Protein 7SNJ (pdb70)

Secondary structure (DSSP, 8-state):
--EEEEEEETT--GGGSGGG--GGGGG---HHHHHHHHTSEEESSEE-SS-SHHHHHHHHHHSS-HHHH---STT----GGG-HHHHHHHHTT-EEEEEE---SSS--TTSSEEEEE-HHHHT--SBS-EEEETT--SS-TT--EEE--SBHHHHHHHHHHHIIIII--TTS-EEEEEEE-TTSTT----GGGTTTTTT-PPPPPGGGT--TT---HHHH-GGGTTTTTSS-BSSTTSSSSBHHHHTT--SS-HHHHHHHHHHHHHHHHHHHHHHHHHHHHHHHHHHHHTT-TTSEEEEEEESS---SSGGG--SS-S-SHHHHBPPEEEE-TT-S-TTEEE---EEGGGHHHHHHHHTT----TT-SS---GGGGGT-PPTT--SEEEEEE---STTT----EEEEEESSEEEEEE----S-GGGTTSBSSTT-TTPPB------EEEEEETTT-TT-----TT-GGGHHHHHHHHHHHHHHHHHHT---TT-HHHHHHHHHHT-

Organism: Phocaeicola plebeius (strain DSM 17135 / JCM 12973 / CCUG 54634 / M2) (NCBI:txid484018)

Structure (mmCIF, N/CA/C/O backbone):
data_7SNJ
#
_entry.id   7SNJ
#
_cell.length_a   154.860
_cell.length_b   154.860
_cell.length_c   46.320
_cell.angle_alpha   90.00
_cell.angle_beta   90.00
_cell.angle_gamma   120.00
#
_symmetry.space_group_name_H-M   'P 62'
#
loop_
_entity.id
_entity.type
_entity.pdbx_description
1 polymer Arylsulfatase
2 non-polymer 1,2-ETHANEDIOL
3 non-polymer 1-ETHOXY-2-(2-ETHOXYETHOXY)ETHANE
4 non-polymer 'TETRAETHYLENE GLYCOL'
5 non-polymer DI(HYDROXYETHYL)ETHER
6 non-polymer 'CITRIC ACID'
7 non-polymer 'SODIUM ION'
8 water water
#
loop_
_atom_site.group_PDB
_atom_site.id
_atom_site.type_symbol
_atom_site.label_atom_id
_atom_site.label_alt_id
_atom_site.label_comp_id
_atom_site.label_asym_id
_atom_site.label_entity_id
_atom_site.label_seq_id
_atom_site.pdbx_PDB_ins_code
_atom_site.Cartn_x
_atom_site.Cartn_y
_atom_site.Cartn_z
_atom_site.occupancy
_atom_site.B_iso_or_equiv
_atom_site.auth_seq_id
_atom_site.auth_comp_id
_atom_site.auth_asym_id
_atom_site.auth_atom_id
_atom_site.pdbx_PDB_model_num
ATOM 1 N N . GLN A 1 31 ? 57.633 38.511 1.001 1.00 61.83 31 GLN A N 1
ATOM 2 C CA . GLN A 1 31 ? 56.456 38.224 1.822 1.00 67.92 31 GLN A CA 1
ATOM 3 C C . GLN A 1 31 ? 55.501 39.418 1.824 1.00 58.08 31 GLN A C 1
ATOM 4 O O . GLN A 1 31 ? 55.942 40.573 1.818 1.00 61.50 31 GLN A O 1
ATOM 10 N N . MET A 1 32 ? 54.199 39.145 1.815 1.00 61.40 32 MET A N 1
ATOM 11 C CA . MET A 1 32 ? 53.200 40.208 1.772 1.00 51.68 32 MET A CA 1
ATOM 12 C C . MET A 1 32 ? 52.923 40.739 3.172 1.00 49.93 32 MET A C 1
ATOM 13 O O . MET A 1 32 ? 52.736 39.964 4.115 1.00 50.60 32 MET A O 1
ATOM 18 N N . ASN A 1 33 ? 52.866 42.062 3.300 1.00 47.87 33 ASN A N 1
ATOM 19 C CA . ASN A 1 33 ? 52.380 42.661 4.526 1.00 41.87 33 ASN A CA 1
ATOM 20 C C . ASN A 1 33 ? 50.865 42.541 4.571 1.00 44.50 33 ASN A C 1
ATOM 21 O O . ASN A 1 33 ? 50.216 42.328 3.546 1.00 45.39 33 ASN A O 1
ATOM 26 N N . VAL A 1 34 ? 50.304 42.668 5.773 1.00 42.65 34 VAL A N 1
ATOM 27 C CA . VAL A 1 34 ? 48.857 42.586 5.969 1.00 41.89 34 VAL A CA 1
ATOM 28 C C . VAL A 1 34 ? 48.417 43.705 6.898 1.00 43.25 34 VAL A C 1
ATOM 29 O O . VAL A 1 34 ? 48.973 43.873 7.989 1.00 44.64 34 VAL A O 1
ATOM 33 N N . ILE A 1 35 ? 47.410 44.460 6.479 1.00 42.86 35 ILE A N 1
ATOM 34 C CA . ILE A 1 35 ? 46.718 45.390 7.360 1.00 41.45 35 ILE A CA 1
ATOM 35 C C . ILE A 1 35 ? 45.258 44.977 7.384 1.00 41.70 35 ILE A C 1
ATOM 36 O O . ILE A 1 35 ? 44.566 45.056 6.360 1.00 39.11 35 ILE A O 1
ATOM 41 N N . TYR A 1 36 ? 44.798 44.536 8.549 1.00 38.71 36 TYR A N 1
ATOM 42 C CA . TYR A 1 36 ? 43.421 44.113 8.761 1.00 40.58 36 TYR A CA 1
ATOM 43 C C . TYR A 1 36 ? 42.690 45.273 9.422 1.00 41.12 36 TYR A C 1
ATOM 44 O O . TYR A 1 36 ? 42.973 45.609 10.577 1.00 42.21 36 TYR A O 1
ATOM 53 N N . ILE A 1 37 ? 41.766 45.895 8.689 1.00 39.04 37 ILE A N 1
ATOM 54 C CA . ILE A 1 37 ? 41.071 47.097 9.150 1.00 38.56 37 ILE A CA 1
ATOM 55 C C . ILE A 1 37 ? 39.641 46.715 9.486 1.00 38.76 37 ILE A C 1
ATOM 56 O O . ILE A 1 37 ? 38.937 46.122 8.656 1.00 38.26 37 ILE A O 1
ATOM 61 N N . MET A 1 38 ? 39.226 47.005 10.714 1.00 36.86 38 MET A N 1
ATOM 62 C CA . MET A 1 38 ? 37.886 46.644 11.170 1.00 38.56 38 MET A CA 1
ATOM 63 C C . MET A 1 38 ? 37.280 47.802 11.940 1.00 38.62 38 MET A C 1
ATOM 64 O O . MET A 1 38 ? 37.896 48.300 12.887 1.00 41.83 38 MET A O 1
ATOM 69 N N . SER A 1 39 ? 36.071 48.200 11.564 1.00 37.32 39 SER A N 1
ATOM 70 C CA . SER A 1 39 ? 35.366 49.269 12.247 1.00 36.94 39 SER A CA 1
ATOM 71 C C . SER A 1 39 ? 34.254 48.684 13.111 1.00 40.49 39 SER A C 1
ATOM 72 O O . SER A 1 39 ? 33.665 47.649 12.782 1.00 40.73 39 SER A O 1
ATOM 75 N N . ASP A 1 40 ? 33.996 49.350 14.233 1.00 39.89 40 ASP A N 1
ATOM 76 C CA . ASP A 1 40 ? 33.062 48.864 15.238 1.00 41.08 40 ASP A CA 1
ATOM 77 C C . ASP A 1 40 ? 31.631 49.165 14.810 1.00 41.86 40 ASP A C 1
ATOM 78 O O . ASP A 1 40 ? 31.255 50.329 14.646 1.00 40.74 40 ASP A O 1
ATOM 83 N N . ASP A 1 41 ? 30.828 48.115 14.640 1.00 39.18 41 ASP A N 1
ATOM 84 C CA . ASP A 1 41 ? 29.434 48.248 14.208 1.00 42.71 41 ASP A CA 1
ATOM 85 C C . ASP A 1 41 ? 29.288 48.964 12.865 1.00 41.21 41 ASP A C 1
ATOM 86 O O . ASP A 1 41 ? 28.284 49.633 12.626 1.00 41.94 41 ASP A O 1
ATOM 91 N N . HIS A 1 42 ? 30.246 48.832 11.951 1.00 41.00 42 HIS A N 1
ATOM 92 C CA . HIS A 1 42 ? 30.062 49.381 10.608 1.00 37.94 42 HIS A CA 1
ATOM 93 C C . HIS A 1 42 ? 29.327 48.336 9.776 1.00 40.09 42 HIS A C 1
ATOM 94 O O . HIS A 1 42 ? 29.895 47.293 9.427 1.00 39.09 42 HIS A O 1
ATOM 101 N N . THR A 1 43 ? 28.047 48.593 9.495 1.00 38.05 43 THR A N 1
ATOM 102 C CA . THR A 1 43 ? 27.176 47.603 8.884 1.00 38.58 43 THR A CA 1
ATOM 103 C C . THR A 1 43 ? 27.133 47.776 7.367 1.00 38.04 43 THR A C 1
ATOM 104 O O . THR A 1 43 ? 27.426 48.845 6.832 1.00 38.72 43 THR A O 1
ATOM 108 N N . SER A 1 44 ? 26.746 46.703 6.679 1.00 39.87 44 SER A N 1
ATOM 109 C CA . SER A 1 44 ? 26.845 46.669 5.222 1.00 37.57 44 SER A CA 1
ATOM 110 C C . SER A 1 44 ? 25.892 47.646 4.537 1.00 42.50 44 SER A C 1
ATOM 111 O O . SER A 1 44 ? 26.183 48.093 3.421 1.00 41.89 44 SER A O 1
ATOM 114 N N . GLN A 1 45 ? 24.766 48.009 5.170 1.00 38.50 45 GLN A N 1
ATOM 115 C CA . GLN A 1 45 ? 23.909 49.035 4.568 1.00 40.24 45 GLN A CA 1
ATOM 116 C C . GLN A 1 45 ? 24.666 50.342 4.366 1.00 40.89 45 GLN A C 1
ATOM 117 O O . GLN A 1 45 ? 24.329 51.119 3.467 1.00 41.08 45 GLN A O 1
ATOM 123 N N . ALA A 1 46 ? 25.666 50.609 5.204 1.00 38.98 46 ALA A N 1
ATOM 124 C CA . ALA A 1 46 ? 26.331 51.908 5.247 1.00 40.47 46 ALA A CA 1
ATOM 125 C C . ALA A 1 46 ? 27.663 51.898 4.509 1.00 44.02 46 ALA A C 1
ATOM 126 O O . ALA A 1 46 ? 28.554 52.699 4.814 1.00 41.70 46 ALA A O 1
ATOM 128 N N . ILE A 1 47 ? 27.808 51.005 3.537 1.00 42.84 47 ILE A N 1
ATOM 129 C CA . ILE A 1 47 ? 28.920 51.017 2.593 1.00 44.29 47 ILE A CA 1
ATOM 130 C C . ILE A 1 47 ? 28.314 51.122 1.202 1.00 44.84 47 ILE A C 1
ATOM 131 O O . ILE A 1 47 ? 27.451 50.311 0.829 1.00 40.03 47 ILE A O 1
ATOM 136 N N . GLY A 1 48 ? 28.725 52.144 0.457 1.00 42.57 48 GLY A N 1
ATOM 137 C CA . GLY A 1 48 ? 28.129 52.380 -0.847 1.00 45.36 48 GLY A CA 1
ATOM 138 C C . GLY A 1 48 ? 28.200 51.173 -1.759 1.00 44.03 48 GLY A C 1
ATOM 139 O O . GLY A 1 48 ? 27.231 50.847 -2.448 1.00 44.50 48 GLY A O 1
ATOM 140 N N . ALA A 1 49 ? 29.339 50.479 -1.759 1.00 38.79 49 ALA A N 1
ATOM 141 C CA . ALA A 1 49 ? 29.527 49.346 -2.657 1.00 41.97 49 ALA A CA 1
ATOM 142 C C . ALA A 1 49 ? 28.523 48.222 -2.442 1.00 40.98 49 ALA A C 1
ATOM 143 O O . ALA A 1 49 ? 28.399 47.368 -3.320 1.00 42.07 49 ALA A O 1
ATOM 145 N N . TYR A 1 50 ? 27.841 48.163 -1.297 1.00 39.16 50 TYR A N 1
ATOM 146 C CA . TYR A 1 50 ? 26.868 47.097 -1.063 1.00 42.08 50 TYR A CA 1
ATOM 147 C C . TYR A 1 50 ? 25.466 47.436 -1.564 1.00 42.68 50 TYR A C 1
ATOM 148 O O . TYR A 1 50 ? 24.580 46.577 -1.507 1.00 42.54 50 TYR A O 1
ATOM 157 N N . GLY A 1 51 ? 25.244 48.650 -2.054 1.00 41.04 51 GLY A N 1
ATOM 158 C CA . GLY A 1 51 ? 24.044 48.958 -2.813 1.00 45.21 51 GLY A CA 1
ATOM 159 C C . GLY A 1 51 ? 22.740 48.957 -2.046 1.00 44.65 51 GLY A C 1
ATOM 160 O O . GLY A 1 51 ? 21.692 48.670 -2.629 1.00 45.56 51 GLY A O 1
ATOM 161 N N . SER A 1 52 ? 22.768 49.277 -0.756 1.00 43.90 52 SER A N 1
ATOM 162 C CA . SER A 1 52 ? 21.546 49.382 0.026 1.00 46.61 52 SER A CA 1
ATOM 163 C C . SER A 1 52 ? 20.817 50.688 -0.301 1.00 48.85 52 SER A C 1
ATOM 164 O O . SER A 1 52 ? 21.275 51.510 -1.105 1.00 45.08 52 SER A O 1
ATOM 167 N N . ARG A 1 53 ? 19.675 50.900 0.365 1.00 43.30 53 ARG A N 1
ATOM 168 C CA . ARG A 1 53 ? 18.938 52.151 0.191 1.00 44.99 53 ARG A CA 1
ATOM 169 C C . ARG A 1 53 ? 19.810 53.368 0.473 1.00 44.65 53 ARG A C 1
ATOM 170 O O . ARG A 1 53 ? 19.539 54.459 -0.046 1.00 44.09 53 ARG A O 1
ATOM 178 N N . LEU A 1 54 ? 20.839 53.211 1.306 1.00 40.98 54 LEU A N 1
ATOM 179 C CA . LEU A 1 54 ? 21.724 54.312 1.668 1.00 44.56 54 LEU A CA 1
ATOM 180 C C . LEU A 1 54 ? 22.788 54.613 0.624 1.00 45.74 54 LEU A C 1
ATOM 181 O O . LEU A 1 54 ? 23.436 55.664 0.717 1.00 43.39 54 LEU A O 1
ATOM 186 N N . ALA A 1 55 ? 23.003 53.725 -0.351 1.00 43.13 55 ALA A N 1
ATOM 187 C CA . ALA A 1 55 ? 24.094 53.937 -1.299 1.00 44.88 55 ALA A CA 1
ATOM 188 C C . ALA A 1 55 ? 23.944 55.257 -2.048 1.00 48.00 55 ALA A C 1
ATOM 189 O O . ALA A 1 55 ? 24.948 55.893 -2.396 1.00 47.48 55 ALA A O 1
ATOM 191 N N . VAL A 1 56 ? 22.709 55.702 -2.282 1.00 47.09 56 VAL A N 1
ATOM 192 C CA . VAL A 1 56 ? 22.501 56.949 -3.009 1.00 46.65 56 VAL A CA 1
ATOM 193 C C . VAL A 1 56 ? 23.164 58.126 -2.306 1.00 45.97 56 VAL A C 1
ATOM 194 O O . VAL A 1 56 ? 23.418 59.160 -2.935 1.00 48.26 56 VAL A O 1
ATOM 198 N N . LEU A 1 57 ? 23.455 58.000 -1.008 1.00 45.39 57 LEU A N 1
ATOM 199 C CA . LEU A 1 57 ? 24.098 59.086 -0.274 1.00 46.72 57 LEU A CA 1
ATOM 200 C C . LEU A 1 57 ? 25.608 59.114 -0.454 1.00 44.87 57 LEU A C 1
ATOM 201 O O . LEU A 1 57 ? 26.258 60.060 0.015 1.00 44.13 57 LEU A O 1
ATOM 206 N N . ASN A 1 58 ? 26.174 58.117 -1.116 1.00 44.80 58 ASN A N 1
ATOM 207 C CA . ASN A 1 58 ? 27.620 58.032 -1.289 1.00 43.60 58 ASN A CA 1
ATOM 208 C C . ASN A 1 58 ? 28.324 58.069 0.058 1.00 45.33 58 ASN A C 1
ATOM 209 O O . ASN A 1 58 ? 29.204 58.919 0.281 1.00 42.63 58 ASN A O 1
ATOM 214 N N . PRO A 1 59 ? 28.001 57.145 0.965 1.00 44.51 59 PRO A N 1
ATOM 215 C CA . PRO A 1 59 ? 28.521 57.256 2.337 1.00 48.01 59 PRO A CA 1
ATOM 216 C C . PRO A 1 59 ? 29.995 56.904 2.500 1.00 42.78 59 PRO A C 1
ATOM 217 O O . PRO A 1 59 ? 30.585 57.316 3.503 1.00 47.45 59 PRO A O 1
ATOM 221 N N . THR A 1 60 ? 30.609 56.162 1.578 1.00 43.77 60 THR A N 1
ATOM 222 C CA . THR A 1 60 ? 31.956 55.611 1.776 1.00 42.67 60 THR A CA 1
ATOM 223 C C . THR A 1 60 ? 32.717 55.600 0.457 1.00 43.37 60 THR A C 1
ATOM 224 O O . THR A 1 60 ? 33.069 54.533 -0.065 1.00 42.33 60 THR A O 1
ATOM 228 N N . PRO A 1 61 ? 33.034 56.778 -0.095 1.00 44.93 61 PRO A N 1
ATOM 229 C CA . PRO A 1 61 ? 33.723 56.786 -1.399 1.00 44.28 61 PRO A CA 1
ATOM 230 C C . PRO A 1 61 ? 35.080 56.102 -1.376 1.00 45.77 61 PRO A C 1
ATOM 231 O O . PRO A 1 61 ? 35.454 55.457 -2.366 1.00 44.52 61 PRO A O 1
ATOM 235 N N . THR A 1 62 ? 35.836 56.221 -0.280 1.00 46.30 62 THR A N 1
ATOM 236 C CA . THR A 1 62 ? 37.162 55.612 -0.238 1.00 44.02 62 THR A CA 1
ATOM 237 C C . THR A 1 62 ? 37.054 54.094 -0.165 1.00 42.58 62 THR A C 1
ATOM 238 O O . THR A 1 62 ? 37.733 53.376 -0.905 1.00 46.29 62 THR A O 1
ATOM 242 N N . ILE A 1 63 ? 36.192 53.587 0.717 1.00 43.70 63 ILE A N 1
ATOM 243 C CA . ILE A 1 63 ? 35.961 52.145 0.779 1.00 40.38 63 ILE A CA 1
ATOM 244 C C . ILE A 1 63 ? 35.447 51.628 -0.561 1.00 43.39 63 ILE A C 1
ATOM 245 O O . ILE A 1 63 ? 35.865 50.564 -1.036 1.00 43.39 63 ILE A O 1
ATOM 250 N N . ASP A 1 64 ? 34.541 52.373 -1.195 1.00 40.58 64 ASP A N 1
ATOM 251 C CA . ASP A 1 64 ? 34.045 51.971 -2.507 1.00 43.55 64 ASP A CA 1
ATOM 252 C C . ASP A 1 64 ? 35.181 51.852 -3.511 1.00 45.55 64 ASP A C 1
ATOM 253 O O . ASP A 1 64 ? 35.245 50.882 -4.275 1.00 45.40 64 ASP A O 1
ATOM 258 N N . GLU A 1 65 ? 36.098 52.827 -3.523 1.00 44.32 65 GLU A N 1
ATOM 259 C CA . GLU A 1 65 ? 37.238 52.739 -4.427 1.00 41.98 65 GLU A CA 1
ATOM 260 C C . GLU A 1 65 ? 38.113 51.540 -4.096 1.00 42.56 65 GLU A C 1
ATOM 261 O O . GLU A 1 65 ? 38.672 50.907 -4.997 1.00 43.77 65 GLU A O 1
ATOM 264 N N . LEU A 1 66 ? 38.261 51.218 -2.811 1.00 41.62 66 LEU A N 1
ATOM 265 C CA . LEU A 1 66 ? 39.027 50.029 -2.455 1.00 42.27 66 LEU A CA 1
ATOM 266 C C . LEU A 1 66 ? 38.401 48.782 -3.067 1.00 46.04 66 LEU A C 1
ATOM 267 O O . LEU A 1 66 ? 39.104 47.938 -3.636 1.00 44.11 66 LEU A O 1
ATOM 272 N N . ALA A 1 67 ? 37.073 48.670 -2.989 1.00 43.69 67 ALA A N 1
ATOM 273 C CA . ALA A 1 67 ? 36.390 47.510 -3.557 1.00 44.30 67 ALA A CA 1
ATOM 274 C C . ALA A 1 67 ? 36.553 47.462 -5.070 1.00 46.25 67 ALA A C 1
ATOM 275 O O . ALA A 1 67 ? 36.696 46.381 -5.651 1.00 44.77 67 ALA A O 1
ATOM 277 N N . ARG A 1 68 ? 36.546 48.625 -5.731 1.00 44.80 68 ARG A N 1
ATOM 278 C CA . ARG A 1 68 ? 36.722 48.635 -7.178 1.00 44.64 68 ARG A CA 1
ATOM 279 C C . ARG A 1 68 ? 38.103 48.147 -7.589 1.00 47.65 68 ARG A C 1
ATOM 280 O O . ARG A 1 68 ? 38.298 47.782 -8.755 1.00 45.77 68 ARG A O 1
ATOM 288 N N . ASP A 1 69 ? 39.064 48.135 -6.661 1.00 47.53 69 ASP A N 1
ATOM 289 C CA . ASP A 1 69 ? 40.403 47.615 -6.916 1.00 48.85 69 ASP A CA 1
ATOM 290 C C . ASP A 1 69 ? 40.683 46.369 -6.090 1.00 52.84 69 ASP A C 1
ATOM 291 O O . ASP A 1 69 ? 41.845 46.015 -5.873 1.00 49.46 69 ASP A O 1
ATOM 296 N N . GLY A 1 70 ? 39.638 45.700 -5.625 1.00 47.89 70 GLY A N 1
ATOM 297 C CA . GLY A 1 70 ? 39.778 44.518 -4.798 1.00 44.24 70 GLY A CA 1
ATOM 298 C C . GLY A 1 70 ? 38.607 43.601 -5.048 1.00 46.73 70 GLY A C 1
ATOM 299 O O . GLY A 1 70 ? 38.035 43.572 -6.141 1.00 44.91 70 GLY A O 1
ATOM 300 N N . MET A 1 71 ? 38.237 42.846 -4.028 1.00 43.73 71 MET A N 1
ATOM 301 C CA . MET A 1 71 ? 37.168 41.871 -4.179 1.00 41.04 71 MET A CA 1
ATOM 302 C C . MET A 1 71 ? 36.227 42.026 -3.002 1.00 44.11 71 MET A C 1
ATOM 303 O O . MET A 1 71 ? 36.672 42.123 -1.853 1.00 41.03 71 MET A O 1
ATOM 308 N N . LEU A 1 72 ? 34.934 42.106 -3.300 1.00 41.27 72 LEU A N 1
ATOM 309 C CA . LEU A 1 72 ? 33.907 42.349 -2.307 1.00 40.23 72 LEU A CA 1
ATOM 310 C C . LEU A 1 72 ? 33.150 41.050 -2.087 1.00 40.93 72 LEU A C 1
ATOM 311 O O . LEU A 1 72 ? 32.774 40.382 -3.055 1.00 41.84 72 LEU A O 1
ATOM 316 N N . PHE A 1 73 ? 32.926 40.697 -0.827 1.00 37.37 73 PHE A N 1
ATOM 317 C CA . PHE A 1 73 ? 32.267 39.443 -0.487 1.00 39.15 73 PHE A CA 1
ATOM 318 C C . PHE A 1 73 ? 30.824 39.737 -0.095 1.00 38.45 73 PHE A C 1
ATOM 319 O O . PHE A 1 73 ? 30.572 40.438 0.890 1.00 40.22 73 PHE A O 1
ATOM 327 N N . GLU A 1 74 ? 29.890 39.188 -0.864 1.00 39.85 74 GLU A N 1
ATOM 328 C CA . GLU A 1 74 ? 28.463 39.461 -0.689 1.00 42.81 74 GLU A CA 1
ATOM 329 C C . GLU A 1 74 ? 27.830 38.693 0.466 1.00 43.52 74 GLU A C 1
ATOM 330 O O . GLU A 1 74 ? 26.796 39.132 0.990 1.00 39.04 74 GLU A O 1
ATOM 336 N N . ASN A 1 75 ? 28.408 37.555 0.861 1.00 37.20 75 ASN A N 1
ATOM 337 C CA . ASN A 1 75 ? 27.776 36.645 1.807 1.00 41.33 75 ASN A CA 1
ATOM 338 C C . ASN A 1 75 ? 28.733 36.305 2.951 1.00 40.47 75 ASN A C 1
ATOM 339 O O . ASN A 1 75 ? 28.980 35.133 3.241 1.00 38.91 75 ASN A O 1
ATOM 344 N N . CYS A 1 76 ? 29.230 37.340 3.629 1.00 39.46 76 CYS A N 1
ATOM 345 C CA . CYS A 1 76 ? 30.071 37.188 4.811 1.00 36.69 76 CYS A CA 1
ATOM 346 C C . CYS A 1 76 ? 29.223 37.398 6.061 1.00 38.76 76 CYS A C 1
ATOM 347 O O . CYS A 1 76 ? 28.590 38.448 6.214 1.00 38.04 76 CYS A O 1
ATOM 350 N N . PHE A 1 77 ? 29.225 36.420 6.963 1.00 40.06 77 PHE A N 1
ATOM 351 C CA . PHE A 1 77 ? 28.328 36.465 8.109 1.00 39.38 77 PHE A CA 1
ATOM 352 C C . PHE A 1 77 ? 29.092 36.290 9.411 1.00 40.60 77 PHE A C 1
ATOM 353 O O . PHE A 1 77 ? 29.965 35.428 9.532 1.00 39.24 77 PHE A O 1
ATOM 361 N N . CYS A 1 78 ? 28.738 37.116 10.381 1.00 38.78 78 CYS A N 1
ATOM 362 C CA . CYS A 1 78 ? 29.114 36.888 11.762 1.00 39.58 78 CYS A CA 1
ATOM 363 C C . CYS A 1 78 ? 28.394 35.636 12.277 1.00 42.10 78 CYS A C 1
ATOM 364 O O . CYS A 1 78 ? 27.291 35.302 11.828 1.00 43.41 78 CYS A O 1
ATOM 367 N N . THR A 1 79 ? 29.021 34.932 13.216 1.00 38.15 79 THR A N 1
ATOM 368 C CA . THR A 1 79 ? 28.401 33.756 13.835 1.00 39.59 79 THR A CA 1
ATOM 369 C C . THR A 1 79 ? 27.708 34.077 15.148 1.00 37.83 79 THR A C 1
ATOM 370 O O . THR A 1 79 ? 27.087 33.194 15.735 1.00 37.21 79 THR A O 1
ATOM 374 N N . ASN A 1 80 ? 27.800 35.316 15.619 1.00 39.83 80 ASN A N 1
ATOM 375 C CA . ASN A 1 80 ? 27.342 35.696 16.948 1.00 37.50 80 ASN A CA 1
ATOM 376 C C . ASN A 1 80 ? 27.547 37.199 17.053 1.00 39.57 80 ASN A C 1
ATOM 377 O O . ASN A 1 80 ? 28.667 37.649 17.314 1.00 39.57 80 ASN A O 1
ATOM 382 N N . SER A 1 81 ? 26.498 37.987 16.807 1.00 39.18 81 SER A N 1
ATOM 383 C CA . SER A 1 81 ? 26.684 39.415 16.510 1.00 39.47 81 SER A CA 1
ATOM 384 C C . SER A 1 81 ? 26.639 40.277 17.767 1.00 41.35 81 SER A C 1
ATOM 385 O O . SER A 1 81 ? 25.654 40.963 18.063 1.00 37.92 81 SER A O 1
ATOM 388 N N . ILE A 1 82 ? 27.765 40.270 18.486 1.00 36.61 82 ILE A N 1
ATOM 389 C CA . ILE A 1 82 ? 28.131 41.332 19.423 1.00 35.29 82 ILE A CA 1
ATOM 390 C C . ILE A 1 82 ? 29.642 41.464 19.385 1.00 39.19 82 ILE A C 1
ATOM 391 O O . ILE A 1 82 ? 30.348 40.555 18.950 1.00 37.78 82 ILE A O 1
ATOM 396 N N . SER A 1 83 ? 30.139 42.603 19.885 1.00 39.86 83 SER A N 1
ATOM 397 C CA . SER A 1 83 ? 31.524 42.991 19.635 1.00 38.22 83 SER A CA 1
ATOM 398 C C . SER A 1 83 ? 32.510 41.940 20.129 1.00 39.98 83 SER A C 1
ATOM 399 O O . SER A 1 83 ? 33.308 41.409 19.351 1.00 39.30 83 SER A O 1
ATOM 402 N N . THR A 1 84 ? 32.500 41.654 21.434 1.00 39.39 84 THR A N 1
ATOM 403 C CA . THR A 1 84 ? 33.507 40.755 21.994 1.00 39.87 84 THR A CA 1
ATOM 404 C C . THR A 1 84 ? 33.443 39.352 21.408 1.00 38.72 84 THR A C 1
ATOM 405 O O . THR A 1 84 ? 34.498 38.806 21.042 1.00 38.85 84 THR A O 1
ATOM 409 N N . PRO A 1 85 ? 32.279 38.715 21.295 1.00 37.68 85 PRO A N 1
ATOM 410 C CA . PRO A 1 85 ? 32.248 37.366 20.701 1.00 38.43 85 PRO A CA 1
ATOM 411 C C . PRO A 1 85 ? 32.760 37.339 19.272 1.00 38.42 85 PRO A C 1
ATOM 412 O O . PRO A 1 85 ? 33.500 36.416 18.894 1.00 37.07 85 PRO A O 1
ATOM 416 N N . SER A 1 86 ? 32.423 38.354 18.475 1.00 36.84 86 SER A N 1
ATOM 417 C CA . SER A 1 86 ? 32.885 38.372 17.092 1.00 39.33 86 SER A CA 1
ATOM 418 C C . SER A 1 86 ? 34.392 38.576 17.017 1.00 37.65 86 SER A C 1
ATOM 419 O O . SER A 1 86 ? 35.076 37.923 16.221 1.00 38.71 86 SER A O 1
ATOM 422 N N . ARG A 1 87 ? 34.921 39.495 17.824 1.00 38.03 87 ARG A N 1
ATOM 423 C CA . ARG A 1 87 ? 36.359 39.730 17.835 1.00 37.49 87 ARG A CA 1
ATOM 424 C C . ARG A 1 87 ? 37.127 38.513 18.342 1.00 37.25 87 ARG A C 1
ATOM 425 O O . ARG A 1 87 ? 38.271 38.289 17.922 1.00 38.47 87 ARG A O 1
ATOM 433 N N . ALA A 1 88 ? 36.523 37.724 19.239 1.00 38.23 88 ALA A N 1
ATOM 434 C CA . ALA A 1 88 ? 37.138 36.467 19.672 1.00 42.28 88 ALA A CA 1
ATOM 435 C C . ALA A 1 88 ? 37.100 35.417 18.568 1.00 40.34 88 ALA A C 1
ATOM 436 O O . ALA A 1 88 ? 38.071 34.673 18.377 1.00 40.87 88 ALA A O 1
ATOM 438 N N . CYS A 1 89 ? 35.971 35.303 17.862 1.00 38.22 89 CYS A N 1
ATOM 439 C CA . CYS A 1 89 ? 35.914 34.417 16.701 1.00 37.64 89 CYS A CA 1
ATOM 440 C C . CYS A 1 89 ? 36.970 34.787 15.666 1.00 40.64 89 CYS A C 1
ATOM 441 O O . CYS A 1 89 ? 37.594 33.906 15.066 1.00 39.36 89 CYS A O 1
ATOM 444 N N . ILE A 1 90 ? 37.153 36.083 15.410 1.00 38.37 90 ILE A N 1
ATOM 445 C CA . ILE A 1 90 ? 38.150 36.507 14.427 1.00 39.11 90 ILE A CA 1
ATOM 446 C C . ILE A 1 90 ? 39.557 36.147 14.890 1.00 41.07 90 ILE A C 1
ATOM 447 O O . ILE A 1 90 ? 40.374 35.641 14.107 1.00 42.51 90 ILE A O 1
ATOM 452 N N . MET A 1 91 ? 39.867 36.401 16.167 1.00 40.24 91 MET A N 1
ATOM 453 C CA . MET A 1 91 ? 41.214 36.141 16.676 1.00 41.04 91 MET A CA 1
ATOM 454 C C . MET A 1 91 ? 41.517 34.654 16.796 1.00 41.63 91 MET A C 1
ATOM 455 O O . MET A 1 91 ? 42.678 34.250 16.624 1.00 43.43 91 MET A O 1
ATOM 460 N N . THR A 1 92 ? 40.515 33.824 17.103 1.00 39.08 92 THR A N 1
ATOM 461 C CA . THR A 1 92 ? 40.767 32.404 17.337 1.00 40.79 92 THR A CA 1
ATOM 462 C C . THR A 1 92 ? 40.450 31.510 16.143 1.00 41.84 92 THR A C 1
ATOM 463 O O . THR A 1 92 ? 40.848 30.348 16.153 1.00 41.44 92 THR A O 1
ATOM 467 N N . GLY A 1 93 ? 39.720 31.994 15.141 1.00 39.98 93 GLY A N 1
ATOM 468 C CA . GLY A 1 93 ? 39.229 31.088 14.116 1.00 40.65 93 GLY A CA 1
ATOM 469 C C . GLY A 1 93 ? 38.265 30.034 14.628 1.00 43.58 93 GLY A C 1
ATOM 470 O O . GLY A 1 93 ? 38.056 29.014 13.963 1.00 43.08 93 GLY A O 1
ATOM 471 N N . GLN A 1 94 ? 37.672 30.244 15.803 1.00 41.07 94 GLN A N 1
ATOM 472 C CA . GLN A 1 94 ? 36.839 29.240 16.445 1.00 40.03 94 GLN A CA 1
ATOM 473 C C . GLN A 1 94 ? 35.479 29.822 16.799 1.00 41.70 94 GLN A C 1
ATOM 474 O O . GLN A 1 94 ? 35.359 31.003 17.135 1.00 40.19 94 GLN A O 1
ATOM 480 N N . TYR A 1 95 ? 34.459 28.969 16.744 1.00 40.71 95 TYR A N 1
ATOM 481 C CA . TYR A 1 95 ? 33.128 29.362 17.181 1.00 39.76 95 TYR A CA 1
ATOM 482 C C . TYR A 1 95 ? 33.133 29.747 18.661 1.00 40.50 95 TYR A C 1
ATOM 483 O O . TYR A 1 95 ? 33.965 29.290 19.447 1.00 41.13 95 TYR A O 1
ATOM 492 N N . SER A 1 96 ? 32.141 30.553 19.049 1.00 40.63 96 SER A N 1
ATOM 493 C CA . SER A 1 96 ? 32.008 30.973 20.446 1.00 43.79 96 SER A CA 1
ATOM 494 C C . SER A 1 96 ? 31.957 29.795 21.405 1.00 43.23 96 SER A C 1
ATOM 495 O O . SER A 1 96 ? 32.541 29.851 22.496 1.00 43.94 96 SER A O 1
ATOM 498 N N . HIS A 1 97 ? 31.230 28.727 21.043 1.00 40.30 97 HIS A N 1
ATOM 499 C CA . HIS A 1 97 ? 31.120 27.610 21.966 1.00 41.05 97 HIS A CA 1
ATOM 500 C C . HIS A 1 97 ? 32.442 26.866 22.128 1.00 43.91 97 HIS A C 1
ATOM 501 O O . HIS A 1 97 ? 32.611 26.152 23.118 1.00 45.36 97 HIS A O 1
ATOM 508 N N . ARG A 1 98 ? 33.399 27.062 21.218 1.00 44.91 98 ARG A N 1
ATOM 509 C CA . ARG A 1 98 ? 34.742 26.504 21.367 1.00 45.09 98 ARG A CA 1
ATOM 510 C C . ARG A 1 98 ? 35.700 27.451 22.089 1.00 43.65 98 ARG A C 1
ATOM 511 O O . ARG A 1 98 ? 36.415 27.026 23.004 1.00 44.71 98 ARG A O 1
ATOM 519 N N . ASN A 1 99 ? 35.747 28.724 21.685 1.00 43.89 99 ASN A N 1
ATOM 520 C CA . ASN A 1 99 ? 36.658 29.659 22.338 1.00 43.00 99 ASN A CA 1
ATOM 521 C C . ASN A 1 99 ? 36.135 30.149 23.681 1.00 46.54 99 ASN A C 1
ATOM 522 O O . ASN A 1 99 ? 36.910 30.732 24.452 1.00 44.56 99 ASN A O 1
ATOM 527 N N . LYS A 1 100 ? 34.851 29.922 23.971 1.00 42.24 100 LYS A N 1
ATOM 528 C CA . LYS A 1 100 ? 34.191 30.124 25.253 1.00 42.85 100 LYS A CA 1
ATOM 529 C C . LYS A 1 100 ? 33.823 31.584 25.480 1.00 41.99 100 LYS A C 1
ATOM 530 O O . LYS A 1 100 ? 33.292 31.899 26.550 1.00 41.36 100 LYS A O 1
ATOM 536 N N . VAL A 1 101 ? 34.070 32.473 24.523 1.00 39.89 101 VAL A N 1
ATOM 537 C CA . VAL A 1 101 ? 33.679 33.892 24.657 1.00 40.90 101 VAL A CA 1
ATOM 538 C C . VAL A 1 101 ? 32.268 33.990 24.089 1.00 40.96 101 VAL A C 1
ATOM 539 O O . VAL A 1 101 ? 32.039 34.373 22.937 1.00 40.06 101 VAL A O 1
ATOM 543 N N . LEU A 1 102 ? 31.291 33.614 24.922 1.00 40.27 102 LEU A N 1
ATOM 544 C CA . LEU A 1 102 ? 29.910 33.467 24.459 1.00 39.23 102 LEU A CA 1
ATOM 545 C C . LEU A 1 102 ? 29.227 34.809 24.256 1.00 41.11 102 LEU A C 1
ATOM 546 O O . LEU A 1 102 ? 28.409 34.962 23.338 1.00 39.96 102 LEU A O 1
ATOM 551 N N . THR A 1 103 ? 29.516 35.774 25.125 1.00 39.63 103 THR A N 1
ATOM 552 C CA . THR A 1 103 ? 28.783 37.037 25.182 1.00 37.07 103 THR A CA 1
ATOM 553 C C . THR A 1 103 ? 29.764 38.142 25.548 1.00 40.70 103 THR A C 1
ATOM 554 O O . THR A 1 103 ? 30.972 37.915 25.659 1.00 38.98 103 THR A O 1
ATOM 558 N N . LEU A 1 104 ? 29.230 39.345 25.760 1.00 39.54 104 LEU A N 1
ATOM 559 C CA . LEU A 1 104 ? 30.026 40.461 26.251 1.00 40.46 104 LEU A CA 1
ATOM 560 C C . LEU A 1 104 ? 30.489 40.251 27.685 1.00 41.65 104 LEU A C 1
ATOM 561 O O . LEU A 1 104 ? 31.318 41.026 28.168 1.00 41.76 104 LEU A O 1
ATOM 566 N N . ASP A 1 105 ? 29.963 39.233 28.375 1.00 43.04 105 ASP A N 1
ATOM 567 C CA . ASP A 1 105 ? 30.273 38.987 29.777 1.00 41.25 105 ASP A CA 1
ATOM 568 C C . ASP A 1 105 ? 31.546 38.156 29.949 1.00 45.52 105 ASP A C 1
ATOM 569 O O . ASP A 1 105 ? 32.041 38.023 31.074 1.00 45.55 105 ASP A O 1
ATOM 574 N N . GLU A 1 106 ? 32.069 37.588 28.872 1.00 40.54 106 GLU A N 1
ATOM 575 C CA . GLU A 1 106 ? 33.264 36.761 28.908 1.00 44.59 106 GLU A CA 1
ATOM 576 C C . GLU A 1 106 ? 34.436 37.523 28.297 1.00 43.90 106 GLU A C 1
ATOM 577 O O . GLU A 1 106 ? 34.261 38.523 27.592 1.00 41.23 106 GLU A O 1
ATOM 583 N N . VAL A 1 107 ? 35.648 37.043 28.571 1.00 45.60 107 VAL A N 1
ATOM 584 C CA . VAL A 1 107 ? 36.855 37.677 28.058 1.00 45.71 107 VAL A CA 1
ATOM 585 C C . VAL A 1 107 ? 37.729 36.625 27.402 1.00 46.51 107 VAL A C 1
ATOM 586 O O . VAL A 1 107 ? 37.684 35.442 27.752 1.00 48.30 107 VAL A O 1
ATOM 590 N N . LEU A 1 108 ? 38.540 37.069 26.454 1.00 47.50 108 LEU A N 1
ATOM 591 C CA . LEU A 1 108 ? 39.562 36.213 25.885 1.00 48.61 108 LEU A CA 1
ATOM 592 C C . LEU A 1 108 ? 40.737 36.085 26.848 1.00 50.68 108 LEU A C 1
ATOM 593 O O . LEU A 1 108 ? 40.965 36.945 27.704 1.00 46.34 108 LEU A O 1
ATOM 598 N N . GLN A 1 109 ? 41.467 34.979 26.720 1.00 46.58 109 GLN A N 1
ATOM 599 C CA . GLN A 1 109 ? 42.734 34.735 27.392 1.00 52.72 109 GLN A CA 1
ATOM 600 C C . GLN A 1 109 ? 43.882 35.095 26.459 1.00 50.07 109 GLN A C 1
ATOM 601 O O . GLN A 1 109 ? 43.792 34.848 25.250 1.00 50.55 109 GLN A O 1
ATOM 607 N N . PRO A 1 110 ? 44.969 35.682 26.967 1.00 52.37 110 PRO A N 1
ATOM 608 C CA . PRO A 1 110 ? 46.101 35.999 26.078 1.00 50.72 110 PRO A CA 1
ATOM 609 C C . PRO A 1 110 ? 46.577 34.793 25.291 1.00 53.52 110 PRO A C 1
ATOM 610 O O . PRO A 1 110 ? 46.894 34.921 24.101 1.00 52.10 110 PRO A O 1
ATOM 614 N N . ASP A 1 111 ? 46.596 33.615 25.932 1.00 50.65 111 ASP A N 1
ATOM 615 C CA . ASP A 1 111 ? 46.940 32.351 25.291 1.00 54.56 111 ASP A CA 1
ATOM 616 C C . ASP A 1 111 ? 46.103 32.052 24.054 1.00 53.41 111 ASP A C 1
ATOM 617 O O . ASP A 1 111 ? 46.472 31.165 23.272 1.00 51.89 111 ASP A O 1
ATOM 622 N N . GLN A 1 112 ? 44.962 32.718 23.884 1.00 44.29 112 GLN A N 1
ATOM 623 C CA . GLN A 1 112 ? 44.069 32.462 22.764 1.00 46.57 112 GLN A CA 1
ATOM 624 C C . GLN A 1 112 ? 44.310 33.388 21.581 1.00 47.37 112 GLN A C 1
ATOM 625 O O . GLN A 1 112 ? 43.484 33.427 20.661 1.00 45.58 112 GLN A O 1
ATOM 631 N N . GLU A 1 113 ? 45.416 34.131 21.574 1.00 45.97 113 GLU A N 1
ATOM 632 C CA . GLU A 1 113 ? 45.654 35.111 20.520 1.00 46.72 113 GLU A CA 1
ATOM 633 C C . GLU A 1 113 ? 46.291 34.424 19.309 1.00 46.34 113 GLU A C 1
ATOM 634 O O . GLU A 1 113 ? 47.404 34.736 18.888 1.00 44.81 113 GLU A O 1
ATOM 640 N N . TYR A 1 114 ? 45.533 33.478 18.740 1.00 42.31 114 TYR A N 1
ATOM 641 C CA . TYR A 1 114 ? 46.095 32.535 17.771 1.00 44.18 114 TYR A CA 1
ATOM 642 C C . TYR A 1 114 ? 46.476 33.216 16.464 1.00 45.32 114 TYR A C 1
ATOM 643 O O . TYR A 1 114 ? 47.535 32.925 15.899 1.00 45.95 114 TYR A O 1
ATOM 652 N N . LEU A 1 115 ? 45.606 34.088 15.944 1.00 39.60 115 LEU A N 1
ATOM 653 C CA . LEU A 1 115 ? 45.896 34.761 14.681 1.00 42.85 115 LEU A CA 1
ATOM 654 C C . LEU A 1 115 ? 47.245 35.478 14.742 1.00 46.25 115 LEU A C 1
ATOM 655 O O . LEU A 1 115 ? 48.052 35.394 13.804 1.00 43.59 115 LEU A O 1
ATOM 660 N N . VAL A 1 116 ? 47.529 36.152 15.857 1.00 44.25 116 VAL A N 1
ATOM 661 C CA . VAL A 1 116 ? 48.784 36.894 15.899 1.00 42.30 116 VAL A CA 1
ATOM 662 C C . VAL A 1 116 ? 49.951 35.941 16.180 1.00 46.05 116 VAL A C 1
ATOM 663 O O . VAL A 1 116 ? 51.035 36.120 15.623 1.00 48.41 116 VAL A O 1
ATOM 667 N N . ASP A 1 117 ? 49.742 34.884 16.980 1.00 47.66 117 ASP A N 1
ATOM 668 C CA . ASP A 1 117 ? 50.774 33.851 17.135 1.00 50.49 117 ASP A CA 1
ATOM 669 C C . ASP A 1 117 ? 51.205 33.282 15.791 1.00 47.11 117 ASP A C 1
ATOM 670 O O . ASP A 1 117 ? 52.400 33.074 15.543 1.00 47.38 117 ASP A O 1
ATOM 675 N N . GLU A 1 118 ? 50.236 32.989 14.924 1.00 48.64 118 GLU A N 1
ATOM 676 C CA . GLU A 1 118 ? 50.553 32.372 13.642 1.00 47.80 118 GLU A CA 1
ATOM 677 C C . GLU A 1 118 ? 51.372 33.321 12.774 1.00 47.69 118 GLU A C 1
ATOM 678 O O . GLU A 1 118 ? 52.301 32.892 12.081 1.00 45.77 118 GLU A O 1
ATOM 684 N N . PHE A 1 119 ? 51.061 34.621 12.813 1.00 46.19 119 PHE A N 1
ATOM 685 C CA . PHE A 1 119 ? 51.851 35.560 12.025 1.00 47.49 119 PHE A CA 1
ATOM 686 C C . PHE A 1 119 ? 53.235 35.750 12.632 1.00 49.42 119 PHE A C 1
ATOM 687 O O . PHE A 1 119 ? 54.226 35.826 11.900 1.00 48.87 119 PHE A O 1
ATOM 695 N N . HIS A 1 120 ? 53.336 35.756 13.965 1.00 49.05 120 HIS A N 1
ATOM 696 C CA . HIS A 1 120 ? 54.652 35.753 14.599 1.00 50.93 120 HIS A CA 1
ATOM 697 C C . HIS A 1 120 ? 55.484 34.553 14.144 1.00 52.73 120 HIS A C 1
ATOM 698 O O . HIS A 1 120 ? 56.642 34.705 13.730 1.00 47.27 120 HIS A O 1
ATOM 705 N N . ASN A 1 121 ? 54.909 33.349 14.214 1.00 51.43 121 ASN A N 1
ATOM 706 C CA . ASN A 1 121 ? 55.628 32.143 13.818 1.00 51.79 121 ASN A CA 1
ATOM 707 C C . ASN A 1 121 ? 56.059 32.173 12.364 1.00 51.15 121 ASN A C 1
ATOM 708 O O . ASN A 1 121 ? 56.965 31.429 11.986 1.00 52.33 121 ASN A O 1
ATOM 713 N N . MET A 1 122 ? 55.418 32.985 11.534 1.00 52.19 122 MET A N 1
ATOM 714 C CA . MET A 1 122 ? 55.815 33.107 10.139 1.00 47.19 122 MET A CA 1
ATOM 715 C C . MET A 1 122 ? 56.874 34.195 9.943 1.00 54.31 122 MET A C 1
ATOM 716 O O . MET A 1 122 ? 57.260 34.477 8.801 1.00 52.30 122 MET A O 1
ATOM 721 N N . GLY A 1 123 ? 57.361 34.795 11.027 1.00 50.03 123 GLY A N 1
ATOM 722 C CA . GLY A 1 123 ? 58.416 35.791 10.951 1.00 52.85 123 GLY A CA 1
ATOM 723 C C . GLY A 1 123 ? 57.941 37.223 10.812 1.00 51.76 123 GLY A C 1
ATOM 724 O O . GLY A 1 123 ? 58.752 38.095 10.491 1.00 52.63 123 GLY A O 1
ATOM 725 N N . TYR A 1 124 ? 56.654 37.492 11.032 1.00 53.10 124 TYR A N 1
ATOM 726 C CA . TYR A 1 124 ? 56.118 38.847 10.919 1.00 50.69 124 TYR A CA 1
ATOM 727 C C . TYR A 1 124 ? 56.323 39.629 12.213 1.00 56.52 124 TYR A C 1
ATOM 728 O O . TYR A 1 124 ? 56.279 39.064 13.312 1.00 55.78 124 TYR A O 1
ATOM 737 N N . GLN A 1 125 ? 56.536 40.946 12.080 1.00 51.42 125 GLN A N 1
ATOM 738 C CA . GLN A 1 125 ? 56.363 41.850 13.213 1.00 51.16 125 GLN A CA 1
ATOM 739 C C . GLN A 1 125 ? 54.889 42.221 13.256 1.00 51.25 125 GLN A C 1
ATOM 740 O O . GLN A 1 125 ? 54.249 42.372 12.211 1.00 52.93 125 GLN A O 1
ATOM 746 N N . THR A 1 126 ? 54.349 42.383 14.456 1.00 49.22 126 THR A N 1
ATOM 747 C CA . THR A 1 126 ? 52.906 42.499 14.605 1.00 48.08 126 THR A CA 1
ATOM 748 C C . THR A 1 126 ? 52.556 43.736 15.420 1.00 47.03 126 THR A C 1
ATOM 749 O O . THR A 1 126 ? 53.276 44.113 16.348 1.00 52.63 126 THR A O 1
ATOM 753 N N . ALA A 1 127 ? 51.431 44.354 15.062 1.00 48.57 127 ALA A N 1
ATOM 754 C CA . ALA A 1 127 ? 50.963 45.574 15.702 1.00 47.39 127 ALA A CA 1
ATOM 755 C C . ALA A 1 127 ? 49.450 45.528 15.839 1.00 45.40 127 ALA A C 1
ATOM 756 O O . ALA A 1 127 ? 48.749 45.137 14.902 1.00 42.83 127 ALA A O 1
ATOM 758 N N . MET A 1 128 ? 48.961 45.946 17.006 1.00 43.46 128 MET A N 1
ATOM 759 C CA . MET A 1 128 ? 47.539 46.083 17.309 1.00 45.08 128 MET A CA 1
ATOM 760 C C . MET A 1 128 ? 47.236 47.546 17.603 1.00 44.54 128 MET A C 1
ATOM 761 O O . MET A 1 128 ? 47.778 48.107 18.557 1.00 47.13 128 MET A O 1
ATOM 766 N N . ILE A 1 129 ? 46.345 48.151 16.811 1.00 46.48 129 ILE A N 1
ATOM 767 C CA . ILE A 1 129 ? 46.031 49.577 16.911 1.00 43.86 129 ILE A CA 1
ATOM 768 C C . ILE A 1 129 ? 44.527 49.752 17.068 1.00 42.76 129 ILE A C 1
ATOM 769 O O . ILE A 1 129 ? 43.754 49.247 16.246 1.00 44.31 129 ILE A O 1
ATOM 774 N N . GLY A 1 130 ? 44.110 50.490 18.099 1.00 43.14 130 GLY A N 1
ATOM 775 C CA . GLY A 1 130 ? 42.716 50.912 18.188 1.00 45.19 130 GLY A CA 1
ATOM 776 C C . GLY A 1 130 ? 41.796 50.112 19.097 1.00 45.44 130 GLY A C 1
ATOM 777 O O . GLY A 1 130 ? 42.164 49.757 20.218 1.00 47.62 130 GLY A O 1
ATOM 778 N N . LYS A 1 131 ? 40.580 49.832 18.636 1.00 44.39 131 LYS A N 1
ATOM 779 C CA . LYS A 1 131 ? 39.585 49.176 19.478 1.00 46.20 131 LYS A CA 1
ATOM 780 C C . LYS A 1 131 ? 39.898 47.684 19.606 1.00 49.44 131 LYS A C 1
ATOM 781 O O . LYS A 1 131 ? 39.853 46.942 18.618 1.00 47.19 131 LYS A O 1
ATOM 787 N N . TRP A 1 132 ? 40.190 47.248 20.831 1.00 49.95 132 TRP A N 1
ATOM 788 C CA . TRP A 1 132 ? 40.541 45.864 21.137 1.00 48.09 132 TRP A CA 1
ATOM 789 C C . TRP A 1 132 ? 39.330 45.110 21.668 1.00 50.47 132 TRP A C 1
ATOM 790 O O . TRP A 1 132 ? 38.812 44.191 21.017 1.00 49.51 132 TRP A O 1
ATOM 801 N N . HIS A 1 133 ? 38.896 45.471 22.870 1.00 49.08 133 HIS A N 1
ATOM 802 C CA . HIS A 1 133 ? 37.632 44.995 23.410 1.00 53.23 133 HIS A CA 1
ATOM 803 C C . HIS A 1 133 ? 37.606 43.484 23.583 1.00 51.97 133 HIS A C 1
ATOM 804 O O . HIS A 1 133 ? 36.555 42.849 23.442 1.00 51.53 133 HIS A O 1
ATOM 811 N N . LEU A 1 134 ? 38.750 42.881 23.887 1.00 49.05 134 LEU A N 1
ATOM 812 C CA . LEU A 1 134 ? 38.786 41.448 24.141 1.00 47.77 134 LEU A CA 1
ATOM 813 C C . LEU A 1 134 ? 39.032 41.126 25.607 1.00 48.76 134 LEU A C 1
ATOM 814 O O . LEU A 1 134 ? 39.004 39.951 25.983 1.00 51.81 134 LEU A O 1
ATOM 819 N N . GLY A 1 135 ? 39.261 42.140 26.443 1.00 51.23 135 GLY A N 1
ATOM 820 C CA . GLY A 1 135 ? 39.339 41.925 27.874 1.00 54.95 135 GLY A CA 1
ATOM 821 C C . GLY A 1 135 ? 40.756 41.776 28.385 1.00 64.27 135 GLY A C 1
ATOM 822 O O . GLY A 1 135 ? 41.119 42.357 29.412 1.00 74.43 135 GLY A O 1
ATOM 823 N N . CYS A 1 136 ? 41.575 41.021 27.669 1.00 58.96 136 CYS A N 1
ATOM 824 C CA . CYS A 1 136 ? 42.933 40.731 28.100 1.00 56.70 136 CYS A CA 1
ATOM 825 C C . CYS A 1 136 ? 43.932 41.651 27.404 1.00 53.63 136 CYS A C 1
ATOM 826 O O . CYS A 1 136 ? 43.590 42.446 26.524 1.00 54.88 136 CYS A O 1
ATOM 829 N N . GLU A 1 137 ? 45.187 41.533 27.814 1.00 52.83 137 GLU A N 1
ATOM 830 C CA . GLU A 1 137 ? 46.235 42.324 27.197 1.00 55.32 137 GLU A CA 1
ATOM 831 C C . GLU A 1 137 ? 46.551 41.767 25.810 1.00 51.20 137 GLU A C 1
ATOM 832 O O . GLU A 1 137 ? 46.574 40.550 25.619 1.00 51.37 137 GLU A O 1
ATOM 838 N N . PRO A 1 138 ? 46.783 42.619 24.827 1.00 51.97 138 PRO A N 1
ATOM 839 C CA . PRO A 1 138 ? 47.283 42.164 23.523 1.00 50.53 138 PRO A CA 1
ATOM 840 C C . PRO A 1 138 ? 48.773 41.821 23.580 1.00 52.20 138 PRO A C 1
ATOM 841 O O . PRO A 1 138 ? 49.573 42.300 22.774 1.00 52.30 138 PRO A O 1
ATOM 845 N N . SER A 1 139 ? 49.147 40.982 24.550 1.00 53.72 139 SER A N 1
ATOM 846 C CA . SER A 1 139 ? 50.559 40.760 24.853 1.00 55.16 139 SER A CA 1
ATOM 847 C C . SER A 1 139 ? 51.274 39.938 23.793 1.00 57.09 139 SER A C 1
ATOM 848 O O . SER A 1 139 ? 52.503 39.969 23.736 1.00 60.40 139 SER A O 1
ATOM 851 N N . HIS A 1 140 ? 50.549 39.199 22.960 1.00 54.55 140 HIS A N 1
ATOM 852 C CA . HIS A 1 140 ? 51.205 38.446 21.902 1.00 55.08 140 HIS A CA 1
ATOM 853 C C . HIS A 1 140 ? 51.565 39.313 20.701 1.00 56.94 140 HIS A C 1
ATOM 854 O O . HIS A 1 140 ? 52.184 38.808 19.759 1.00 58.49 140 HIS A O 1
ATOM 861 N N . PHE A 1 141 ? 51.215 40.599 20.719 1.00 52.57 141 PHE A N 1
ATOM 862 C CA . PHE A 1 141 ? 51.639 41.540 19.693 1.00 52.75 141 PHE A CA 1
ATOM 863 C C . PHE A 1 141 ? 52.995 42.142 20.055 1.00 53.19 141 PHE A C 1
ATOM 864 O O . PHE A 1 141 ? 53.339 42.296 21.231 1.00 52.40 141 PHE A O 1
ATOM 872 N N . ASP A 1 142 ? 53.767 42.489 19.023 1.00 53.12 142 ASP A N 1
ATOM 873 C CA . ASP A 1 142 ? 55.029 43.186 19.258 1.00 54.15 142 ASP A CA 1
ATOM 874 C C . ASP A 1 142 ? 54.791 44.617 19.716 1.00 52.34 142 ASP A C 1
ATOM 875 O O . ASP A 1 142 ? 55.582 45.162 20.490 1.00 53.17 142 ASP A O 1
ATOM 880 N N . TYR A 1 143 ? 53.702 45.225 19.254 1.00 51.57 143 TYR A N 1
ATOM 881 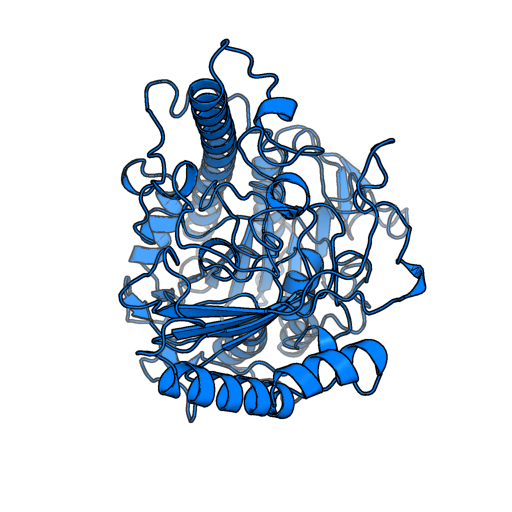C CA . TYR A 1 143 ? 53.331 46.591 19.586 1.00 51.60 143 TYR A CA 1
ATOM 882 C C . TYR A 1 143 ? 51.823 46.659 19.710 1.00 49.31 143 TYR A C 1
ATOM 883 O O . TYR A 1 143 ? 51.105 46.092 18.880 1.00 49.66 143 TYR A O 1
ATOM 892 N N . TYR A 1 144 ? 51.336 47.356 20.730 1.00 48.37 144 TYR A N 1
ATOM 893 C CA . TYR A 1 144 ? 49.913 47.659 20.757 1.00 48.63 144 TYR A CA 1
ATOM 894 C C . TYR A 1 144 ? 49.673 49.053 21.321 1.00 52.33 144 TYR A C 1
ATOM 895 O O . TYR A 1 144 ? 50.443 49.561 22.139 1.00 50.65 144 TYR A O 1
ATOM 904 N N . SER A 1 145 ? 48.594 49.670 20.844 1.00 47.15 145 SER A N 1
ATOM 905 C CA . SER A 1 145 ? 48.097 50.925 21.393 1.00 49.23 145 SER A CA 1
ATOM 906 C C . SER A 1 145 ? 46.583 50.874 21.192 1.00 45.91 145 SER A C 1
ATOM 907 O O . SER A 1 145 ? 46.098 51.036 20.068 1.00 47.16 145 SER A O 1
ATOM 910 N N . VAL A 1 146 ? 45.848 50.600 22.266 1.00 48.39 146 VAL A N 1
ATOM 911 C CA . VAL A 1 146 ? 44.429 50.268 22.174 1.00 47.87 146 VAL A CA 1
ATOM 912 C C . VAL A 1 146 ? 43.634 51.099 23.168 1.00 49.12 146 VAL A C 1
ATOM 913 O O . VAL A 1 146 ? 44.103 51.366 24.280 1.00 51.72 146 VAL A O 1
ATOM 917 N N . PHE A 1 147 ? 42.418 51.497 22.764 1.00 51.84 147 PHE A N 1
ATOM 918 C CA . PHE A 1 147 ? 41.517 52.248 23.633 1.00 52.51 147 PHE A CA 1
ATOM 919 C C . PHE A 1 147 ? 41.395 51.575 24.994 1.00 60.35 147 PHE A C 1
ATOM 920 O O . PHE A 1 147 ? 41.393 50.345 25.103 1.00 57.53 147 PHE A O 1
ATOM 928 N N . ASN A 1 148 ? 41.247 52.388 26.040 1.00 60.07 148 ASN A N 1
ATOM 929 C CA . ASN A 1 148 ? 40.958 51.852 27.366 1.00 69.25 148 ASN A CA 1
ATOM 930 C C . ASN A 1 148 ? 39.776 52.505 28.060 1.00 75.70 148 ASN A C 1
ATOM 931 O O . ASN A 1 148 ? 39.226 51.899 28.988 1.00 82.45 148 ASN A O 1
ATOM 936 N N . GLY A 1 149 ? 39.364 53.703 27.653 1.00 75.81 149 GLY A N 1
ATOM 937 C CA . GLY A 1 149 ? 38.248 54.380 28.280 1.00 79.46 149 GLY A CA 1
ATOM 938 C C . GLY A 1 149 ? 36.988 53.541 28.315 1.00 87.35 149 GLY A C 1
ATOM 939 O O . GLY A 1 149 ? 36.615 52.921 27.314 1.00 85.77 149 GLY A O 1
ATOM 940 N N . HIS A 1 150 ? 36.327 53.503 29.471 1.00 91.02 150 HIS A N 1
ATOM 941 C CA . HIS A 1 150 ? 35.069 52.774 29.620 1.00 94.06 150 HIS A CA 1
ATOM 942 C C . HIS A 1 150 ? 35.257 51.281 29.352 1.00 94.25 150 HIS A C 1
ATOM 943 O O . HIS A 1 150 ? 34.463 50.654 28.646 1.00 94.92 150 HIS A O 1
ATOM 945 N N . GLY A 1 151 ? 36.325 50.710 29.909 1.00 93.62 151 GLY A N 1
ATOM 946 C CA . GLY A 1 151 ? 36.529 49.272 29.881 1.00 87.46 151 GLY A CA 1
ATOM 947 C C . GLY A 1 151 ? 36.910 48.685 28.539 1.00 89.20 151 GLY A C 1
ATOM 948 O O . GLY A 1 151 ? 36.621 47.513 28.279 1.00 87.12 151 GLY A O 1
ATOM 949 N N . GLY A 1 152 ? 37.571 49.458 27.681 1.00 87.08 152 GLY A N 1
ATOM 950 C CA . GLY A 1 152 ? 37.900 49.005 26.346 1.00 82.87 152 GLY A CA 1
ATOM 951 C C . GLY A 1 152 ? 36.993 49.538 25.261 1.00 78.66 152 GLY A C 1
ATOM 952 O O . GLY A 1 152 ? 37.207 49.215 24.085 1.00 75.89 152 GLY A O 1
ATOM 953 N N . GLN A 1 153 ? 35.990 50.347 25.621 1.00 83.16 153 GLN A N 1
ATOM 954 C CA . GLN A 1 153 ? 35.074 50.927 24.643 1.00 82.19 153 GLN A CA 1
ATOM 955 C C . GLN A 1 153 ? 35.643 52.189 23.994 1.00 76.29 153 GLN A C 1
ATOM 956 O O . GLN A 1 153 ? 35.260 52.530 22.868 1.00 76.08 153 GLN A O 1
ATOM 958 N N . GLY A 1 154 ? 36.527 52.902 24.679 1.00 73.25 154 GLY A N 1
ATOM 959 C CA . GLY A 1 154 ? 37.151 54.088 24.125 1.00 69.52 154 GLY A CA 1
ATOM 960 C C . GLY A 1 154 ? 36.247 55.310 24.138 1.00 65.72 154 GLY A C 1
ATOM 961 O O . GLY A 1 154 ? 35.028 55.226 24.260 1.00 73.67 154 GLY A O 1
ATOM 962 N N . GLU A 1 155 ? 36.876 56.476 24.002 1.00 66.96 155 GLU A N 1
ATOM 963 C CA . GLU A 1 155 ? 36.192 57.763 23.974 1.00 60.00 155 GLU A CA 1
ATOM 964 C C . GLU A 1 155 ? 36.402 58.429 22.625 1.00 53.95 155 GLU A C 1
ATOM 965 O O . GLU A 1 155 ? 37.481 58.329 22.033 1.00 55.37 155 GLU A O 1
ATOM 971 N N . TYR A 1 156 ? 35.353 59.093 22.136 1.00 53.80 156 TYR A N 1
ATOM 972 C CA . TYR A 1 156 ? 35.420 59.734 20.828 1.00 50.13 156 TYR A CA 1
ATOM 973 C C . TYR A 1 156 ? 36.309 60.972 20.847 1.00 47.18 156 TYR A C 1
ATOM 974 O O . TYR A 1 156 ? 36.838 61.362 19.800 1.00 48.50 156 TYR A O 1
ATOM 983 N N . PHE A 1 157 ? 36.476 61.609 22.004 1.00 49.11 157 PHE A N 1
ATOM 984 C CA . PHE A 1 157 ? 37.247 62.848 22.100 1.00 46.12 157 PHE A CA 1
ATOM 985 C C . PHE A 1 157 ? 38.335 62.700 23.151 1.00 52.16 157 PHE A C 1
ATOM 986 O O . PHE A 1 157 ? 38.067 62.274 24.278 1.00 54.61 157 PHE A O 1
ATOM 994 N N . ASP A 1 158 ? 39.563 63.045 22.780 1.00 49.45 158 ASP A N 1
ATOM 995 C CA . ASP A 1 158 ? 40.708 63.005 23.680 1.00 49.13 158 ASP A CA 1
ATOM 996 C C . ASP A 1 158 ? 40.915 61.621 24.312 1.00 49.16 158 ASP A C 1
ATOM 997 O O . ASP A 1 158 ? 41.113 61.515 25.526 1.00 51.51 158 ASP A O 1
ATOM 1002 N N . PRO A 1 159 ? 40.885 60.555 23.516 1.00 49.91 159 PRO A N 1
ATOM 1003 C CA . PRO A 1 159 ? 40.947 59.204 24.082 1.00 52.87 159 PRO A CA 1
ATOM 1004 C C . PRO A 1 159 ? 42.279 58.908 24.744 1.00 54.53 159 PRO A C 1
ATOM 1005 O O . PRO A 1 159 ? 43.333 59.381 24.317 1.00 49.84 159 PRO A O 1
ATOM 1009 N N . THR A 1 160 ? 42.225 58.080 25.780 1.00 52.91 160 THR A N 1
ATOM 1010 C CA . THR A 1 160 ? 43.429 57.512 26.361 1.00 58.17 160 THR A CA 1
ATOM 1011 C C . THR A 1 160 ? 43.652 56.122 25.780 1.00 55.76 160 THR A C 1
ATOM 1012 O O . THR A 1 160 ? 42.708 55.448 25.363 1.00 54.02 160 THR A O 1
ATOM 1016 N N . PHE A 1 161 ? 44.913 55.707 25.724 1.00 54.31 161 PHE A N 1
ATOM 1017 C CA . PHE A 1 161 ? 45.267 54.401 25.189 1.00 53.93 161 PHE A CA 1
ATOM 1018 C C . PHE A 1 161 ? 46.205 53.682 26.142 1.00 54.60 161 PHE A C 1
ATOM 1019 O O . PHE A 1 161 ? 47.038 54.303 26.811 1.00 56.60 161 PHE A O 1
ATOM 1027 N N . LEU A 1 162 ? 46.064 52.361 26.184 1.00 52.68 162 LEU A N 1
ATOM 1028 C CA . LEU A 1 162 ? 47.044 51.479 26.798 1.00 53.29 162 LEU A CA 1
ATOM 1029 C C . LEU A 1 162 ? 48.021 51.037 25.718 1.00 53.22 162 LEU A C 1
ATOM 1030 O O . LEU A 1 162 ? 47.607 50.541 24.665 1.00 54.81 162 LEU A O 1
ATOM 1035 N N . THR A 1 163 ? 49.311 51.215 25.970 1.00 54.93 163 THR A N 1
ATOM 1036 C CA . THR A 1 163 ? 50.297 50.953 24.935 1.00 54.40 163 THR A CA 1
ATOM 1037 C C . THR A 1 163 ? 51.484 50.213 25.525 1.00 58.69 163 THR A C 1
ATOM 1038 O O . THR A 1 163 ? 51.881 50.462 26.666 1.00 62.13 163 THR A O 1
ATOM 1042 N N . SER A 1 164 ? 52.047 49.304 24.732 1.00 55.25 164 SER A N 1
ATOM 1043 C CA . SER A 1 164 ? 53.247 48.585 25.135 1.00 58.52 164 SER A CA 1
ATOM 1044 C C . SER A 1 164 ? 54.467 49.492 25.262 1.00 64.22 164 SER A C 1
ATOM 1045 O O . SER A 1 164 ? 55.530 49.009 25.660 1.00 64.29 164 SER A O 1
ATOM 1048 N N . ASP A 1 165 ? 54.332 50.785 24.946 1.00 64.09 165 ASP A N 1
ATOM 1049 C CA . ASP A 1 165 ? 55.432 51.734 25.097 1.00 67.42 165 ASP A CA 1
ATOM 1050 C C . ASP A 1 165 ? 55.569 52.240 26.528 1.00 70.54 165 ASP A C 1
ATOM 1051 O O . ASP A 1 165 ? 56.676 52.582 26.953 1.00 74.79 165 ASP A O 1
ATOM 1056 N N . VAL A 1 166 ? 54.471 52.313 27.276 1.00 71.41 166 VAL A N 1
ATOM 1057 C CA . VAL A 1 166 ? 54.517 52.719 28.679 1.00 75.75 166 VAL A CA 1
ATOM 1058 C C . VAL A 1 166 ? 54.958 51.502 29.486 1.00 81.58 166 VAL A C 1
ATOM 1059 O O . VAL A 1 166 ? 54.174 50.582 29.724 1.00 82.32 166 VAL A O 1
ATOM 1063 N N . THR A 1 167 ? 56.225 51.487 29.895 1.00 87.95 167 THR A N 1
ATOM 1064 C CA . THR A 1 167 ? 56.747 50.413 30.727 1.00 91.73 167 THR A CA 1
ATOM 1065 C C . THR A 1 167 ? 56.790 50.771 32.206 1.00 92.73 167 THR A C 1
ATOM 1066 O O . THR A 1 167 ? 56.821 49.864 33.044 1.00 93.36 167 THR A O 1
ATOM 1070 N N . ASP A 1 168 ? 56.786 52.065 32.542 1.00 90.39 168 ASP A N 1
ATOM 1071 C CA . ASP A 1 168 ? 56.746 52.477 33.940 1.00 91.48 168 ASP A CA 1
ATOM 1072 C C . ASP A 1 168 ? 55.570 51.864 34.687 1.00 89.44 168 ASP A C 1
ATOM 1073 O O . ASP A 1 168 ? 55.598 51.794 35.921 1.00 88.27 168 ASP A O 1
ATOM 1075 N N . LYS A 1 169 ? 54.541 51.417 33.970 1.00 87.02 169 LYS A N 1
ATOM 1076 C CA . LYS A 1 169 ? 53.343 50.851 34.566 1.00 84.54 169 LYS A CA 1
ATOM 1077 C C . LYS A 1 169 ? 53.011 49.534 33.877 1.00 83.68 169 LYS A C 1
ATOM 1078 O O . LYS A 1 169 ? 53.444 49.271 32.752 1.00 82.88 169 LYS A O 1
ATOM 1081 N N . LYS A 1 170 ? 52.231 48.705 34.565 1.00 83.98 170 LYS A N 1
ATOM 1082 C CA . LYS A 1 170 ? 51.790 47.429 34.025 1.00 80.20 170 LYS A CA 1
ATOM 1083 C C . LYS A 1 170 ? 50.344 47.525 33.554 1.00 77.41 170 LYS A C 1
ATOM 1084 O O . LYS A 1 170 ? 49.568 48.356 34.036 1.00 78.22 170 LYS A O 1
ATOM 1087 N N . TRP A 1 171 ? 49.995 46.671 32.596 1.00 75.94 171 TRP A N 1
ATOM 1088 C CA . TRP A 1 171 ? 48.627 46.619 32.103 1.00 73.33 171 TRP A CA 1
ATOM 1089 C C . TRP A 1 171 ? 47.673 46.373 33.270 1.00 75.81 171 TRP A C 1
ATOM 1090 O O . TRP A 1 171 ? 48.009 45.624 34.195 1.00 79.36 171 TRP A O 1
ATOM 1101 N N . PRO A 1 172 ? 46.473 46.975 33.262 1.00 75.10 172 PRO A N 1
ATOM 1102 C CA . PRO A 1 172 ? 45.933 47.880 32.244 1.00 71.64 172 PRO A CA 1
ATOM 1103 C C . PRO A 1 172 ? 46.172 49.345 32.581 1.00 75.73 172 PRO A C 1
ATOM 1104 O O . PRO A 1 172 ? 45.265 50.164 32.437 1.00 78.06 172 PRO A O 1
ATOM 1108 N N . ASN A 1 173 ? 47.384 49.669 33.023 1.00 74.47 173 ASN A N 1
ATOM 1109 C CA . ASN A 1 173 ? 47.685 51.004 33.507 1.00 76.28 173 ASN A CA 1
ATOM 1110 C C . ASN A 1 173 ? 48.787 51.693 32.714 1.00 73.06 173 ASN A C 1
ATOM 1111 O O . ASN A 1 173 ? 49.182 52.808 33.075 1.00 74.20 173 ASN A O 1
ATOM 1116 N N . ASN A 1 174 ? 49.284 51.071 31.641 1.00 71.47 174 ASN A N 1
ATOM 1117 C CA . ASN A 1 174 ? 50.273 51.690 30.760 1.00 70.17 174 ASN A CA 1
ATOM 1118 C C . ASN A 1 174 ? 49.549 52.639 29.802 1.00 65.42 174 ASN A C 1
ATOM 1119 O O . ASN A 1 174 ? 49.390 52.388 28.606 1.00 61.59 174 ASN A O 1
ATOM 1124 N N . GLN A 1 175 ? 49.126 53.768 30.355 1.00 66.35 175 GLN A N 1
ATOM 1125 C CA . GLN A 1 175 ? 48.137 54.627 29.728 1.00 62.77 175 GLN A CA 1
ATOM 1126 C C . GLN A 1 175 ? 48.767 55.916 29.205 1.00 64.31 175 GLN A C 1
ATOM 1127 O O . GLN A 1 175 ? 49.641 56.503 29.849 1.00 64.09 175 GLN A O 1
ATOM 1133 N N . ILE A 1 176 ? 48.310 56.343 28.026 1.00 61.80 176 ILE A N 1
ATOM 1134 C CA . ILE A 1 176 ? 48.672 57.606 27.393 1.00 62.07 176 ILE A CA 1
ATOM 1135 C C . ILE A 1 176 ? 47.394 58.296 26.936 1.00 59.23 176 ILE A C 1
ATOM 1136 O O . ILE A 1 176 ? 46.352 57.664 26.754 1.00 56.99 176 ILE A O 1
ATOM 1141 N N . LYS A 1 177 ? 47.480 59.611 26.740 1.00 58.42 177 LYS A N 1
ATOM 1142 C CA . LYS A 1 177 ? 46.331 60.394 26.307 1.00 58.54 177 LYS A CA 1
ATOM 1143 C C . LYS A 1 177 ? 46.671 61.200 25.064 1.00 57.92 177 LYS A C 1
ATOM 1144 O O . LYS A 1 177 ? 47.754 61.782 24.964 1.00 54.78 177 LYS A O 1
ATOM 1150 N N . LYS A 1 178 ? 45.730 61.243 24.127 1.00 54.76 178 LYS A N 1
ATOM 1151 C CA . LYS A 1 178 ? 45.892 61.972 22.878 1.00 52.77 178 LYS A CA 1
ATOM 1152 C C . LYS A 1 178 ? 44.717 62.922 22.713 1.00 52.04 178 LYS A C 1
ATOM 1153 O O . LYS A 1 178 ? 43.566 62.528 22.926 1.00 51.38 178 LYS A O 1
ATOM 1159 N N . MET A 1 179 ? 45.009 64.166 22.340 1.00 48.42 179 MET A N 1
ATOM 1160 C CA . MET A 1 179 ? 43.973 65.171 22.160 1.00 46.09 179 MET A CA 1
ATOM 1161 C C . MET A 1 179 ? 43.340 65.047 20.783 1.00 47.92 179 MET A C 1
ATOM 1162 O O . MET A 1 179 ? 44.023 64.778 19.791 1.00 48.95 179 MET A O 1
ATOM 1167 N N . GLY A 1 180 ? 42.039 65.268 20.717 1.00 46.10 180 GLY A N 1
ATOM 1168 C CA . GLY A 1 180 ? 41.357 65.328 19.444 1.00 45.45 180 GLY A CA 1
ATOM 1169 C C . GLY A 1 180 ? 40.404 64.165 19.205 1.00 47.37 180 GLY A C 1
ATOM 1170 O O . GLY A 1 180 ? 40.065 63.386 20.104 1.00 47.11 180 GLY A O 1
ATOM 1171 N N . TYR A 1 181 ? 39.984 64.053 17.946 1.00 44.02 181 TYR A N 1
ATOM 1172 C CA . TYR A 1 181 ? 38.976 63.076 17.546 1.00 44.09 181 TYR A CA 1
ATOM 1173 C C . TYR A 1 181 ? 39.562 61.671 17.368 1.00 45.48 181 TYR A C 1
ATOM 1174 O O . TYR A 1 181 ? 40.608 61.490 16.739 1.00 48.31 181 TYR A O 1
ATOM 1183 N N . SER A 1 182 ? 38.855 60.666 17.894 1.00 44.45 182 SER A N 1
ATOM 1184 C CA . SER A 1 182 ? 39.416 59.317 17.968 1.00 44.72 182 SER A CA 1
ATOM 1185 C C . SER A 1 182 ? 39.773 58.756 16.588 1.00 42.55 182 SER A C 1
ATOM 1186 O O . SER A 1 182 ? 40.849 58.175 16.408 1.00 43.86 182 SER A O 1
ATOM 1189 N N . SER A 1 183 ? 38.879 58.876 15.603 1.00 43.74 183 SER A N 1
ATOM 1190 C CA . SER A 1 183 ? 39.183 58.246 14.317 1.00 43.63 183 SER A CA 1
ATOM 1191 C C . SER A 1 183 ? 40.446 58.843 13.699 1.00 40.78 183 SER A C 1
ATOM 1192 O O . SER A 1 183 ? 41.240 58.130 13.075 1.00 41.21 183 SER A O 1
ATOM 1195 N N . ASP A 1 184 ? 40.649 60.153 13.859 1.00 41.10 184 ASP A N 1
ATOM 1196 C CA . ASP A 1 184 ? 41.880 60.773 13.376 1.00 43.73 184 ASP A CA 1
ATOM 1197 C C . ASP A 1 184 ? 43.099 60.251 14.131 1.00 43.37 184 ASP A C 1
ATOM 1198 O O . ASP A 1 184 ? 44.144 59.976 13.531 1.00 44.14 184 ASP A O 1
ATOM 1203 N N . ILE A 1 185 ? 42.988 60.129 15.454 1.00 44.61 185 ILE A N 1
ATOM 1204 C CA . ILE A 1 185 ? 44.107 59.669 16.268 1.00 41.45 185 ILE A CA 1
ATOM 1205 C C . ILE A 1 185 ? 44.455 58.222 15.940 1.00 44.46 185 ILE A C 1
ATOM 1206 O O . ILE A 1 185 ? 45.637 57.862 15.826 1.00 43.92 185 ILE A O 1
ATOM 1211 N N . VAL A 1 186 ? 43.433 57.370 15.790 1.00 42.93 186 VAL A N 1
ATOM 1212 C CA . VAL A 1 186 ? 43.664 55.963 15.471 1.00 44.70 186 VAL A CA 1
ATOM 1213 C C . VAL A 1 186 ? 44.490 55.845 14.202 1.00 44.62 186 VAL A C 1
ATOM 1214 O O . VAL A 1 186 ? 45.461 55.080 14.136 1.00 42.69 186 VAL A O 1
ATOM 1218 N N . THR A 1 187 ? 44.091 56.574 13.158 1.00 41.42 187 THR A N 1
ATOM 1219 C CA . THR A 1 187 ? 44.865 56.553 11.926 1.00 43.39 187 THR A CA 1
ATOM 1220 C C . THR A 1 187 ? 46.300 57.003 12.176 1.00 42.58 187 THR A C 1
ATOM 1221 O O . THR A 1 187 ? 47.244 56.413 11.639 1.00 40.46 187 THR A O 1
ATOM 1225 N N . ASN A 1 188 ? 46.490 58.041 13.002 1.00 43.87 188 ASN A N 1
ATOM 1226 C CA . ASN A 1 188 ? 47.846 58.527 13.267 1.00 41.92 188 ASN A CA 1
ATOM 1227 C C . ASN A 1 188 ? 48.694 57.482 13.990 1.00 45.92 188 ASN A C 1
ATOM 1228 O O . ASN A 1 188 ? 49.909 57.395 13.763 1.00 48.05 188 ASN A O 1
ATOM 1233 N N . LEU A 1 189 ? 48.086 56.692 14.881 1.00 46.05 189 LEU A N 1
ATOM 1234 C CA . LEU A 1 189 ? 48.855 55.647 15.553 1.00 48.07 189 LEU A CA 1
ATOM 1235 C C . LEU A 1 189 ? 49.392 54.633 14.555 1.00 46.39 189 LEU A C 1
ATOM 1236 O O . LEU A 1 189 ? 50.551 54.208 14.652 1.00 44.75 189 LEU A O 1
ATOM 1241 N N . ALA A 1 190 ? 48.560 54.233 13.590 1.00 45.03 190 ALA A N 1
ATOM 1242 C CA . ALA A 1 190 ? 48.994 53.288 12.564 1.00 44.94 190 ALA A CA 1
ATOM 1243 C C . ALA A 1 190 ? 50.077 53.887 11.672 1.00 47.09 190 ALA A C 1
ATOM 1244 O O . ALA A 1 190 ? 51.081 53.229 11.376 1.00 45.83 190 ALA A O 1
ATOM 1246 N N . ILE A 1 191 ? 49.880 55.123 11.203 1.00 44.99 191 ILE A N 1
ATOM 1247 C CA . ILE A 1 191 ? 50.887 55.744 10.344 1.00 47.03 191 ILE A CA 1
ATOM 1248 C C . ILE A 1 191 ? 52.194 55.924 11.104 1.00 47.32 191 ILE A C 1
ATOM 1249 O O . ILE A 1 191 ? 53.284 55.709 10.559 1.00 47.67 191 ILE A O 1
ATOM 1254 N N . ASP A 1 192 ? 52.108 56.312 12.376 1.00 48.10 192 ASP A N 1
ATOM 1255 C CA . ASP A 1 192 ? 53.315 56.490 13.174 1.00 50.85 192 ASP A CA 1
ATOM 1256 C C . ASP A 1 192 ? 54.087 55.183 13.292 1.00 50.39 192 ASP A C 1
ATOM 1257 O O . ASP A 1 192 ? 55.308 55.146 13.109 1.00 54.03 192 ASP A O 1
ATOM 1262 N N . TRP A 1 193 ? 53.389 54.092 13.599 1.00 52.10 193 TRP A N 1
ATOM 1263 C CA . TRP A 1 193 ? 54.076 52.815 13.712 1.00 48.70 193 TRP A CA 1
ATOM 1264 C C . TRP A 1 193 ? 54.748 52.445 12.393 1.00 50.40 193 TRP A C 1
ATOM 1265 O O .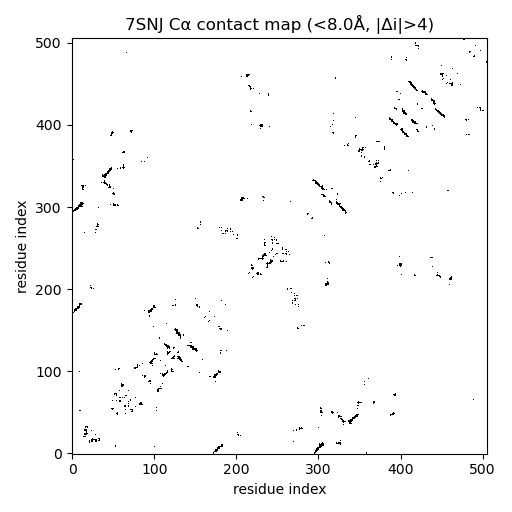 TRP A 1 193 ? 55.926 52.079 12.368 1.00 51.93 193 TRP A O 1
ATOM 1276 N N . LEU A 1 194 ? 54.026 52.573 11.277 1.00 47.27 194 LEU A N 1
ATOM 1277 C CA . LEU A 1 194 ? 54.614 52.234 9.982 1.00 47.52 194 LEU A CA 1
ATOM 1278 C C . LEU A 1 194 ? 55.837 53.094 9.683 1.00 54.53 194 LEU A C 1
ATOM 1279 O O . LEU A 1 194 ? 56.849 52.598 9.172 1.00 56.09 194 LEU A O 1
ATOM 1284 N N . LYS A 1 195 ? 55.759 54.385 9.998 1.00 49.62 195 LYS A N 1
ATOM 1285 C CA . LYS A 1 195 ? 56.827 55.322 9.658 1.00 53.36 195 LYS A CA 1
ATOM 1286 C C . LYS A 1 195 ? 58.029 55.207 10.589 1.00 58.34 195 LYS A C 1
ATOM 1287 O O . LYS A 1 195 ? 59.181 55.318 10.145 1.00 60.14 195 LYS A O 1
ATOM 1293 N N . ASN A 1 196 ? 57.788 55.015 11.884 1.00 58.62 196 ASN A N 1
ATOM 1294 C CA . ASN A 1 196 ? 58.808 55.291 12.888 1.00 60.79 196 ASN A CA 1
ATOM 1295 C C . ASN A 1 196 ? 59.208 54.085 13.714 1.00 61.53 196 ASN A C 1
ATOM 1296 O O . ASN A 1 196 ? 60.236 54.142 14.391 1.00 62.65 196 ASN A O 1
ATOM 1301 N N . ARG A 1 197 ? 58.432 53.011 13.691 1.00 58.07 197 ARG A N 1
ATOM 1302 C CA . ARG A 1 197 ? 58.665 51.882 14.571 1.00 60.07 197 ARG A CA 1
ATOM 1303 C C . ARG A 1 197 ? 58.886 50.571 13.845 1.00 61.84 197 ARG A C 1
ATOM 1304 O O . ARG A 1 197 ? 59.523 49.679 14.411 1.00 65.06 197 ARG A O 1
ATOM 1312 N N . ARG A 1 198 ? 58.402 50.432 12.618 1.00 58.43 198 ARG A N 1
ATOM 1313 C CA . ARG A 1 198 ? 58.458 49.154 11.935 1.00 58.42 198 ARG A CA 1
ATOM 1314 C C . ARG A 1 198 ? 59.870 48.864 11.453 1.00 61.80 198 ARG A C 1
ATOM 1315 O O . ARG A 1 198 ? 60.598 49.764 11.011 1.00 60.33 198 ARG A O 1
ATOM 1323 N N . ASP A 1 199 ? 60.271 47.602 11.590 1.00 61.37 199 ASP A N 1
ATOM 1324 C CA . ASP A 1 199 ? 61.535 47.108 11.048 1.00 62.74 199 ASP A CA 1
ATOM 1325 C C . ASP A 1 199 ? 61.321 46.863 9.563 1.00 66.59 199 ASP A C 1
ATOM 1326 O O . ASP A 1 199 ? 60.702 45.868 9.168 1.00 65.59 199 ASP A O 1
ATOM 1331 N N . LYS A 1 200 ? 61.830 47.775 8.732 1.00 60.40 200 LYS A N 1
ATOM 1332 C CA . LYS A 1 200 ? 61.550 47.695 7.305 1.00 65.80 200 LYS A CA 1
ATOM 1333 C C . LYS A 1 200 ? 62.194 46.484 6.646 1.00 69.13 200 LYS A C 1
ATOM 1334 O O . LYS A 1 200 ? 61.930 46.235 5.463 1.00 72.08 200 LYS A O 1
ATOM 1340 N N . SER A 1 201 ? 63.005 45.717 7.375 1.00 62.94 201 SER A N 1
ATOM 1341 C CA . SER A 1 201 ? 63.574 44.489 6.844 1.00 63.79 201 SER A CA 1
ATOM 1342 C C . SER A 1 201 ? 62.669 43.281 7.047 1.00 66.76 201 SER A C 1
ATOM 1343 O O . SER A 1 201 ? 63.016 42.185 6.598 1.00 67.78 201 SER A O 1
ATOM 1346 N N . LYS A 1 202 ? 61.525 43.442 7.704 1.00 61.62 202 LYS A N 1
ATOM 1347 C CA . LYS A 1 202 ? 60.648 42.307 7.916 1.00 64.81 202 LYS A CA 1
ATOM 1348 C C . LYS A 1 202 ? 59.220 42.670 7.555 1.00 57.95 202 LYS A C 1
ATOM 1349 O O . LYS A 1 202 ? 58.812 43.831 7.672 1.00 55.57 202 LYS A O 1
ATOM 1355 N N . PRO A 1 203 ? 58.443 41.694 7.103 1.00 54.26 203 PRO A N 1
ATOM 1356 C CA . PRO A 1 203 ? 57.030 41.949 6.817 1.00 50.27 203 PRO A CA 1
ATOM 1357 C C . PRO A 1 203 ? 56.285 42.245 8.105 1.00 54.09 203 PRO A C 1
ATOM 1358 O O . PRO A 1 203 ? 56.712 41.875 9.201 1.00 50.81 203 PRO A O 1
ATOM 1362 N N . PHE A 1 204 ? 55.156 42.943 7.967 1.00 51.22 204 PHE A N 1
ATOM 1363 C CA . PHE A 1 204 ? 54.351 43.293 9.124 1.00 46.96 204 PHE A CA 1
ATOM 1364 C C . PHE A 1 204 ? 52.922 42.798 8.967 1.00 48.25 204 PHE A C 1
ATOM 1365 O O . PHE A 1 204 ? 52.423 42.599 7.853 1.00 44.94 204 PHE A O 1
ATOM 1373 N N . PHE A 1 205 ? 52.298 42.561 10.118 1.00 44.52 205 PHE A N 1
ATOM 1374 C CA . PHE A 1 205 ? 50.894 42.208 10.228 1.00 46.16 205 PHE A CA 1
ATOM 1375 C C . PHE A 1 205 ? 50.289 43.179 11.224 1.00 46.23 205 PHE A C 1
ATOM 1376 O O . PHE A 1 205 ? 50.732 43.228 12.376 1.00 45.69 205 PHE A O 1
ATOM 1384 N N . MET A 1 206 ? 49.300 43.96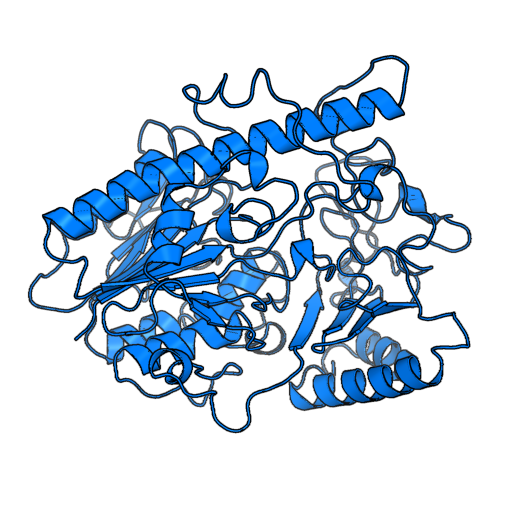2 10.785 1.00 43.51 206 MET A N 1
ATOM 1385 C CA . MET A 1 206 ? 48.687 44.983 11.621 1.00 40.84 206 MET A CA 1
ATOM 1386 C C . MET A 1 206 ? 47.177 44.792 11.651 1.00 44.57 206 MET A C 1
ATOM 1387 O O . MET A 1 206 ? 46.539 44.659 10.599 1.00 42.29 206 MET A O 1
ATOM 1392 N N . MET A 1 207 ? 46.614 44.805 12.852 1.00 39.45 207 MET A N 1
ATOM 1393 C CA . MET A 1 207 ? 45.175 44.882 13.043 1.00 38.87 207 MET A CA 1
ATOM 1394 C C . MET A 1 207 ? 44.860 46.325 13.416 1.00 42.78 207 MET A C 1
ATOM 1395 O O . MET A 1 207 ? 45.384 46.838 14.410 1.00 45.35 207 MET A O 1
ATOM 1400 N N . HIS A 1 208 ? 44.040 46.983 12.597 1.00 40.10 208 HIS A N 1
ATOM 1401 C CA . HIS A 1 208 ? 43.790 48.426 12.674 1.00 41.28 208 HIS A CA 1
ATOM 1402 C C . HIS A 1 208 ? 42.291 48.618 12.879 1.00 40.16 208 HIS A C 1
ATOM 1403 O O . HIS A 1 208 ? 41.520 48.483 11.927 1.00 40.19 208 HIS A O 1
ATOM 1410 N N . HIS A 1 209 ? 41.878 48.918 14.112 1.00 40.61 209 HIS A N 1
ATOM 1411 C CA . HIS A 1 209 ? 40.479 48.826 14.530 1.00 37.65 209 HIS A CA 1
ATOM 1412 C C . HIS A 1 209 ? 39.944 50.194 14.949 1.00 43.06 209 HIS A C 1
ATOM 1413 O O . HIS A 1 209 ? 40.372 50.748 15.966 1.00 41.28 209 HIS A O 1
ATOM 1420 N N . TYR A 1 210 ? 38.966 50.708 14.209 1.00 39.70 210 TYR A N 1
ATOM 1421 C CA . TYR A 1 210 ? 38.334 51.964 14.591 1.00 42.42 210 TYR A CA 1
ATOM 1422 C C . TYR A 1 210 ? 37.248 51.735 15.635 1.00 44.72 210 TYR A C 1
ATOM 1423 O O . TYR A 1 210 ? 36.569 50.698 15.655 1.00 40.05 210 TYR A O 1
ATOM 1432 N N . LYS A 1 211 ? 37.090 52.725 16.511 1.00 44.19 211 LYS A N 1
ATOM 1433 C CA . LYS A 1 211 ? 35.958 52.733 17.430 1.00 45.55 211 LYS A CA 1
ATOM 1434 C C . LYS A 1 211 ? 34.686 53.214 16.737 1.00 43.53 211 LYS A C 1
ATOM 1435 O O . LYS A 1 211 ? 33.610 52.640 16.934 1.00 41.66 211 LYS A O 1
ATOM 1441 N N . ALA A 1 212 ? 34.782 54.271 15.936 1.00 45.39 212 ALA A N 1
ATOM 1442 C CA . ALA A 1 212 ? 33.650 54.663 15.112 1.00 43.80 212 ALA A CA 1
ATOM 1443 C C . ALA A 1 212 ? 33.294 53.505 14.176 1.00 42.95 212 ALA A C 1
ATOM 1444 O O . ALA A 1 212 ? 34.169 52.724 13.793 1.00 40.81 212 ALA A O 1
ATOM 1446 N N . PRO A 1 213 ? 32.020 53.371 13.773 1.00 40.17 213 PRO A N 1
ATOM 1447 C CA . PRO A 1 213 ? 30.863 54.226 14.083 1.00 46.21 213 PRO A CA 1
ATOM 1448 C C . PRO A 1 213 ? 29.985 53.720 15.247 1.00 45.93 213 PRO A C 1
ATOM 1449 O O . PRO A 1 213 ? 28.767 53.876 15.208 1.00 46.52 213 PRO A O 1
ATOM 1453 N N . HIS A 1 214 ? 30.611 53.143 16.269 1.00 42.84 214 HIS A N 1
ATOM 1454 C CA . HIS A 1 214 ? 29.896 52.614 17.429 1.00 45.29 214 HIS A CA 1
ATOM 1455 C C . HIS A 1 214 ? 29.121 53.718 18.156 1.00 48.12 214 HIS A C 1
ATOM 1456 O O . HIS A 1 214 ? 29.493 54.894 18.124 1.00 45.09 214 HIS A O 1
ATOM 1463 N N . ASP A 1 215 ? 28.030 53.342 18.828 1.00 45.34 215 ASP A N 1
ATOM 1464 C CA . ASP A 1 215 ? 27.299 54.339 19.610 1.00 50.01 215 ASP A CA 1
ATOM 1465 C C . ASP A 1 215 ? 28.192 54.856 20.736 1.00 50.46 215 ASP A C 1
ATOM 1466 O O . ASP A 1 215 ? 29.156 54.196 21.133 1.00 51.50 215 ASP A O 1
ATOM 1471 N N . MET A 1 216 ? 27.930 56.076 21.214 1.00 52.49 216 MET A N 1
ATOM 1472 C CA . MET A 1 216 ? 26.826 56.972 20.840 1.00 51.88 216 MET A CA 1
ATOM 1473 C C . MET A 1 216 ? 26.924 57.802 19.542 1.00 44.65 216 MET A C 1
ATOM 1474 O O . MET A 1 216 ? 26.199 58.772 19.395 1.00 48.60 216 MET A O 1
ATOM 1479 N N . PHE A 1 217 ? 27.777 57.451 18.596 1.00 44.13 217 PHE A N 1
ATOM 1480 C CA . PHE A 1 217 ? 27.797 58.168 17.321 1.00 44.28 217 PHE A CA 1
ATOM 1481 C C . PHE A 1 217 ? 28.174 59.635 17.515 1.00 43.95 217 PHE A C 1
ATOM 1482 O O . PHE A 1 217 ? 27.571 60.527 16.917 1.00 41.50 217 PHE A O 1
ATOM 1490 N N . GLU A 1 218 ? 29.161 59.891 18.369 1.00 43.36 218 GLU A N 1
ATOM 1491 C CA . GLU A 1 218 ? 29.650 61.256 18.576 1.00 42.74 218 GLU A CA 1
ATOM 1492 C C . GLU A 1 218 ? 30.587 61.596 17.429 1.00 46.06 218 GLU A C 1
ATOM 1493 O O . GLU A 1 218 ? 31.811 61.445 17.522 1.00 49.30 218 GLU A O 1
ATOM 1499 N N . TYR A 1 219 ? 30.011 62.095 16.340 1.00 44.68 219 TYR A N 1
ATOM 1500 C CA . TYR A 1 219 ? 30.815 62.434 15.174 1.00 46.37 219 TYR A CA 1
ATOM 1501 C C . TYR A 1 219 ? 31.660 63.694 15.416 1.00 41.91 219 TYR A C 1
ATOM 1502 O O . TYR A 1 219 ? 31.390 64.500 16.312 1.00 40.78 219 TYR A O 1
ATOM 1511 N N . ALA A 1 220 ? 32.677 63.872 14.577 1.00 43.66 220 ALA A N 1
ATOM 1512 C CA . ALA A 1 220 ? 33.538 65.057 14.695 1.00 41.77 220 ALA A CA 1
ATOM 1513 C C . ALA A 1 220 ? 32.799 66.323 14.262 1.00 44.01 220 ALA A C 1
ATOM 1514 O O . ALA A 1 220 ? 32.051 66.303 13.278 1.00 43.72 220 ALA A O 1
ATOM 1516 N N . PRO A 1 221 ? 33.035 67.458 14.945 1.00 44.89 221 PRO A N 1
ATOM 1517 C CA . PRO A 1 221 ? 32.387 68.720 14.568 1.00 47.03 221 PRO A CA 1
ATOM 1518 C C . PRO A 1 221 ? 32.422 69.043 13.085 1.00 49.26 221 PRO A C 1
ATOM 1519 O O . PRO A 1 221 ? 31.500 69.706 12.592 1.00 46.48 221 PRO A O 1
ATOM 1523 N N . ARG A 1 222 ? 33.479 68.657 12.362 1.00 48.42 222 ARG A N 1
ATOM 1524 C CA . ARG A 1 222 ? 33.540 69.082 10.970 1.00 45.26 222 ARG A CA 1
ATOM 1525 C C . ARG A 1 222 ? 32.478 68.406 10.107 1.00 44.03 222 ARG A C 1
ATOM 1526 O O . ARG A 1 222 ? 32.279 68.836 8.965 1.00 47.43 222 ARG A O 1
ATOM 1534 N N . TYR A 1 223 ? 31.793 67.379 10.617 1.00 45.50 223 TYR A N 1
ATOM 1535 C CA . TYR A 1 223 ? 30.715 66.724 9.891 1.00 44.97 223 TYR A CA 1
ATOM 1536 C C . TYR A 1 223 ? 29.334 67.204 10.329 1.00 44.80 223 TYR A C 1
ATOM 1537 O O . TYR A 1 223 ? 28.331 66.594 9.945 1.00 44.05 223 TYR A O 1
ATOM 1546 N N . GLU A 1 224 ? 29.261 68.290 11.105 1.00 46.55 224 GLU A N 1
ATOM 1547 C CA . GLU A 1 224 ? 27.984 68.729 11.664 1.00 47.56 224 GLU A CA 1
ATOM 1548 C C . GLU A 1 224 ? 26.930 68.939 10.584 1.00 50.25 224 GLU A C 1
ATOM 1549 O O . GLU A 1 224 ? 25.745 68.657 10.805 1.00 48.17 224 GLU A O 1
ATOM 1555 N N . TYR A 1 225 ? 27.327 69.422 9.409 1.00 48.05 225 TYR A N 1
ATOM 1556 C CA . TYR A 1 225 ? 26.351 69.746 8.376 1.00 49.41 225 TYR A CA 1
ATOM 1557 C C . TYR A 1 225 ? 26.412 68.797 7.188 1.00 48.19 225 TYR A C 1
ATOM 1558 O O . TYR A 1 225 ? 25.700 68.993 6.197 1.00 49.97 225 TYR A O 1
ATOM 1567 N N . TYR A 1 226 ? 27.202 67.741 7.291 1.00 48.01 226 TYR A N 1
ATOM 1568 C CA . TYR A 1 226 ? 27.133 66.649 6.339 1.00 45.34 226 TYR A CA 1
ATOM 1569 C C . TYR A 1 226 ? 25.751 66.006 6.402 1.00 44.59 226 TYR A C 1
ATOM 1570 O O . TYR A 1 226 ? 25.282 65.631 7.478 1.00 43.58 226 TYR A O 1
ATOM 1579 N N . LEU A 1 227 ? 25.090 65.910 5.247 1.00 46.95 227 LEU A N 1
ATOM 1580 C CA . LEU A 1 227 ? 23.730 65.375 5.107 1.00 47.18 227 LEU A CA 1
ATOM 1581 C C . LEU A 1 227 ? 22.657 66.282 5.714 1.00 47.90 227 LEU A C 1
ATOM 1582 O O . LEU A 1 227 ? 21.518 65.851 5.912 1.00 50.57 227 LEU A O 1
ATOM 1587 N N . ASP A 1 228 ? 22.965 67.546 5.992 1.00 47.65 228 ASP A N 1
ATOM 1588 C CA . ASP A 1 228 ? 21.981 68.414 6.642 1.00 53.04 228 ASP A CA 1
ATOM 1589 C C . ASP A 1 228 ? 20.735 68.615 5.782 1.00 57.36 228 ASP A C 1
ATOM 1590 O O . ASP A 1 228 ? 19.614 68.691 6.304 1.00 59.56 228 ASP A O 1
ATOM 1595 N N . ASP A 1 229 ? 20.903 68.705 4.467 1.00 54.69 229 ASP A N 1
ATOM 1596 C CA . ASP A 1 229 ? 19.805 69.042 3.571 1.00 58.75 229 ASP A CA 1
ATOM 1597 C C . ASP A 1 229 ? 19.155 67.820 2.929 1.00 58.48 229 ASP A C 1
ATOM 1598 O O . ASP A 1 229 ? 18.353 67.973 2.004 1.00 60.09 229 ASP A O 1
ATOM 1603 N N . VAL A 1 230 ? 19.475 66.620 3.399 1.00 56.98 230 VAL A N 1
ATOM 1604 C CA . VAL A 1 230 ? 19.081 65.376 2.752 1.00 53.95 230 VAL A CA 1
ATOM 1605 C C . VAL A 1 230 ? 18.212 64.586 3.715 1.00 50.04 230 VAL A C 1
ATOM 1606 O O . VAL A 1 230 ? 18.482 64.556 4.921 1.00 52.37 230 VAL A O 1
ATOM 1610 N N . GLU A 1 231 ? 17.163 63.955 3.191 1.00 50.16 231 GLU A N 1
ATOM 1611 C CA . GLU A 1 231 ? 16.439 62.949 3.954 1.00 48.82 231 GLU A CA 1
ATOM 1612 C C . GLU A 1 231 ? 17.145 61.611 3.771 1.00 47.25 231 GLU A C 1
ATOM 1613 O O . GLU A 1 231 ? 17.370 61.180 2.635 1.00 48.34 231 GLU A O 1
ATOM 1619 N N . VAL A 1 232 ? 17.496 60.961 4.873 1.00 44.71 232 VAL A N 1
ATOM 1620 C CA . VAL A 1 232 ? 18.049 59.597 4.755 1.00 44.35 232 VAL A CA 1
ATOM 1621 C C . VAL A 1 232 ? 16.930 58.647 4.343 1.00 44.70 232 VAL A C 1
ATOM 1622 O O . VAL A 1 232 ? 15.862 58.646 4.982 1.00 46.93 232 VAL A O 1
ATOM 1626 N N . PRO A 1 233 ? 17.102 57.844 3.292 1.00 47.08 233 PRO A N 1
ATOM 1627 C CA . PRO A 1 233 ? 16.029 56.919 2.899 1.00 44.92 233 PRO A CA 1
ATOM 1628 C C . PRO A 1 233 ? 15.583 56.065 4.074 1.00 45.04 233 PRO A C 1
ATOM 1629 O O . PRO A 1 233 ? 16.401 55.532 4.834 1.00 40.95 233 PRO A O 1
ATOM 1633 N N . VAL A 1 234 ? 14.268 55.945 4.209 1.00 42.93 234 VAL A N 1
ATOM 1634 C CA . VAL A 1 234 ? 13.629 55.266 5.331 1.00 42.96 234 VAL A CA 1
ATOM 1635 C C . VAL A 1 234 ? 13.200 53.883 4.863 1.00 43.45 234 VAL A C 1
ATOM 1636 O O . VAL A 1 234 ? 12.604 53.771 3.783 1.00 44.97 234 VAL A O 1
ATOM 1640 N N . PRO A 1 235 ? 13.476 52.825 5.618 1.00 41.39 235 PRO A N 1
ATOM 1641 C CA . PRO A 1 235 ? 12.987 51.498 5.226 1.00 42.36 235 PRO A CA 1
ATOM 1642 C C . PRO A 1 235 ? 11.505 51.354 5.551 1.00 43.88 235 PRO A C 1
ATOM 1643 O O . PRO A 1 235 ? 11.031 51.806 6.595 1.00 44.11 235 PRO A O 1
ATOM 1647 N N . LEU A 1 236 ? 10.766 50.710 4.641 1.00 46.87 236 LEU A N 1
ATOM 1648 C CA . LEU A 1 236 ? 9.345 50.474 4.903 1.00 47.50 236 LEU A CA 1
ATOM 1649 C C . LEU A 1 236 ? 9.144 49.698 6.197 1.00 45.78 236 LEU A C 1
ATOM 1650 O O . LEU A 1 236 ? 8.181 49.943 6.935 1.00 46.94 236 LEU A O 1
ATOM 1655 N N . SER A 1 237 ? 10.046 48.761 6.491 1.00 43.10 237 SER A N 1
ATOM 1656 C CA . SER A 1 237 ? 9.912 47.918 7.673 1.00 42.94 237 SER A CA 1
ATOM 1657 C C . SER A 1 237 ? 9.995 48.708 8.970 1.00 41.06 237 SER A C 1
ATOM 1658 O O . SER A 1 237 ? 9.660 48.165 10.024 1.00 41.88 237 SER A O 1
ATOM 1661 N N . LEU A 1 238 ? 10.464 49.957 8.932 1.00 40.96 238 LEU A N 1
ATOM 1662 C CA . LEU A 1 238 ? 10.415 50.771 10.140 1.00 41.74 238 LEU A CA 1
ATOM 1663 C C . LEU A 1 238 ? 8.972 50.998 10.591 1.00 44.79 238 LEU A C 1
ATOM 1664 O O . LEU A 1 238 ? 8.700 51.103 11.794 1.00 43.92 238 LEU A O 1
ATOM 1669 N N . PHE A 1 239 ? 8.034 51.054 9.649 1.00 42.83 239 PHE A N 1
ATOM 1670 C CA . PHE A 1 239 ? 6.639 51.340 9.968 1.00 44.59 239 PHE A CA 1
ATOM 1671 C C . PHE A 1 239 ? 5.697 50.179 9.706 1.00 48.57 239 PHE A C 1
ATOM 1672 O O . PHE A 1 239 ? 4.503 50.287 10.016 1.00 49.35 239 PHE A O 1
ATOM 1680 N N . ASP A 1 240 ? 6.184 49.093 9.124 1.00 44.87 240 ASP A N 1
ATOM 1681 C CA . ASP A 1 240 ? 5.331 47.964 8.773 1.00 46.12 240 ASP A CA 1
ATOM 1682 C C . ASP A 1 240 ? 6.079 46.704 9.170 1.00 45.00 240 ASP A C 1
ATOM 1683 O O . ASP A 1 240 ? 7.101 46.380 8.559 1.00 45.43 240 ASP A O 1
ATOM 1688 N N . THR A 1 241 ? 5.592 46.024 10.208 1.00 45.18 241 THR A N 1
ATOM 1689 C CA . THR A 1 241 ? 6.133 44.738 10.637 1.00 44.85 241 THR A CA 1
ATOM 1690 C C . THR A 1 241 ? 5.061 43.662 10.601 1.00 48.14 241 THR A C 1
ATOM 1691 O O . THR A 1 241 ? 5.189 42.637 11.279 1.00 48.77 241 THR A O 1
ATOM 1695 N N . ASP A 1 242 ? 4.030 43.877 9.783 1.00 46.97 242 ASP A N 1
ATOM 1696 C CA . ASP A 1 242 ? 2.820 43.066 9.835 1.00 48.46 242 ASP A CA 1
ATOM 1697 C C . ASP A 1 242 ? 3.112 41.571 9.758 1.00 49.65 242 ASP A C 1
ATOM 1698 O O . ASP A 1 242 ? 2.481 40.777 10.462 1.00 52.83 242 ASP A O 1
ATOM 1703 N N . LYS A 1 243 ? 4.026 41.155 8.884 1.00 49.31 243 LYS A N 1
ATOM 1704 C CA . LYS A 1 243 ? 4.235 39.728 8.645 1.00 51.62 243 LYS A CA 1
ATOM 1705 C C . LYS A 1 243 ? 5.564 39.220 9.188 1.00 48.37 243 LYS A C 1
ATOM 1706 O O . LYS A 1 243 ? 5.876 38.035 9.018 1.00 48.27 243 LYS A O 1
ATOM 1712 N N . TRP A 1 244 ? 6.311 40.071 9.883 1.00 46.35 244 TRP A N 1
ATOM 1713 C CA . TRP A 1 244 ? 7.631 39.753 10.416 1.00 46.08 244 TRP A CA 1
ATOM 1714 C C . TRP A 1 244 ? 7.503 39.135 11.812 1.00 49.20 244 TRP A C 1
ATOM 1715 O O . TRP A 1 244 ? 6.526 39.362 12.525 1.00 47.24 244 TRP A O 1
ATOM 1726 N N . GLY A 1 245 ? 8.487 38.318 12.191 1.00 47.24 245 GLY A N 1
ATOM 1727 C CA . GLY A 1 245 ? 8.558 37.856 13.570 1.00 47.14 245 GLY A CA 1
ATOM 1728 C C . GLY A 1 245 ? 7.658 36.678 13.910 1.00 49.23 245 GLY A C 1
ATOM 1729 O O . GLY A 1 245 ? 7.104 35.990 13.050 1.00 52.05 245 GLY A O 1
ATOM 1730 N N . SER A 1 246 ? 7.503 36.459 15.213 1.00 48.25 246 SER A N 1
ATOM 1731 C CA . SER A 1 246 ? 6.851 35.265 15.736 1.00 49.89 246 SER A CA 1
ATOM 1732 C C . SER A 1 246 ? 6.614 35.461 17.223 1.00 50.63 246 SER A C 1
ATOM 1733 O O . SER A 1 246 ? 6.997 36.482 17.805 1.00 49.84 246 SER A O 1
ATOM 1736 N N . GLU A 1 247 ? 6.017 34.437 17.839 1.00 42.58 247 GLU A N 1
ATOM 1737 C CA . GLU A 1 247 ? 5.743 34.461 19.271 1.00 45.72 247 GLU A CA 1
ATOM 1738 C C . GLU A 1 247 ? 7.019 34.622 20.078 1.00 46.24 247 GLU A C 1
ATOM 1739 O O . GLU A 1 247 ? 7.003 35.234 21.153 1.00 47.35 247 GLU A O 1
ATOM 1745 N N . GLY A 1 248 ? 8.130 34.072 19.586 1.00 43.65 248 GLY A N 1
ATOM 1746 C CA . GLY A 1 248 ? 9.386 34.206 20.287 1.00 43.28 248 GLY A CA 1
ATOM 1747 C C . GLY A 1 248 ? 9.931 35.618 20.296 1.00 43.53 248 GLY A C 1
ATOM 1748 O O . GLY A 1 248 ? 10.709 35.958 21.193 1.00 45.95 248 GLY A O 1
ATOM 1749 N N . THR A 1 249 ? 9.548 36.446 19.320 1.00 40.20 249 THR A N 1
ATOM 1750 C CA . THR A 1 249 ? 10.034 37.825 19.254 1.00 39.25 249 THR A CA 1
ATOM 1751 C C . THR A 1 249 ? 8.952 38.861 19.497 1.00 42.17 249 THR A C 1
ATOM 1752 O O . THR A 1 249 ? 9.278 40.053 19.570 1.00 42.43 249 THR A O 1
ATOM 1756 N N . ARG A 1 250 ? 7.685 38.443 19.630 1.00 40.61 250 ARG A N 1
ATOM 1757 C CA . ARG A 1 250 ? 6.576 39.387 19.799 1.00 45.17 250 ARG A CA 1
ATOM 1758 C C . ARG A 1 250 ? 5.592 38.994 20.888 1.00 45.23 250 ARG A C 1
ATOM 1759 O O . ARG A 1 250 ? 4.783 39.837 21.293 1.00 49.29 250 ARG A O 1
ATOM 1767 N N . GLY A 1 251 ? 5.626 37.755 21.373 1.00 42.40 251 GLY A N 1
ATOM 1768 C CA . GLY A 1 251 ? 4.587 37.230 22.223 1.00 43.95 251 GLY A CA 1
ATOM 1769 C C . GLY A 1 251 ? 3.370 36.820 21.412 1.00 47.27 251 GLY A C 1
ATOM 1770 O O . GLY A 1 251 ? 3.221 37.143 20.231 1.00 51.17 251 GLY A O 1
ATOM 1771 N N . LYS A 1 252 ? 2.481 36.090 22.066 1.00 46.40 252 LYS A N 1
ATOM 1772 C CA . LYS A 1 252 ? 1.196 35.774 21.462 1.00 45.36 252 LYS A CA 1
ATOM 1773 C C . LYS A 1 252 ? 0.370 37.044 21.321 1.00 45.97 252 LYS A C 1
ATOM 1774 O O . LYS A 1 252 ? 0.169 37.760 22.302 1.00 48.78 252 LYS A O 1
ATOM 1780 N N . ASN A 1 253 ? -0.134 37.300 20.109 1.00 47.06 253 ASN A N 1
ATOM 1781 C CA . ASN A 1 253 ? -0.947 38.488 19.815 1.00 46.51 253 ASN A CA 1
ATOM 1782 C C . ASN A 1 253 ? -0.230 39.761 20.254 1.00 48.21 253 ASN A C 1
ATOM 1783 O O . ASN A 1 253 ? -0.854 40.754 20.639 1.00 47.47 253 ASN A O 1
ATOM 1788 N N . ASP A 1 254 ? 1.101 39.736 20.193 1.00 44.91 254 ASP A N 1
ATOM 1789 C CA . ASP A 1 254 ? 1.932 40.912 20.445 1.00 45.77 254 ASP A CA 1
ATOM 1790 C C . ASP A 1 254 ? 1.885 41.347 21.905 1.00 44.77 254 ASP A C 1
ATOM 1791 O O . ASP A 1 254 ? 2.103 42.520 22.223 1.00 46.33 254 ASP A O 1
ATOM 1796 N N . SER A 1 255 ? 1.607 40.397 22.800 1.00 44.77 255 SER A N 1
ATOM 1797 C CA . SER A 1 255 ? 1.637 40.681 24.231 1.00 45.66 255 SER A CA 1
ATOM 1798 C C . SER A 1 255 ? 3.010 41.175 24.690 1.00 47.60 255 SER A C 1
ATOM 1799 O O . SER A 1 255 ? 3.103 41.894 25.693 1.00 46.44 255 SER A O 1
ATOM 1802 N N . LEU A 1 256 ? 4.080 40.802 23.981 1.00 42.79 256 LEU A N 1
ATOM 1803 C CA . LEU A 1 256 ? 5.440 41.220 24.325 1.00 43.94 256 LEU A CA 1
ATOM 1804 C C . LEU A 1 256 ? 6.018 42.234 23.343 1.00 45.44 256 LEU A C 1
ATOM 1805 O O . LEU A 1 256 ? 7.242 42.438 23.317 1.00 43.37 256 LEU A O 1
ATOM 1810 N N . ARG A 1 257 ? 5.168 42.912 22.565 1.00 44.68 257 ARG A N 1
ATOM 1811 C CA . ARG A 1 257 ? 5.680 43.806 21.529 1.00 45.42 257 ARG A CA 1
ATOM 1812 C C . ARG A 1 257 ? 6.448 44.991 22.114 1.00 43.50 257 ARG A C 1
ATOM 1813 O O . ARG A 1 257 ? 7.307 45.573 21.435 1.00 41.14 257 ARG A O 1
ATOM 1821 N N . HIS A 1 258 ? 6.142 45.389 23.349 1.00 45.63 258 HIS A N 1
ATOM 1822 C CA . HIS A 1 258 ? 6.849 46.492 23.995 1.00 43.48 258 HIS A CA 1
ATOM 1823 C C . HIS A 1 258 ? 7.946 46.010 24.927 1.00 43.34 258 HIS A C 1
ATOM 1824 O O . HIS A 1 258 ? 8.636 46.837 25.538 1.00 42.73 258 HIS A O 1
ATOM 1831 N N . PHE A 1 259 ? 8.116 44.691 25.043 1.00 40.60 259 PHE A N 1
ATOM 1832 C CA . PHE A 1 259 ? 9.038 44.025 25.950 1.00 43.88 259 PHE A CA 1
ATOM 1833 C C . PHE A 1 259 ? 10.298 43.562 25.230 1.00 44.02 259 PHE A C 1
ATOM 1834 O O . PHE A 1 259 ? 11.416 43.834 25.681 1.00 43.91 259 PHE A O 1
ATOM 1842 N N . ILE A 1 260 ? 10.129 42.904 24.087 1.00 42.90 260 ILE A N 1
ATOM 1843 C CA . ILE A 1 260 ? 11.222 42.287 23.351 1.00 42.03 260 ILE A CA 1
ATOM 1844 C C . ILE A 1 260 ? 11.722 43.265 22.294 1.00 42.03 260 ILE A C 1
ATOM 1845 O O . ILE A 1 260 ? 10.932 43.811 21.515 1.00 41.55 260 ILE A O 1
ATOM 1850 N N . GLY A 1 261 ? 13.032 43.501 22.279 1.00 40.98 261 GLY A N 1
ATOM 1851 C CA . GLY A 1 261 ? 13.667 44.178 21.167 1.00 37.05 261 GLY A CA 1
ATOM 1852 C C . GLY A 1 261 ? 13.598 45.688 21.24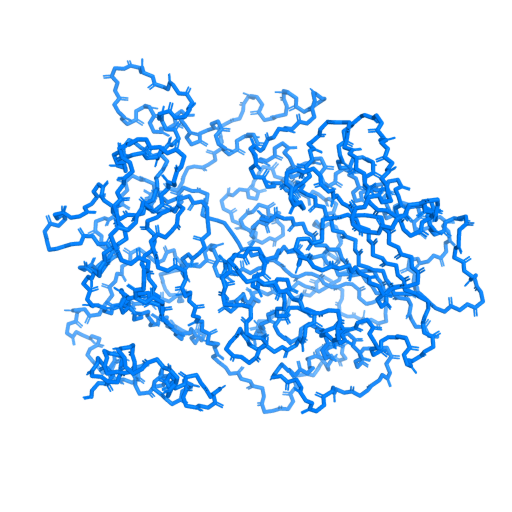5 1.00 39.02 261 GLY A C 1
ATOM 1853 O O . GLY A 1 261 ? 12.547 46.280 20.995 1.00 39.47 261 GLY A O 1
ATOM 1854 N N . THR A 1 262 ? 14.712 46.321 21.598 1.00 38.62 262 THR A N 1
ATOM 1855 C CA . THR A 1 262 ? 14.769 47.777 21.623 1.00 36.86 262 THR A CA 1
ATOM 1856 C C . THR A 1 262 ? 14.492 48.333 20.230 1.00 37.24 262 THR A C 1
ATOM 1857 O O . THR A 1 262 ? 14.718 47.669 19.212 1.00 39.51 262 THR A O 1
ATOM 1861 N N . SER A 1 263 ? 14.039 49.586 20.182 1.00 39.82 263 SER A N 1
ATOM 1862 C CA . SER A 1 263 ? 13.428 50.104 18.972 1.00 38.20 263 SER A CA 1
ATOM 1863 C C . SER A 1 263 ? 13.959 51.490 18.637 1.00 39.23 263 SER A C 1
ATOM 1864 O O . SER A 1 263 ? 14.627 52.153 19.446 1.00 41.34 263 SER A O 1
ATOM 1867 N N . VAL A 1 264 ? 13.647 51.921 17.415 1.00 40.01 264 VAL A N 1
ATOM 1868 C CA . VAL A 1 264 ? 13.809 53.324 17.039 1.00 38.55 264 VAL A CA 1
ATOM 1869 C C . VAL A 1 264 ? 12.588 54.134 17.448 1.00 38.95 264 VAL A C 1
ATOM 1870 O O . VAL A 1 264 ? 12.718 55.227 17.998 1.00 42.61 264 VAL A O 1
ATOM 1874 N N . SER A 1 265 ? 11.391 53.603 17.189 1.00 38.33 265 SER A N 1
ATOM 1875 C CA . SER A 1 265 ? 10.150 54.205 17.635 1.00 38.66 265 SER A CA 1
ATOM 1876 C C . SER A 1 265 ? 10.010 54.082 19.152 1.00 42.71 265 SER A C 1
ATOM 1877 O O . SER A 1 265 ? 10.847 53.497 19.844 1.00 41.50 265 SER A O 1
ATOM 1880 N N . SER A 1 266 ? 8.898 54.611 19.664 1.00 40.36 266 SER A N 1
ATOM 1881 C CA . SER A 1 266 ? 8.522 54.488 21.069 1.00 39.23 266 SER A CA 1
ATOM 1882 C C . SER A 1 266 ? 8.105 53.076 21.450 1.00 41.08 266 SER A C 1
ATOM 1883 O O . SER A 1 266 ? 7.731 52.862 22.607 1.00 42.38 266 SER A O 1
ATOM 1886 N N . ARG A 1 267 ? 8.181 52.114 20.527 1.00 38.78 267 ARG A N 1
ATOM 1887 C CA . ARG A 1 267 ? 7.629 50.782 20.772 1.00 40.08 267 ARG A CA 1
ATOM 1888 C C . ARG A 1 267 ? 8.182 50.157 22.055 1.00 42.08 267 ARG A C 1
ATOM 1889 O O . ARG A 1 267 ? 7.422 49.756 22.947 1.00 41.81 267 ARG A O 1
ATOM 1897 N N . HIS A 1 268 ? 9.506 50.031 22.161 1.00 42.22 268 HIS A N 1
ATOM 1898 C CA . HIS A 1 268 ? 10.066 49.404 23.353 1.00 40.45 268 HIS A CA 1
ATOM 1899 C C . HIS A 1 268 ? 9.903 50.345 24.546 1.00 43.85 268 HIS A C 1
ATOM 1900 O O . HIS A 1 268 ? 10.287 51.519 24.487 1.00 41.82 268 HIS A O 1
ATOM 1907 N N . GLU A 1 269 ? 9.308 49.840 25.630 1.00 42.96 269 GLU A N 1
ATOM 1908 C CA . GLU A 1 269 ? 8.865 50.740 26.691 1.00 46.90 269 GLU A CA 1
ATOM 1909 C C . GLU A 1 269 ? 9.995 51.244 27.582 1.00 47.38 269 GLU A C 1
ATOM 1910 O O . GLU A 1 269 ? 9.786 52.223 28.314 1.00 47.46 269 GLU A O 1
ATOM 1916 N N . ILE A 1 270 ? 11.185 50.648 27.512 1.00 44.13 270 ILE A N 1
ATOM 1917 C CA . ILE A 1 270 ? 12.285 50.984 28.404 1.00 45.82 270 ILE A CA 1
ATOM 1918 C C . ILE A 1 270 ? 13.410 51.711 27.677 1.00 49.25 270 ILE A C 1
ATOM 1919 O O . ILE A 1 270 ? 14.021 52.622 28.239 1.00 46.52 270 ILE A O 1
ATOM 1924 N N . ARG A 1 271 ? 13.716 51.322 26.440 1.00 45.31 271 ARG A N 1
ATOM 1925 C CA . ARG A 1 271 ? 14.882 51.866 25.751 1.00 46.32 271 ARG A CA 1
ATOM 1926 C C . ARG A 1 271 ? 14.584 52.015 24.268 1.00 45.43 271 ARG A C 1
ATOM 1927 O O . ARG A 1 271 ? 14.367 51.013 23.578 1.00 42.30 271 ARG A O 1
ATOM 1935 N N . ASN A 1 272 ? 14.607 53.253 23.768 1.00 41.61 272 ASN A N 1
ATOM 1936 C CA . ASN A 1 272 ? 14.402 53.485 22.343 1.00 41.86 272 ASN A CA 1
ATOM 1937 C C . ASN A 1 272 ? 14.918 54.875 21.994 1.00 42.11 272 ASN A C 1
ATOM 1938 O O . ASN A 1 272 ? 15.214 55.693 22.872 1.00 45.79 272 ASN A O 1
ATOM 1943 N N . TYR A 1 273 ? 15.023 55.142 20.690 1.00 41.01 273 TYR A N 1
ATOM 1944 C CA . TYR A 1 273 ? 15.659 56.398 20.279 1.00 43.73 273 TYR A CA 1
ATOM 1945 C C . TYR A 1 273 ? 14.717 57.593 20.359 1.00 46.78 273 TYR A C 1
ATOM 1946 O O . TYR A 1 273 ? 15.187 58.726 20.516 1.00 44.67 273 TYR A O 1
ATOM 1955 N N . VAL A 1 274 ? 13.401 57.384 20.258 1.00 42.29 274 VAL A N 1
ATOM 1956 C CA . VAL A 1 274 ? 12.474 58.495 20.484 1.00 44.66 274 VAL A CA 1
ATOM 1957 C C . VAL A 1 274 ? 12.673 59.060 21.883 1.00 48.35 274 VAL A C 1
ATOM 1958 O O . VAL A 1 274 ? 12.710 60.282 22.086 1.00 47.75 274 VAL A O 1
ATOM 1962 N N . MET A 1 275 ? 12.762 58.172 22.874 1.00 45.90 275 MET A N 1
ATOM 1963 C CA . MET A 1 275 ? 13.096 58.582 24.234 1.00 50.29 275 MET A CA 1
ATOM 1964 C C . MET A 1 275 ? 14.457 59.259 24.271 1.00 49.94 275 MET A C 1
ATOM 1965 O O . MET A 1 275 ? 14.605 60.380 24.775 1.00 52.63 275 MET A O 1
ATOM 1970 N N . GLU A 1 276 ? 15.463 58.584 23.716 1.00 49.74 276 GLU A N 1
ATOM 1971 C CA . GLU A 1 276 ? 16.847 59.021 23.857 1.00 55.06 276 GLU A CA 1
ATOM 1972 C C . GLU A 1 276 ? 17.066 60.388 23.219 1.00 55.66 276 GLU A C 1
ATOM 1973 O O . GLU A 1 276 ? 17.785 61.235 23.766 1.00 56.77 276 GLU A O 1
ATOM 1979 N N . TYR A 1 277 ? 16.449 60.626 22.070 1.00 52.40 277 TYR A N 1
ATOM 1980 C CA . TYR A 1 277 ? 16.583 61.893 21.368 1.00 53.79 277 TYR A CA 1
ATOM 1981 C C . TYR A 1 277 ? 15.524 62.907 21.777 1.00 53.01 277 TYR A C 1
ATOM 1982 O O . TYR A 1 277 ? 15.526 64.027 21.260 1.00 52.59 277 TYR A O 1
ATOM 1991 N N . LYS A 1 278 ? 14.619 62.537 22.687 1.00 52.80 278 LYS A N 1
ATOM 1992 C CA . LYS A 1 278 ? 13.641 63.457 23.268 1.00 53.24 278 LYS A CA 1
ATOM 1993 C C . LYS A 1 278 ? 12.692 64.020 22.211 1.00 56.41 278 LYS A C 1
ATOM 1994 O O . LYS A 1 278 ? 12.268 65.174 22.287 1.00 55.72 278 LYS A O 1
ATOM 2000 N N . CYS A 1 279 ? 12.338 63.201 21.224 1.00 53.97 279 CYS A N 1
ATOM 2001 C CA . CYS A 1 279 ? 11.378 63.632 20.213 1.00 52.82 279 CYS A CA 1
ATOM 2002 C C . CYS A 1 279 ? 9.978 63.683 20.802 1.00 53.73 279 CYS A C 1
ATOM 2003 O O . CYS A 1 279 ? 9.517 62.717 21.413 1.00 57.23 279 CYS A O 1
ATOM 2006 N N . ASN A 1 280 ? 9.297 64.813 20.609 1.00 50.73 280 ASN A N 1
ATOM 2007 C CA . ASN A 1 280 ? 7.942 64.957 21.110 1.00 52.85 280 ASN A CA 1
ATOM 2008 C C . ASN A 1 280 ? 7.177 65.955 20.255 1.00 56.18 280 ASN A C 1
ATOM 2009 O O . ASN A 1 280 ? 6.993 67.106 20.658 1.00 57.96 280 ASN A O 1
ATOM 2014 N N . THR A 1 281 ? 6.777 65.527 19.059 1.00 53.98 281 THR A N 1
ATOM 2015 C CA . THR A 1 281 ? 6.089 66.385 18.111 1.00 57.09 281 THR A CA 1
ATOM 2016 C C . THR A 1 281 ? 4.588 66.390 18.302 1.00 59.20 281 THR A C 1
ATOM 2017 O O . THR A 1 281 ? 3.903 67.210 17.682 1.00 57.51 281 THR A O 1
ATOM 2021 N N . GLY A 1 282 ? 4.059 65.507 19.141 1.00 52.93 282 GLY A N 1
ATOM 2022 C CA . GLY A 1 282 ? 2.632 65.296 19.195 1.00 51.78 282 GLY A CA 1
ATOM 2023 C C . GLY A 1 282 ? 2.139 64.185 18.295 1.00 53.59 282 GLY A C 1
ATOM 2024 O O . GLY A 1 282 ? 0.954 63.844 18.350 1.00 53.32 282 GLY A O 1
ATOM 2025 N N . ASP A 1 283 ? 3.007 63.608 17.467 1.00 50.16 283 ASP A N 1
ATOM 2026 C CA . ASP A 1 283 ? 2.615 62.517 16.588 1.00 50.45 283 ASP A CA 1
ATOM 2027 C C . ASP A 1 283 ? 3.684 61.441 16.651 1.00 48.44 283 ASP A C 1
ATOM 2028 O O . ASP A 1 283 ? 4.844 61.689 16.300 1.00 46.45 283 ASP A O 1
ATOM 2033 N N . GLU A 1 284 ? 3.299 60.237 17.077 1.00 49.23 284 GLU A N 1
ATOM 2034 C CA . GLU A 1 284 ? 4.320 59.222 17.320 1.00 44.78 284 GLU A CA 1
ATOM 2035 C C . GLU A 1 284 ? 5.022 58.818 16.027 1.00 44.78 284 GLU A C 1
ATOM 2036 O O . GLU A 1 284 ? 6.227 58.553 16.035 1.00 45.51 284 GLU A O 1
ATOM 2042 N N . MET A 1 285 ? 4.291 58.759 14.907 1.00 44.17 285 MET A N 1
ATOM 2043 C CA . MET A 1 285 ? 4.925 58.417 13.634 1.00 46.84 285 MET A CA 1
ATOM 2044 C C . MET A 1 285 ? 5.972 59.449 13.248 1.00 47.77 285 MET A C 1
ATOM 2045 O O . MET A 1 285 ? 7.061 59.100 12.776 1.00 47.55 285 MET A O 1
ATOM 2050 N N . GLU A 1 286 ? 5.661 60.728 13.436 1.00 46.98 286 GLU A N 1
ATOM 2051 C CA . GLU A 1 286 ? 6.664 61.751 13.169 1.00 46.07 286 GLU A CA 1
ATOM 2052 C C . GLU A 1 286 ? 7.835 61.626 14.133 1.00 46.13 286 GLU A C 1
ATOM 2053 O O . GLU A 1 286 ? 8.995 61.747 13.725 1.00 45.64 286 GLU A O 1
ATOM 2056 N N . ASN A 1 287 ? 7.548 61.387 15.417 1.00 46.92 287 ASN A N 1
ATOM 2057 C CA . ASN A 1 287 ? 8.602 61.119 16.391 1.00 46.19 287 ASN A CA 1
ATOM 2058 C C . ASN A 1 287 ? 9.551 60.032 15.889 1.00 43.69 287 ASN A C 1
ATOM 2059 O O . ASN A 1 287 ? 10.777 60.174 15.965 1.00 45.00 287 ASN A O 1
ATOM 2064 N N . THR A 1 288 ? 8.991 58.930 15.381 1.00 44.21 288 THR A N 1
ATOM 2065 C CA . THR A 1 288 ? 9.817 57.823 14.893 1.00 41.32 288 THR A CA 1
ATOM 2066 C C . THR A 1 288 ? 10.677 58.263 13.717 1.00 44.42 288 THR A C 1
ATOM 2067 O O . THR A 1 288 ? 11.876 57.955 13.647 1.00 43.06 288 THR A O 1
ATOM 2071 N N . TYR A 1 289 ? 10.067 58.979 12.773 1.00 45.90 289 TYR A N 1
ATOM 2072 C CA . TYR A 1 289 ? 10.793 59.471 11.611 1.00 45.76 289 TYR A CA 1
ATOM 2073 C C . TYR A 1 289 ? 11.962 60.351 12.037 1.00 43.23 289 TYR A C 1
ATOM 2074 O O . TYR A 1 289 ? 13.080 60.207 11.535 1.00 42.44 289 TYR A O 1
ATOM 2083 N N . LEU A 1 290 ? 11.721 61.257 12.983 1.00 45.40 290 LEU A N 1
ATOM 2084 C CA . LEU A 1 290 ? 12.766 62.186 13.409 1.00 45.94 290 LEU A CA 1
ATOM 2085 C C . LEU A 1 290 ? 13.875 61.461 14.162 1.00 46.38 290 LEU A C 1
ATOM 2086 O O . LEU A 1 290 ? 15.056 61.812 14.031 1.00 43.17 290 LEU A O 1
ATOM 2091 N N . ALA A 1 291 ? 13.523 60.449 14.956 1.00 42.07 291 ALA A N 1
ATOM 2092 C CA . ALA A 1 291 ? 14.555 59.666 15.630 1.00 44.39 291 ALA A CA 1
ATOM 2093 C C . ALA A 1 291 ? 15.378 58.876 14.621 1.00 43.64 291 ALA A C 1
ATOM 2094 O O . ALA A 1 291 ? 16.612 58.821 14.721 1.00 43.64 291 ALA A O 1
ATOM 2096 N N . TYR A 1 292 ? 14.714 58.262 13.639 1.00 41.99 292 TYR A N 1
ATOM 2097 C CA . TYR A 1 292 ? 15.434 57.564 12.578 1.00 41.08 292 TYR A CA 1
ATOM 2098 C C . TYR A 1 292 ? 16.402 58.508 11.869 1.00 40.25 292 TYR A C 1
ATOM 2099 O O . TYR A 1 292 ? 17.560 58.154 11.631 1.00 40.78 292 TYR A O 1
ATOM 2108 N N . GLN A 1 293 ? 15.942 59.717 11.520 1.00 40.30 293 GLN A N 1
ATOM 2109 C CA . GLN A 1 293 ? 16.816 60.657 10.811 1.00 43.05 293 GLN A CA 1
ATOM 2110 C C . GLN A 1 293 ? 18.025 61.025 11.657 1.00 42.90 293 GLN A C 1
ATOM 2111 O O . GLN A 1 293 ? 19.147 61.115 11.140 1.00 43.63 293 GLN A O 1
ATOM 2117 N N . HIS A 1 294 ? 17.822 61.257 12.960 1.00 42.89 294 HIS A N 1
ATOM 2118 C CA . HIS A 1 294 ? 18.947 61.650 13.807 1.00 46.26 294 HIS A CA 1
ATOM 2119 C C . HIS A 1 294 ? 19.893 60.484 14.037 1.00 44.51 294 HIS A C 1
ATOM 2120 O O . HIS A 1 294 ? 21.121 60.646 14.022 1.00 42.93 294 HIS A O 1
ATOM 2127 N N . TYR A 1 295 ? 19.329 59.307 14.294 1.00 40.31 295 TYR A N 1
ATOM 2128 C CA . TYR A 1 295 ? 20.113 58.086 14.403 1.00 38.05 295 TYR A CA 1
ATOM 2129 C C . TYR A 1 295 ? 20.975 57.888 13.165 1.00 39.27 295 TYR A C 1
ATOM 2130 O O . TYR A 1 295 ? 22.195 57.718 13.262 1.00 42.35 295 TYR A O 1
ATOM 2139 N N . LEU A 1 296 ? 20.356 57.934 11.984 1.00 37.83 296 LEU A N 1
ATOM 2140 C CA . LEU A 1 296 ? 21.088 57.614 10.764 1.00 38.78 296 LEU A CA 1
ATOM 2141 C C . LEU A 1 296 ? 22.092 58.710 10.418 1.00 38.61 296 LEU A C 1
ATOM 2142 O O . LEU A 1 296 ? 23.204 58.417 9.966 1.00 42.05 296 LEU A O 1
ATOM 2147 N N . LYS A 1 297 ? 21.724 59.974 10.609 1.00 40.27 297 LYS A N 1
ATOM 2148 C CA . LYS A 1 297 ? 22.661 61.032 10.242 1.00 42.85 297 LYS A CA 1
ATOM 2149 C C . LYS A 1 297 ? 23.868 61.047 11.174 1.00 42.03 297 LYS A C 1
ATOM 2150 O O . LYS A 1 297 ? 25.006 61.201 10.715 1.00 42.24 297 LYS A O 1
ATOM 2156 N N . SER A 1 298 ? 23.656 60.859 12.482 1.00 41.06 298 SER A N 1
ATOM 2157 C CA . SER A 1 298 ? 24.798 60.813 13.395 1.00 40.93 298 SER A CA 1
ATOM 2158 C C . SER A 1 298 ? 25.702 59.638 13.074 1.00 40.82 298 SER A C 1
ATOM 2159 O O . SER A 1 298 ? 26.935 59.760 13.090 1.00 39.11 298 SER A O 1
ATOM 2162 N N . TYR A 1 299 ? 25.097 58.486 12.786 1.00 39.86 299 TYR A N 1
ATOM 2163 C CA . TYR A 1 299 ? 25.848 57.290 12.449 1.00 38.99 299 TYR A CA 1
ATOM 2164 C C . TYR A 1 299 ? 26.634 57.481 11.161 1.00 36.45 299 TYR A C 1
ATOM 2165 O O . TYR A 1 299 ? 27.817 57.138 11.082 1.00 42.09 299 TYR A O 1
ATOM 2174 N N . LEU A 1 300 ? 25.986 58.020 10.132 1.00 38.61 300 LEU A N 1
ATOM 2175 C CA . LEU A 1 300 ? 26.666 58.192 8.854 1.00 38.65 300 LEU A CA 1
ATOM 2176 C C . LEU A 1 300 ? 27.769 59.238 8.940 1.00 40.33 300 LEU A C 1
ATOM 2177 O O . LEU A 1 300 ? 28.753 59.158 8.198 1.00 39.87 300 LEU A O 1
ATOM 2182 N N . ARG A 1 301 ? 27.617 60.226 9.823 1.00 38.52 301 ARG A N 1
ATOM 2183 C CA . ARG A 1 301 ? 28.697 61.183 10.019 1.00 40.43 301 ARG A CA 1
ATOM 2184 C C . ARG A 1 301 ? 29.904 60.509 10.656 1.00 41.65 301 ARG A C 1
ATOM 2185 O O . ARG A 1 301 ? 31.046 60.886 10.372 1.00 43.30 301 ARG A O 1
ATOM 2193 N N . CYS A 1 302 ? 29.680 59.483 11.482 1.00 39.88 302 CYS A N 1
ATOM 2194 C CA . CYS A 1 302 ? 30.798 58.712 12.010 1.00 41.46 302 CYS A CA 1
ATOM 2195 C C . CYS A 1 302 ? 31.412 57.827 10.931 1.00 42.50 302 CYS A C 1
ATOM 2196 O O . CYS A 1 302 ? 32.643 57.676 10.861 1.00 40.69 302 CYS A O 1
ATOM 2199 N N . VAL A 1 303 ? 30.575 57.225 10.081 1.00 40.60 303 VAL A N 1
ATOM 2200 C CA . VAL A 1 303 ? 31.107 56.456 8.960 1.00 40.50 303 VAL A CA 1
ATOM 2201 C C . VAL A 1 303 ? 31.969 57.348 8.071 1.00 40.65 303 VAL A C 1
ATOM 2202 O O . VAL A 1 303 ? 33.034 56.937 7.603 1.00 39.95 303 VAL A O 1
ATOM 2206 N N . LYS A 1 304 ? 31.511 58.571 7.809 1.00 41.69 304 LYS A N 1
ATOM 2207 C CA . LYS A 1 304 ? 32.255 59.487 6.946 1.00 42.57 304 LYS A CA 1
ATOM 2208 C C . LYS A 1 304 ? 33.626 59.808 7.524 1.00 42.34 304 LYS A C 1
ATOM 2209 O O . LYS A 1 304 ? 34.612 59.907 6.783 1.00 41.88 304 LYS A O 1
ATOM 2215 N N . GLY A 1 305 ? 33.708 59.986 8.844 1.00 41.26 305 GLY A N 1
ATOM 2216 C CA . GLY A 1 305 ? 35.004 60.198 9.468 1.00 40.48 305 GLY A CA 1
ATOM 2217 C C . GLY A 1 305 ? 35.939 59.021 9.275 1.00 42.55 305 GLY A C 1
ATOM 2218 O O . GLY A 1 305 ? 37.138 59.198 9.072 1.00 41.63 305 GLY A O 1
ATOM 2219 N N . VAL A 1 306 ? 35.407 57.800 9.324 1.00 40.47 306 VAL A N 1
ATOM 2220 C CA . VAL A 1 306 ? 36.257 56.639 9.078 1.00 40.04 306 VAL A CA 1
ATOM 2221 C C . VAL A 1 306 ? 36.728 56.639 7.630 1.00 41.62 306 VAL A C 1
ATOM 2222 O O . VAL A 1 306 ? 37.910 56.425 7.340 1.00 46.48 306 VAL A O 1
ATOM 2226 N N . ASP A 1 307 ? 35.804 56.892 6.701 1.00 39.94 307 ASP A N 1
ATOM 2227 C CA . ASP A 1 307 ? 36.150 56.890 5.284 1.00 41.38 307 ASP A CA 1
ATOM 2228 C C . ASP A 1 307 ? 37.185 57.955 4.964 1.00 42.52 307 ASP A C 1
ATOM 2229 O O . ASP A 1 307 ? 38.126 57.706 4.199 1.00 43.08 307 ASP A O 1
ATOM 2234 N N . ASP A 1 308 ? 37.017 59.161 5.523 1.00 41.56 308 ASP A N 1
ATOM 2235 C CA . ASP A 1 308 ? 38.009 60.210 5.317 1.00 42.84 308 ASP A CA 1
ATOM 2236 C C . ASP A 1 308 ? 39.370 59.792 5.850 1.00 45.13 308 ASP A C 1
ATOM 2237 O O . ASP A 1 308 ? 40.416 60.147 5.282 1.00 43.60 308 ASP A O 1
ATOM 2242 N N . ASN A 1 309 ? 39.378 59.096 6.981 1.00 43.88 309 ASN A N 1
ATOM 2243 C CA . ASN A 1 309 ? 40.632 58.658 7.576 1.00 48.69 309 ASN A CA 1
ATOM 2244 C C . ASN A 1 309 ? 41.289 57.563 6.758 1.00 46.25 309 ASN A C 1
ATOM 2245 O O . ASN A 1 309 ? 42.523 57.484 6.702 1.00 44.78 309 ASN A O 1
ATOM 2250 N N . LEU A 1 310 ? 40.483 56.696 6.143 1.00 42.78 310 LEU A N 1
ATOM 2251 C CA . LEU A 1 310 ? 41.042 55.673 5.270 1.00 45.33 310 LEU A CA 1
ATOM 2252 C C . LEU A 1 310 ? 41.739 56.310 4.082 1.00 45.46 310 LEU A C 1
ATOM 2253 O O . LEU A 1 310 ? 42.765 55.813 3.606 1.00 43.09 310 LEU A O 1
ATOM 2258 N N . LYS A 1 311 ? 41.199 57.425 3.588 1.00 46.98 311 LYS A N 1
ATOM 2259 C CA . LYS A 1 311 ? 41.884 58.141 2.521 1.00 47.42 311 LYS A CA 1
ATOM 2260 C C . LYS A 1 311 ? 43.298 58.521 2.949 1.00 49.06 311 LYS A C 1
ATOM 2261 O O . LYS A 1 311 ? 44.261 58.330 2.193 1.00 49.38 311 LYS A O 1
ATOM 2267 N N . ARG A 1 312 ? 43.451 59.024 4.179 1.00 49.25 312 ARG A N 1
ATOM 2268 C CA . ARG A 1 312 ? 44.777 59.414 4.659 1.00 50.57 312 ARG A CA 1
ATOM 2269 C C . ARG A 1 312 ? 45.700 58.207 4.764 1.00 47.60 312 ARG A C 1
ATOM 2270 O O . ARG A 1 312 ? 46.875 58.272 4.373 1.00 49.37 312 ARG A O 1
ATOM 2278 N N . LEU A 1 313 ? 45.189 57.102 5.311 1.00 46.18 313 LEU A N 1
ATOM 2279 C CA . LEU A 1 313 ? 46.008 55.907 5.484 1.00 45.48 313 LEU A CA 1
ATOM 2280 C C . LEU A 1 313 ? 46.441 55.349 4.133 1.00 48.96 313 LEU A C 1
ATOM 2281 O O . LEU A 1 313 ? 47.621 55.043 3.915 1.00 47.77 313 LEU A O 1
ATOM 2286 N N . PHE A 1 314 ? 45.481 55.176 3.219 1.00 46.44 314 PHE A N 1
ATOM 2287 C CA . PHE A 1 314 ? 45.807 54.643 1.903 1.00 44.89 314 PHE A CA 1
ATOM 2288 C C . PHE A 1 314 ? 46.756 55.566 1.149 1.00 48.53 314 PHE A C 1
ATOM 2289 O O . PHE A 1 314 ? 47.651 55.094 0.438 1.00 45.73 314 PHE A O 1
ATOM 2297 N N . ASP A 1 315 ? 46.558 56.884 1.265 1.00 48.21 315 ASP A N 1
ATOM 2298 C CA . ASP A 1 315 ? 47.486 57.835 0.659 1.00 53.48 315 ASP A CA 1
ATOM 2299 C C . ASP A 1 315 ? 48.903 57.594 1.170 1.00 52.19 315 ASP A C 1
ATOM 2300 O O . ASP A 1 315 ? 49.869 57.555 0.397 1.00 51.20 315 ASP A O 1
ATOM 2305 N N . TYR A 1 316 ? 49.042 57.449 2.487 1.00 52.04 316 TYR A N 1
ATOM 2306 C CA . TYR A 1 316 ? 50.349 57.207 3.074 1.00 50.38 316 TYR A CA 1
ATOM 2307 C C . TYR A 1 316 ? 50.958 55.915 2.540 1.00 52.17 316 TYR A C 1
ATOM 2308 O O . TYR A 1 316 ? 52.093 55.909 2.048 1.00 50.89 316 TYR A O 1
ATOM 2317 N N . LEU A 1 317 ? 50.212 54.806 2.618 1.00 50.30 317 LEU A N 1
ATOM 2318 C CA . LEU A 1 317 ? 50.734 53.539 2.115 1.00 48.66 317 LEU A CA 1
ATOM 2319 C C . LEU A 1 317 ? 51.214 53.676 0.680 1.00 49.69 317 LEU A C 1
ATOM 2320 O O . LEU A 1 317 ? 52.271 53.151 0.318 1.00 49.37 317 LEU A O 1
ATOM 2325 N N . LYS A 1 318 ? 50.454 54.383 -0.155 1.00 49.20 318 LYS A N 1
ATOM 2326 C CA . LYS A 1 318 ? 50.859 54.525 -1.551 1.00 52.60 318 LYS A CA 1
ATOM 2327 C C . LYS A 1 318 ? 52.167 55.299 -1.670 1.00 52.88 318 LYS A C 1
ATOM 2328 O O . LYS A 1 318 ? 53.093 54.875 -2.375 1.00 54.99 318 LYS A O 1
ATOM 2334 N N . LYS A 1 319 ? 52.278 56.429 -0.971 1.00 52.88 319 LYS A N 1
ATOM 2335 C CA . LYS A 1 319 ? 53.500 57.219 -1.097 1.00 54.45 319 LYS A CA 1
ATOM 2336 C C . LYS A 1 319 ? 54.707 56.511 -0.486 1.00 55.54 319 LYS A C 1
ATOM 2337 O O . LYS A 1 319 ? 55.845 56.806 -0.873 1.00 57.09 319 LYS A O 1
ATOM 2343 N N . GLU A 1 320 ? 54.483 55.582 0.446 1.00 55.95 320 GLU A N 1
ATOM 2344 C CA . GLU A 1 320 ? 55.547 54.832 1.101 1.00 56.52 320 GLU A CA 1
ATOM 2345 C C . GLU A 1 320 ? 55.996 53.617 0.299 1.00 57.38 320 GLU A C 1
ATOM 2346 O O . GLU A 1 320 ? 56.950 52.947 0.706 1.00 59.12 320 GLU A O 1
ATOM 2352 N N . GLY A 1 321 ? 55.322 53.301 -0.805 1.00 57.33 321 GLY A N 1
ATOM 2353 C CA . GLY A 1 321 ? 55.662 52.121 -1.574 1.00 53.64 321 GLY A CA 1
ATOM 2354 C C . GLY A 1 321 ? 55.142 50.823 -0.997 1.00 56.05 321 GLY A C 1
ATOM 2355 O O . GLY A 1 321 ? 55.718 49.760 -1.256 1.00 53.82 321 GLY A O 1
ATOM 2356 N N . LEU A 1 322 ? 54.064 50.870 -0.215 1.00 51.02 322 LEU A N 1
ATOM 2357 C CA . LEU A 1 322 ? 53.507 49.669 0.389 1.00 50.23 322 LEU A CA 1
ATOM 2358 C C . LEU A 1 322 ? 52.227 49.202 -0.284 1.00 56.03 322 LEU A C 1
ATOM 2359 O O . LEU A 1 322 ? 51.745 48.102 0.028 1.00 52.09 322 LEU A O 1
ATOM 2364 N N . TRP A 1 323 ? 51.672 49.994 -1.204 1.00 51.42 323 TRP A N 1
ATOM 2365 C CA . TRP A 1 323 ? 50.369 49.660 -1.766 1.00 51.99 323 TRP A CA 1
ATOM 2366 C C . TRP A 1 323 ? 50.392 48.332 -2.513 1.00 52.68 323 TRP A C 1
ATOM 2367 O O . TRP A 1 323 ? 49.401 47.592 -2.488 1.00 53.18 323 TRP A O 1
ATOM 2378 N N . GLU A 1 324 ? 51.498 47.993 -3.173 1.00 51.60 324 GLU A N 1
ATOM 2379 C CA . GLU A 1 324 ? 51.485 46.796 -3.999 1.00 55.31 324 GLU A CA 1
ATOM 2380 C C . GLU A 1 324 ? 52.108 45.583 -3.320 1.00 54.45 324 GLU A C 1
ATOM 2381 O O . GLU A 1 324 ? 52.189 44.517 -3.941 1.00 51.93 324 GLU A O 1
ATOM 2387 N N . ASN A 1 325 ? 52.504 45.697 -2.051 1.00 52.54 325 ASN A N 1
ATOM 2388 C CA . ASN A 1 325 ? 53.007 44.542 -1.317 1.00 50.33 325 ASN A CA 1
ATOM 2389 C C . ASN A 1 325 ? 52.287 44.357 0.015 1.00 49.48 325 ASN A C 1
ATOM 2390 O O . ASN A 1 325 ? 52.812 43.695 0.910 1.00 48.37 325 ASN A O 1
ATOM 2395 N N . THR A 1 326 ? 51.075 44.894 0.153 1.00 49.84 326 THR A N 1
ATOM 2396 C CA . THR A 1 326 ? 50.307 44.810 1.392 1.00 44.17 326 THR A CA 1
ATOM 2397 C C . THR A 1 326 ? 48.888 44.374 1.064 1.00 45.38 326 THR A C 1
ATOM 2398 O O . THR A 1 326 ? 48.224 45.005 0.235 1.00 44.70 326 THR A O 1
ATOM 2402 N N . ILE A 1 327 ? 48.437 43.289 1.695 1.00 45.10 327 ILE A N 1
ATOM 2403 C CA . ILE A 1 327 ? 47.040 42.880 1.614 1.00 41.53 327 ILE A CA 1
ATOM 2404 C C . ILE A 1 327 ? 46.242 43.752 2.564 1.00 40.39 327 ILE A C 1
ATOM 2405 O O . ILE A 1 327 ? 46.619 43.925 3.729 1.00 42.89 327 ILE A O 1
ATOM 2410 N N . ILE A 1 328 ? 45.137 44.307 2.078 1.00 42.63 328 ILE A N 1
ATOM 2411 C CA . ILE A 1 328 ? 44.297 45.164 2.894 1.00 38.93 328 ILE A CA 1
ATOM 2412 C C . ILE A 1 328 ? 42.914 44.542 2.988 1.00 40.96 328 ILE A C 1
ATOM 2413 O O . ILE A 1 328 ? 42.328 44.140 1.970 1.00 39.55 328 ILE A O 1
ATOM 2418 N N . VAL A 1 329 ? 42.412 44.440 4.214 1.00 37.86 329 VAL A N 1
ATOM 2419 C CA . VAL A 1 329 ? 41.055 43.980 4.492 1.00 37.74 329 VAL A CA 1
ATOM 2420 C C . VAL A 1 329 ? 40.315 45.142 5.127 1.00 38.16 329 VAL A C 1
ATOM 2421 O O . VAL A 1 329 ? 40.905 45.887 5.918 1.00 40.96 329 VAL A O 1
ATOM 2425 N N . TYR A 1 330 ? 39.035 45.306 4.774 1.00 39.42 330 TYR A N 1
ATOM 2426 C CA . TYR A 1 330 ? 38.149 46.237 5.458 1.00 37.73 330 TYR A CA 1
ATOM 2427 C C . TYR A 1 330 ? 36.850 45.523 5.803 1.00 39.09 330 TYR A C 1
ATOM 2428 O O . TYR A 1 330 ? 36.194 44.952 4.920 1.00 40.80 330 TYR A O 1
ATOM 2437 N N . THR A 1 331 ? 36.473 45.559 7.079 1.00 36.23 331 THR A N 1
ATOM 2438 C CA . THR A 1 331 ? 35.301 44.819 7.529 1.00 35.43 331 THR A CA 1
ATOM 2439 C C . THR A 1 331 ? 34.745 45.514 8.765 1.00 40.31 331 THR A C 1
ATOM 2440 O O . THR A 1 331 ? 35.298 46.504 9.242 1.00 37.67 331 THR A O 1
ATOM 2444 N N . GLY A 1 332 ? 33.601 45.034 9.240 1.00 39.25 332 GLY A N 1
ATOM 2445 C CA . GLY A 1 332 ? 33.051 45.485 10.508 1.00 36.72 332 GLY A CA 1
ATOM 2446 C C . GLY A 1 332 ? 32.784 44.270 11.367 1.00 40.01 332 GLY A C 1
ATOM 2447 O O . GLY A 1 332 ? 32.512 43.187 10.860 1.00 41.19 332 GLY A O 1
ATOM 2448 N N . ASP A 1 333 ? 32.872 44.449 12.690 1.00 39.51 333 ASP A N 1
ATOM 2449 C CA . ASP A 1 333 ? 32.837 43.241 13.517 1.00 34.69 333 ASP A CA 1
ATOM 2450 C C . ASP A 1 333 ? 31.475 42.558 13.466 1.00 37.21 333 ASP A C 1
ATOM 2451 O O . ASP A 1 333 ? 31.398 41.337 13.592 1.00 38.12 333 ASP A O 1
ATOM 2456 N N . GLN A 1 334 ? 30.401 43.308 13.265 1.00 37.10 334 GLN A N 1
ATOM 2457 C CA . GLN A 1 334 ? 29.102 42.743 12.924 1.00 35.36 334 GLN A CA 1
ATOM 2458 C C . GLN A 1 334 ? 28.300 43.839 12.243 1.00 39.46 334 GLN A C 1
ATOM 2459 O O . GLN A 1 334 ? 28.711 45.003 12.204 1.00 38.66 334 GLN A O 1
ATOM 2465 N N . GLY A 1 335 ? 27.153 43.452 11.695 1.00 36.32 335 GLY A N 1
ATOM 2466 C CA . GLY A 1 335 ? 26.238 44.431 11.165 1.00 36.52 335 GLY A CA 1
ATOM 2467 C C . GLY A 1 335 ? 25.548 45.157 12.299 1.00 38.13 335 GLY A C 1
ATOM 2468 O O . GLY A 1 335 ? 25.862 44.998 13.479 1.00 41.43 335 GLY A O 1
ATOM 2469 N N . MET A 1 336 ? 24.568 45.966 11.919 1.00 35.83 336 MET A N 1
ATOM 2470 C CA . MET A 1 336 ? 23.748 46.692 12.871 1.00 39.40 336 MET A CA 1
ATOM 2471 C C . MET A 1 336 ? 22.392 46.941 12.239 1.00 39.16 336 MET A C 1
ATOM 2472 O O . MET A 1 336 ? 22.308 47.221 11.037 1.00 38.90 336 MET A O 1
ATOM 2477 N N . MET A 1 337 ? 21.339 46.851 13.055 1.00 39.02 337 MET A N 1
ATOM 2478 C CA . MET A 1 337 ? 19.993 47.229 12.623 1.00 38.50 337 MET A CA 1
ATOM 2479 C C . MET A 1 337 ? 19.897 48.750 12.582 1.00 40.16 337 MET A C 1
ATOM 2480 O O . MET A 1 337 ? 19.905 49.408 13.631 1.00 38.67 337 MET A O 1
ATOM 2485 N N . LEU A 1 338 ? 19.774 49.307 11.379 1.00 37.97 338 LEU A N 1
ATOM 2486 C CA . LEU A 1 338 ? 19.552 50.747 11.209 1.00 37.63 338 LEU A CA 1
ATOM 2487 C C . LEU A 1 338 ? 18.061 51.021 11.017 1.00 41.01 338 LEU A C 1
ATOM 2488 O O . LEU A 1 338 ? 17.613 51.585 10.011 1.00 39.74 338 LEU A O 1
ATOM 2493 N N . GLY A 1 339 ? 17.287 50.590 12.010 1.00 38.35 339 GLY A N 1
ATOM 2494 C CA . GLY A 1 339 ? 15.857 50.824 12.004 1.00 38.80 339 GLY A CA 1
ATOM 2495 C C . GLY A 1 339 ? 15.038 49.852 11.188 1.00 40.95 339 GLY A C 1
ATOM 2496 O O . GLY A 1 339 ? 13.796 49.984 11.155 1.00 38.89 339 GLY A O 1
ATOM 2497 N N . GLU A 1 340 ? 15.666 48.882 10.523 1.00 39.37 340 GLU A N 1
ATOM 2498 C CA . GLU A 1 340 ? 14.879 47.851 9.850 1.00 40.74 340 GLU A CA 1
ATOM 2499 C C . GLU A 1 340 ? 14.081 47.075 10.886 1.00 39.75 340 GLU A C 1
ATOM 2500 O O . GLU A 1 340 ? 14.614 46.694 11.934 1.00 40.96 340 GLU A O 1
ATOM 2506 N N . HIS A 1 341 ? 12.797 46.836 10.586 1.00 40.13 341 HIS A N 1
ATOM 2507 C CA . HIS A 1 341 ? 11.859 46.208 11.514 1.00 37.84 341 HIS A CA 1
ATOM 2508 C C . HIS A 1 341 ? 11.781 46.966 12.825 1.00 38.17 341 HIS A C 1
ATOM 2509 O O . HIS A 1 341 ? 11.397 46.399 13.848 1.00 37.72 341 HIS A O 1
ATOM 2516 N N . ASP A 1 342 ? 12.155 48.244 12.830 1.00 37.21 342 ASP A N 1
ATOM 2517 C CA . ASP A 1 342 ? 12.062 49.055 14.035 1.00 37.89 342 ASP A CA 1
ATOM 2518 C C . ASP A 1 342 ? 12.948 48.492 15.144 1.00 37.25 342 ASP A C 1
ATOM 2519 O O . ASP A 1 342 ? 12.595 48.539 16.325 1.00 38.80 342 ASP A O 1
ATOM 2524 N N . LEU A 1 343 ? 14.130 47.996 14.764 1.00 36.53 343 LEU A N 1
ATOM 2525 C CA . LEU A 1 343 ? 15.124 47.463 15.681 1.00 36.43 343 LEU A CA 1
ATOM 2526 C C . LEU A 1 343 ? 16.376 48.339 15.667 1.00 39.76 343 LEU A C 1
ATOM 2527 O O . LEU A 1 343 ? 16.606 49.104 14.726 1.00 40.94 343 LEU A O 1
ATOM 2532 N N . GLN A 1 344 ? 17.193 48.205 16.718 1.00 38.34 344 GLN A N 1
ATOM 2533 C CA . GLN A 1 344 ? 18.490 48.887 16.808 1.00 35.61 344 GLN A CA 1
ATOM 2534 C C . GLN A 1 344 ? 19.536 47.898 17.308 1.00 41.98 344 GLN A C 1
ATOM 2535 O O . GLN A 1 344 ? 19.239 46.725 17.570 1.00 39.62 344 GLN A O 1
ATOM 2541 N N . ASP A 1 345 ? 20.773 48.381 17.429 1.00 39.81 345 ASP A N 1
ATOM 2542 C CA . ASP A 1 345 ? 21.921 47.562 17.848 1.00 40.88 345 ASP A CA 1
ATOM 2543 C C . ASP A 1 345 ? 22.051 46.349 16.912 1.00 40.35 345 ASP A C 1
ATOM 2544 O O . ASP A 1 345 ? 21.720 46.414 15.720 1.00 41.07 345 ASP A O 1
ATOM 2549 N N . LYS A 1 346 ? 22.589 45.246 17.419 1.00 39.03 346 LYS A N 1
ATOM 2550 C CA . LYS A 1 346 ? 22.849 44.073 16.591 1.00 38.66 346 LYS A CA 1
ATOM 2551 C C . LYS A 1 346 ? 22.224 42.846 17.241 1.00 41.39 346 LYS A C 1
ATOM 2552 O O . LYS A 1 346 ? 21.036 42.869 17.579 1.00 38.37 346 LYS A O 1
ATOM 2558 N N . ARG A 1 347 ? 23.004 41.775 17.405 1.00 37.06 347 ARG A N 1
ATOM 2559 C CA . ARG A 1 347 ? 22.610 40.585 18.167 1.00 38.96 347 ARG A CA 1
ATOM 2560 C C . ARG A 1 347 ? 21.628 39.699 17.411 1.00 39.99 347 ARG A C 1
ATOM 2561 O O . ARG A 1 347 ? 21.741 38.465 17.442 1.00 40.11 347 ARG A O 1
ATOM 2569 N N . TRP A 1 348 ? 20.668 40.317 16.729 1.00 40.70 348 TRP A N 1
ATOM 2570 C CA . TRP A 1 348 ? 19.707 39.569 15.931 1.00 38.51 348 TRP A CA 1
ATOM 2571 C C . TRP A 1 348 ? 20.401 38.841 14.788 1.00 41.26 348 TRP A C 1
ATOM 2572 O O . TRP A 1 348 ? 21.414 39.299 14.254 1.00 37.23 348 TRP A O 1
ATOM 2583 N N . MET A 1 349 ? 19.833 37.700 14.394 1.00 36.98 349 MET A N 1
ATOM 2584 C CA . MET A 1 349 ? 20.316 37.016 13.203 1.00 37.36 349 MET A CA 1
ATOM 2585 C C . MET A 1 349 ? 19.780 37.617 11.911 1.00 34.97 349 MET A C 1
ATOM 2586 O O . MET A 1 349 ? 20.163 37.159 10.830 1.00 37.40 349 MET A O 1
ATOM 2591 N N . TYR A 1 350 ? 18.884 38.602 11.985 1.00 38.08 350 TYR A N 1
ATOM 2592 C CA . TYR A 1 350 ? 18.357 39.212 10.773 1.00 39.76 350 TYR A CA 1
ATOM 2593 C C . TYR A 1 350 ? 19.490 3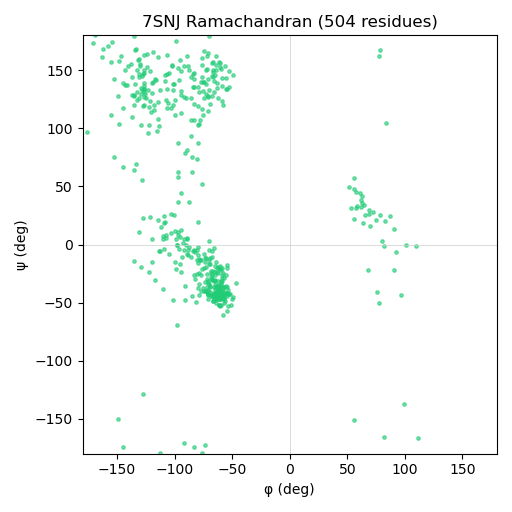9.757 9.912 1.00 39.27 350 TYR A C 1
ATOM 2594 O O . TYR A 1 350 ? 20.557 40.124 10.412 1.00 37.46 350 TYR A O 1
ATOM 2603 N N . GLU A 1 351 ? 19.227 39.831 8.602 1.00 40.02 351 GLU A N 1
ATOM 2604 C CA . GLU A 1 351 ? 20.274 40.054 7.603 1.00 39.34 351 GLU A CA 1
ATOM 2605 C C . GLU A 1 351 ? 21.197 41.224 7.945 1.00 38.79 351 GLU A C 1
ATOM 2606 O O . GLU A 1 351 ? 22.420 41.129 7.780 1.00 37.00 351 GLU A O 1
ATOM 2612 N N . GLU A 1 352 ? 20.630 42.357 8.368 1.00 36.53 352 GLU A N 1
ATOM 2613 C CA . GLU A 1 352 ? 21.446 43.562 8.513 1.00 40.15 352 GLU A CA 1
ATOM 2614 C C . GLU A 1 352 ? 22.4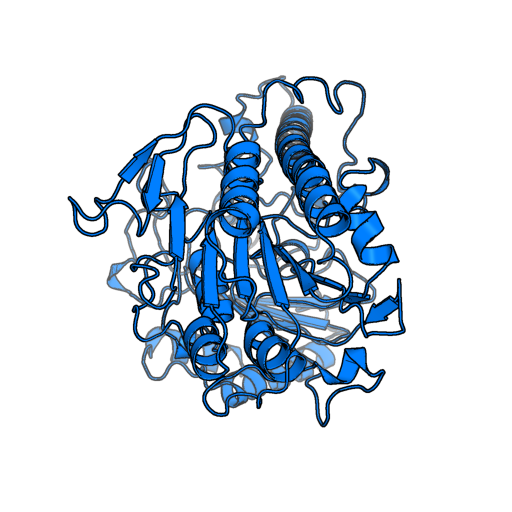44 43.429 9.656 1.00 36.41 352 GLU A C 1
ATOM 2615 O O . GLU A 1 352 ? 23.511 44.046 9.618 1.00 39.57 352 GLU A O 1
ATOM 2621 N N . SER A 1 353 ? 22.118 42.621 10.668 1.00 41.00 353 SER A N 1
ATOM 2622 C CA . SER A 1 353 ? 22.983 42.382 11.819 1.00 38.89 353 SER A CA 1
ATOM 2623 C C . SER A 1 353 ? 23.910 41.181 11.607 1.00 38.09 353 SER A C 1
ATOM 2624 O O . SER A 1 353 ? 25.064 41.196 12.062 1.00 37.73 353 SER A O 1
ATOM 2627 N N . GLN A 1 354 ? 23.433 40.135 10.918 1.00 36.86 354 GLN A N 1
ATOM 2628 C CA . GLN A 1 354 ? 24.250 38.935 10.715 1.00 35.37 354 GLN A CA 1
ATOM 2629 C C . GLN A 1 354 ? 25.363 39.173 9.698 1.00 39.96 354 GLN A C 1
ATOM 2630 O O . GLN A 1 354 ? 26.487 38.675 9.867 1.00 37.52 354 GLN A O 1
ATOM 2636 N N . ARG A 1 355 ? 25.067 39.907 8.629 1.00 38.84 355 ARG A N 1
ATOM 2637 C CA . ARG A 1 355 ? 26.029 40.123 7.559 1.00 39.23 355 ARG A CA 1
ATOM 2638 C C . ARG A 1 355 ? 27.090 41.133 7.984 1.00 38.94 355 ARG A C 1
ATOM 2639 O O . ARG A 1 355 ? 26.772 42.194 8.530 1.00 38.35 355 ARG A O 1
ATOM 2647 N N . MET A 1 356 ? 28.354 40.791 7.746 1.00 37.29 356 MET A N 1
ATOM 2648 C CA . MET A 1 356 ? 29.440 41.766 7.875 1.00 38.11 356 MET A CA 1
ATOM 2649 C C . MET A 1 356 ? 29.854 42.254 6.493 1.00 38.17 356 MET A C 1
ATOM 2650 O O . MET A 1 356 ? 29.993 41.447 5.572 1.00 37.95 356 MET A O 1
ATOM 2655 N N . PRO A 1 357 ? 30.110 43.540 6.273 1.00 39.38 357 PRO A N 1
ATOM 2656 C CA . PRO A 1 357 ? 30.780 43.923 5.034 1.00 36.90 357 PRO A CA 1
ATOM 2657 C C . PRO A 1 357 ? 32.197 43.378 5.086 1.00 38.49 357 PRO A C 1
ATOM 2658 O O . PRO A 1 357 ? 32.812 43.305 6.153 1.00 40.27 357 PRO A O 1
ATOM 2662 N N . PHE A 1 358 ? 32.714 42.977 3.928 1.00 36.52 358 PHE A N 1
ATOM 2663 C CA . PHE A 1 358 ? 34.026 42.326 3.903 1.00 35.12 358 PHE A CA 1
ATOM 2664 C C . PHE A 1 358 ? 34.630 42.526 2.523 1.00 38.97 358 PHE A C 1
ATOM 2665 O O . PHE A 1 358 ? 34.139 41.955 1.542 1.00 38.46 358 PHE A O 1
ATOM 2673 N N . ILE A 1 359 ? 35.687 43.331 2.462 1.00 35.64 359 ILE A N 1
ATOM 2674 C CA . ILE A 1 359 ? 36.373 43.681 1.229 1.00 38.29 359 ILE A CA 1
ATOM 2675 C C . ILE A 1 359 ? 37.851 43.398 1.447 1.00 42.22 359 ILE A C 1
ATOM 2676 O O . ILE A 1 359 ? 38.408 43.771 2.487 1.00 42.15 359 ILE A O 1
ATOM 2681 N N . VAL A 1 360 ? 38.476 42.721 0.488 1.00 42.59 360 VAL A N 1
ATOM 2682 C CA . VAL A 1 360 ? 39.896 42.398 0.550 1.00 40.68 360 VAL A CA 1
ATOM 2683 C C . VAL A 1 360 ? 40.542 42.831 -0.754 1.00 41.08 360 VAL A C 1
ATOM 2684 O O . VAL A 1 360 ? 40.064 42.465 -1.835 1.00 43.42 360 VAL A O 1
ATOM 2688 N N . ARG A 1 361 ? 41.643 43.581 -0.656 1.00 39.45 361 ARG A N 1
ATOM 2689 C CA . ARG A 1 361 ? 42.460 43.905 -1.814 1.00 43.46 361 ARG A CA 1
ATOM 2690 C C . ARG A 1 361 ? 43.808 43.213 -1.637 1.00 45.37 361 ARG A C 1
ATOM 2691 O O . ARG A 1 361 ? 44.646 43.661 -0.855 1.00 44.45 361 ARG A O 1
ATOM 2699 N N . ASP A 1 362 ? 43.982 42.098 -2.338 1.00 44.68 362 ASP A N 1
ATOM 2700 C CA . ASP A 1 362 ? 45.273 41.442 -2.470 1.00 46.12 362 ASP A CA 1
ATOM 2701 C C . ASP A 1 362 ? 45.900 41.958 -3.754 1.00 47.81 362 ASP A C 1
ATOM 2702 O O . ASP A 1 362 ? 45.364 41.691 -4.840 1.00 50.03 362 ASP A O 1
ATOM 2707 N N . PRO A 1 363 ? 46.995 42.714 -3.691 1.00 50.78 363 PRO A N 1
ATOM 2708 C CA . PRO A 1 363 ? 47.547 43.294 -4.927 1.00 52.91 363 PRO A CA 1
ATOM 2709 C C . PRO A 1 363 ? 47.933 42.250 -5.957 1.00 53.62 363 PRO A C 1
ATOM 2710 O O . PRO A 1 363 ? 47.999 42.568 -7.149 1.00 53.85 363 PRO A O 1
ATOM 2714 N N . ARG A 1 364 ? 48.166 41.006 -5.543 1.00 51.39 364 ARG A N 1
ATOM 2715 C CA . ARG A 1 364 ? 48.453 39.940 -6.493 1.00 51.97 364 ARG A CA 1
ATOM 2716 C C . ARG A 1 364 ? 47.198 39.388 -7.168 1.00 55.47 364 ARG A C 1
ATOM 2717 O O . ARG A 1 364 ? 47.304 38.708 -8.193 1.00 55.34 364 ARG A O 1
ATOM 2725 N N . CYS A 1 365 ? 46.024 39.657 -6.633 1.00 49.69 365 CYS A N 1
ATOM 2726 C CA . CYS A 1 365 ? 44.809 39.084 -7.210 1.00 54.36 365 CYS A CA 1
ATOM 2727 C C . CYS A 1 365 ? 44.458 39.804 -8.509 1.00 55.84 365 CYS A C 1
ATOM 2728 O O . CYS A 1 365 ? 44.357 41.034 -8.523 1.00 58.00 365 CYS A O 1
ATOM 2731 N N . PRO A 1 366 ? 44.282 39.085 -9.619 1.00 57.61 366 PRO A N 1
ATOM 2732 C CA . PRO A 1 366 ? 43.993 39.748 -10.895 1.00 57.99 366 PRO A CA 1
ATOM 2733 C C . PRO A 1 366 ? 42.530 40.099 -11.098 1.00 60.31 366 PRO A C 1
ATOM 2734 O O . PRO A 1 366 ? 42.199 40.728 -12.110 1.00 57.18 366 PRO A O 1
ATOM 2738 N N . TYR A 1 367 ? 41.645 39.704 -10.185 1.00 59.00 367 TYR A N 1
ATOM 2739 C CA . TYR A 1 367 ? 40.214 39.974 -10.314 1.00 57.14 367 TYR A CA 1
ATOM 2740 C C . TYR A 1 367 ? 39.911 41.215 -9.485 1.00 54.38 367 TYR A C 1
ATOM 2741 O O . TYR A 1 367 ? 39.565 41.131 -8.306 1.00 53.45 367 TYR A O 1
ATOM 2750 N N . LYS A 1 368 ? 40.059 42.378 -10.115 1.00 54.90 368 LYS A N 1
ATOM 2751 C CA . LYS A 1 368 ? 39.877 43.660 -9.452 1.00 52.45 368 LYS A CA 1
ATOM 2752 C C . LYS A 1 368 ? 38.456 44.152 -9.667 1.00 52.31 368 LYS A C 1
ATOM 2753 O O . LYS A 1 368 ? 37.954 44.155 -10.798 1.00 52.51 368 LYS A O 1
ATOM 2759 N N . GLY A 1 369 ? 37.818 44.579 -8.584 1.00 49.50 369 GLY A N 1
ATOM 2760 C CA . GLY A 1 369 ? 36.438 44.997 -8.688 1.00 48.67 369 GLY A CA 1
ATOM 2761 C C . GLY A 1 369 ? 35.483 43.839 -8.816 1.00 49.14 369 GLY A C 1
ATOM 2762 O O . GLY A 1 369 ? 34.366 44.018 -9.298 1.00 52.89 369 GLY A O 1
ATOM 2763 N N . ALA A 1 370 ? 35.902 42.652 -8.402 1.00 49.47 370 ALA A N 1
ATOM 2764 C CA . ALA A 1 370 ? 35.081 41.452 -8.467 1.00 50.14 370 ALA A CA 1
ATOM 2765 C C . ALA A 1 370 ? 34.251 41.288 -7.198 1.00 46.85 370 ALA A C 1
ATOM 2766 O O . ALA A 1 370 ? 34.524 41.888 -6.154 1.00 45.24 370 ALA A O 1
ATOM 2768 N N . LYS A 1 371 ? 33.221 40.460 -7.301 1.00 45.68 371 LYS A N 1
ATOM 2769 C CA . LYS A 1 371 ? 32.412 40.079 -6.159 1.00 44.50 371 LYS A CA 1
ATOM 2770 C C . LYS A 1 371 ? 32.469 38.569 -6.005 1.00 46.54 371 LYS A C 1
ATOM 2771 O O . LYS A 1 371 ? 32.592 37.834 -6.988 1.00 44.96 371 LYS A O 1
ATOM 2777 N N . SER A 1 372 ? 32.364 38.107 -4.767 1.00 46.22 372 SER A N 1
ATOM 2778 C CA . SER A 1 372 ? 32.282 36.680 -4.493 1.00 44.29 372 SER A CA 1
ATOM 2779 C C . SER A 1 372 ? 31.049 36.408 -3.647 1.00 47.41 372 SER A C 1
ATOM 2780 O O . SER A 1 372 ? 30.814 37.106 -2.654 1.00 41.96 372 SER A O 1
ATOM 2783 N N . ASP A 1 373 ? 30.275 35.387 -4.029 1.00 46.69 373 ASP A N 1
ATOM 2784 C CA . ASP A 1 373 ? 29.076 34.995 -3.297 1.00 48.09 373 ASP A CA 1
ATOM 2785 C C . ASP A 1 373 ? 29.337 33.836 -2.346 1.00 46.22 373 ASP A C 1
ATOM 2786 O O . ASP A 1 373 ? 28.389 33.291 -1.772 1.00 40.52 373 ASP A O 1
ATOM 2791 N N . LEU A 1 374 ? 30.601 33.450 -2.174 1.00 42.44 374 LEU A N 1
ATOM 2792 C CA . LEU A 1 374 ? 30.951 32.369 -1.264 1.00 45.50 374 LEU A CA 1
ATOM 2793 C C . LEU A 1 374 ? 30.413 32.646 0.134 1.00 41.36 374 LEU A C 1
ATOM 2794 O O . LEU A 1 374 ? 30.573 33.742 0.665 1.00 38.98 374 LEU A O 1
ATOM 2799 N N . MET A 1 375 ? 29.787 31.639 0.740 1.00 39.76 375 MET A N 1
ATOM 2800 C CA . MET A 1 375 ? 29.256 31.772 2.098 1.00 38.91 375 MET A CA 1
ATOM 2801 C C . MET A 1 375 ? 30.404 31.649 3.090 1.00 40.76 375 MET A C 1
ATOM 2802 O O . MET A 1 375 ? 30.945 30.552 3.277 1.00 39.33 375 MET A O 1
ATOM 2807 N N . ILE A 1 376 ? 30.802 32.768 3.714 1.00 40.28 376 ILE A N 1
ATOM 2808 C CA . ILE A 1 376 ? 31.934 32.763 4.635 1.00 37.60 376 ILE A CA 1
ATOM 2809 C C . ILE A 1 376 ? 31.513 33.305 5.997 1.00 40.11 376 ILE A C 1
ATOM 2810 O O . ILE A 1 376 ? 30.471 33.954 6.145 1.00 40.73 376 ILE A O 1
ATOM 2815 N N . ASN A 1 377 ? 32.354 33.040 7.000 1.00 36.94 377 ASN A N 1
ATOM 2816 C CA . ASN A 1 377 ? 32.129 33.489 8.371 1.00 38.06 377 ASN A CA 1
ATOM 2817 C C . ASN A 1 377 ? 33.351 34.241 8.891 1.00 41.14 377 ASN A C 1
ATOM 2818 O O . ASN A 1 377 ? 34.467 34.103 8.374 1.00 38.46 377 ASN A O 1
ATOM 2823 N N . ASN A 1 378 ? 33.147 34.992 9.978 1.00 37.50 378 ASN A N 1
ATOM 2824 C CA . ASN A 1 378 ? 34.295 35.640 10.612 1.00 36.74 378 ASN A CA 1
ATOM 2825 C C . ASN A 1 378 ? 35.302 34.623 11.148 1.00 39.49 378 ASN A C 1
ATOM 2826 O O . ASN A 1 378 ? 36.485 34.954 11.286 1.00 38.87 378 ASN A O 1
ATOM 2831 N N . ILE A 1 379 ? 34.881 33.387 11.429 1.00 37.25 379 ILE A N 1
ATOM 2832 C CA . ILE A 1 379 ? 35.837 32.372 11.865 1.00 35.39 379 ILE A CA 1
ATOM 2833 C C . ILE A 1 379 ? 36.763 31.925 10.745 1.00 36.24 379 ILE A C 1
ATOM 2834 O O . ILE A 1 379 ? 37.778 31.276 11.018 1.00 39.83 379 ILE A O 1
ATOM 2839 N N . ASP A 1 380 ? 36.456 32.261 9.490 1.00 35.62 380 ASP A N 1
ATOM 2840 C CA . ASP A 1 380 ? 37.323 31.886 8.380 1.00 38.33 380 ASP A CA 1
ATOM 2841 C C . ASP A 1 380 ? 38.402 32.930 8.092 1.00 37.64 380 ASP A C 1
ATOM 2842 O O . ASP A 1 380 ? 39.280 32.671 7.262 1.00 38.96 380 ASP A O 1
ATOM 2847 N N . PHE A 1 381 ? 38.342 34.101 8.738 1.00 38.76 381 PHE A N 1
ATOM 2848 C CA . PHE A 1 381 ? 39.287 35.178 8.438 1.00 36.87 381 PHE A CA 1
ATOM 2849 C C . PHE A 1 381 ? 40.720 34.758 8.722 1.00 38.47 381 PHE A C 1
ATOM 2850 O O . PHE A 1 381 ? 41.617 34.949 7.889 1.00 39.18 381 PHE A O 1
ATOM 2858 N N . ALA A 1 382 ? 40.974 34.250 9.930 1.00 41.46 382 ALA A N 1
ATOM 2859 C CA . ALA A 1 382 ? 42.346 33.918 10.310 1.00 40.76 382 ALA A CA 1
ATOM 2860 C C . ALA A 1 382 ? 42.955 32.847 9.417 1.00 40.28 382 ALA A C 1
ATOM 2861 O O . ALA A 1 382 ? 44.063 33.066 8.894 1.00 43.95 382 ALA A O 1
ATOM 2863 N N . PRO A 1 383 ? 42.328 31.690 9.202 1.00 38.70 383 PRO A N 1
ATOM 2864 C CA . PRO A 1 383 ? 42.969 30.702 8.321 1.00 39.17 383 PRO A CA 1
ATOM 2865 C C . PRO A 1 383 ? 43.192 31.235 6.922 1.00 37.80 383 PRO A C 1
ATOM 2866 O O . PRO A 1 383 ? 44.202 30.904 6.292 1.00 41.32 383 PRO A O 1
ATOM 2870 N N . THR A 1 384 ? 42.278 32.062 6.416 1.00 37.04 384 THR A N 1
ATOM 2871 C CA . THR A 1 384 ? 42.444 32.600 5.070 1.00 39.29 384 THR A CA 1
ATOM 2872 C C . THR A 1 384 ? 43.652 33.534 5.000 1.00 40.18 384 THR A C 1
ATOM 2873 O O . THR A 1 384 ? 44.487 33.417 4.098 1.00 41.61 384 THR A O 1
ATOM 2877 N N . LEU A 1 385 ? 43.760 34.469 5.945 1.00 40.50 385 LEU A N 1
ATOM 2878 C CA . LEU A 1 385 ? 44.897 35.390 5.936 1.00 39.32 385 LEU A CA 1
ATOM 2879 C C . LEU A 1 385 ? 46.218 34.643 6.063 1.00 42.32 385 LEU A C 1
ATOM 2880 O O . LEU A 1 385 ? 47.202 34.988 5.398 1.00 42.86 385 LEU A O 1
ATOM 2885 N N . ILE A 1 386 ? 46.264 33.631 6.932 1.00 41.58 386 ILE A N 1
ATOM 2886 C CA . ILE A 1 386 ? 47.494 32.882 7.146 1.00 41.26 386 ILE A CA 1
ATOM 2887 C C . ILE A 1 386 ? 47.917 32.190 5.860 1.00 45.27 386 ILE A C 1
ATOM 2888 O O . ILE A 1 386 ? 49.094 32.200 5.481 1.00 43.69 386 ILE A O 1
ATOM 2893 N N . GLU A 1 387 ? 46.961 31.582 5.168 1.00 43.04 387 GLU A N 1
ATOM 2894 C CA . GLU A 1 387 ? 47.256 30.915 3.911 1.00 44.41 387 GLU A CA 1
ATOM 2895 C C . GLU A 1 387 ? 47.606 31.904 2.807 1.00 42.52 387 GLU A C 1
ATOM 2896 O O . GLU A 1 387 ? 48.469 31.624 1.965 1.00 45.82 387 GLU A O 1
ATOM 2902 N N . MET A 1 388 ? 46.957 33.065 2.795 1.00 41.73 388 MET A N 1
ATOM 2903 C CA . MET A 1 388 ? 47.245 34.085 1.785 1.00 43.64 388 MET A CA 1
ATOM 2904 C C . MET A 1 388 ? 48.721 34.450 1.731 1.00 45.01 388 MET A C 1
ATOM 2905 O O . MET A 1 388 ? 49.248 34.734 0.652 1.00 47.29 388 MET A O 1
ATOM 2910 N N . VAL A 1 389 ? 49.403 34.481 2.879 1.00 42.60 389 VAL A N 1
ATOM 2911 C CA . VAL A 1 389 ? 50.801 34.908 2.922 1.00 44.27 389 VAL A CA 1
ATOM 2912 C C . VAL A 1 389 ? 51.764 33.725 2.857 1.00 47.33 389 VAL A C 1
ATOM 2913 O O . VAL A 1 389 ? 52.974 33.909 3.009 1.00 47.03 389 VAL A O 1
ATOM 2917 N N . GLY A 1 390 ? 51.256 32.513 2.636 1.00 46.09 390 GLY A N 1
ATOM 2918 C CA . GLY A 1 390 ? 52.096 31.344 2.454 1.00 47.76 390 GLY A CA 1
ATOM 2919 C C . GLY A 1 390 ? 52.068 30.330 3.577 1.00 48.72 390 GLY A C 1
ATOM 2920 O O . GLY A 1 390 ? 52.743 29.301 3.463 1.00 45.39 390 GLY A O 1
ATOM 2921 N N . GLY A 1 391 ? 51.323 30.573 4.651 1.00 47.74 391 GLY A N 1
ATOM 2922 C CA . GLY A 1 391 ? 51.240 29.632 5.745 1.00 45.82 391 GLY A CA 1
ATOM 2923 C C . GLY A 1 391 ? 50.207 28.545 5.471 1.00 47.72 391 GLY A C 1
ATOM 2924 O O . GLY A 1 391 ? 49.623 28.444 4.391 1.00 42.61 391 GLY A O 1
ATOM 2925 N N . LYS A 1 392 ? 49.992 27.708 6.473 1.00 48.68 392 LYS A N 1
ATOM 2926 C CA . LYS A 1 392 ? 49.035 26.624 6.329 1.00 49.72 392 LYS A CA 1
ATOM 2927 C C . LYS A 1 392 ? 47.806 26.915 7.169 1.00 48.08 392 LYS A C 1
ATOM 2928 O O . LYS A 1 392 ? 47.887 27.525 8.238 1.00 46.86 392 LYS A O 1
ATOM 2934 N N . GLU A 1 393 ? 46.665 26.495 6.662 1.00 50.62 393 GLU A N 1
ATOM 2935 C CA . GLU A 1 393 ? 45.435 26.671 7.402 1.00 47.94 393 GLU A CA 1
ATOM 2936 C C . GLU A 1 393 ? 45.564 25.953 8.743 1.00 47.08 393 GLU A C 1
ATOM 2937 O O . GLU A 1 393 ? 45.908 24.764 8.766 1.00 50.88 393 GLU A O 1
ATOM 2943 N N . PRO A 1 394 ? 45.386 26.641 9.870 1.00 46.11 394 PRO A N 1
ATOM 2944 C CA . PRO A 1 394 ? 45.589 25.984 11.172 1.00 47.85 394 PRO A CA 1
ATOM 2945 C C . PRO A 1 394 ? 44.550 24.896 11.413 1.00 47.64 394 PRO A C 1
ATOM 2946 O O . PRO A 1 394 ? 43.351 25.118 11.267 1.00 45.56 394 PRO A O 1
ATOM 2950 N N . SER A 1 395 ? 45.024 23.728 11.819 1.00 49.27 395 SER A N 1
ATOM 2951 C CA . SER A 1 395 ? 44.151 22.572 11.959 1.00 47.87 395 SER A CA 1
ATOM 2952 C C . SER A 1 395 ? 43.321 22.590 13.235 1.00 50.55 395 SER A C 1
ATOM 2953 O O . SER A 1 395 ? 42.378 21.795 13.346 1.00 45.30 395 SER A O 1
ATOM 2956 N N . TYR A 1 396 ? 43.633 23.463 14.193 1.00 47.00 396 TYR A N 1
ATOM 2957 C CA . TYR A 1 396 ? 42.878 23.537 15.438 1.00 45.59 396 TYR A CA 1
ATOM 2958 C C . TYR A 1 396 ? 41.754 24.568 15.382 1.00 46.54 396 TYR A C 1
ATOM 2959 O O . TYR A 1 396 ? 41.064 24.764 16.385 1.00 47.80 396 TYR A O 1
ATOM 2968 N N . MET A 1 397 ? 41.570 25.240 14.253 1.00 41.87 397 MET A N 1
ATOM 2969 C CA . MET A 1 397 ? 40.538 26.253 14.095 1.00 43.03 397 MET A CA 1
ATOM 2970 C C . MET A 1 397 ? 39.270 25.606 13.552 1.00 47.08 397 MET A C 1
ATOM 2971 O O . MET A 1 397 ? 39.317 24.552 12.907 1.00 44.06 397 MET A O 1
ATOM 2976 N N . ASP A 1 398 ? 38.128 26.228 13.852 1.00 42.59 398 ASP A N 1
ATOM 2977 C CA . ASP A 1 398 ? 36.867 25.791 13.245 1.00 45.14 398 ASP A CA 1
ATOM 2978 C C . ASP A 1 398 ? 36.720 26.342 11.829 1.00 47.63 398 ASP A C 1
ATOM 2979 O O . ASP A 1 398 ? 36.215 25.651 10.942 1.00 44.28 398 ASP A O 1
ATOM 2984 N N . GLY A 1 399 ? 37.172 27.578 11.601 1.00 42.01 399 GLY A N 1
ATOM 2985 C CA . GLY A 1 399 ? 37.131 28.166 10.278 1.00 40.72 399 GLY A CA 1
ATOM 2986 C C . GLY A 1 399 ? 38.144 27.527 9.350 1.00 41.84 399 GLY A C 1
ATOM 2987 O O . GLY A 1 399 ? 39.061 26.819 9.765 1.00 40.26 399 GLY A O 1
ATOM 2988 N N . LYS A 1 400 ? 37.964 27.779 8.057 1.00 41.67 400 LYS A N 1
ATOM 2989 C CA . LYS A 1 400 ? 38.858 27.256 7.034 1.00 40.27 400 LYS A CA 1
ATOM 2990 C C . LYS A 1 400 ? 39.223 28.379 6.068 1.00 39.83 400 LYS A C 1
ATOM 2991 O O . LYS A 1 400 ? 38.626 29.459 6.083 1.00 41.58 400 LYS A O 1
ATOM 2997 N N . SER A 1 401 ? 40.221 28.122 5.220 1.00 40.89 401 SER A N 1
ATOM 2998 C CA . SER A 1 401 ? 40.762 29.147 4.335 1.00 40.50 401 SER A CA 1
ATOM 2999 C C . SER A 1 401 ? 40.020 29.156 3.007 1.00 39.53 401 SER A C 1
ATOM 3000 O O . SER A 1 401 ? 39.908 28.119 2.341 1.00 41.04 401 SER A O 1
ATOM 3003 N N . PHE A 1 402 ? 39.517 30.330 2.623 1.00 41.33 402 PHE A N 1
ATOM 3004 C CA . PHE A 1 402 ? 39.007 30.540 1.275 1.00 45.62 402 PHE A CA 1
ATOM 3005 C C . PHE A 1 402 ? 39.994 31.338 0.423 1.00 44.63 402 PHE A C 1
ATOM 3006 O O . PHE A 1 402 ? 39.604 31.983 -0.553 1.00 45.38 402 PHE A O 1
ATOM 3014 N N . ALA A 1 403 ? 41.290 31.265 0.755 1.00 43.63 403 ALA A N 1
ATOM 3015 C CA . ALA A 1 403 ? 42.295 32.010 0.013 1.00 47.43 403 ALA A CA 1
ATOM 3016 C C . ALA A 1 403 ? 42.302 31.648 -1.464 1.00 49.53 403 ALA A C 1
ATOM 3017 O O . ALA A 1 403 ? 42.735 32.460 -2.289 1.00 48.34 403 ALA A O 1
ATOM 3019 N N . SER A 1 404 ? 41.835 30.450 -1.819 1.00 46.78 404 SER A N 1
ATOM 3020 C CA . SER A 1 404 ? 41.851 30.054 -3.221 1.00 50.53 404 SER A CA 1
ATOM 3021 C C . SER A 1 404 ? 40.968 30.954 -4.071 1.00 51.71 404 SER A C 1
ATOM 3022 O O . SER A 1 404 ? 41.153 31.023 -5.291 1.00 54.45 404 SER A O 1
ATOM 3025 N N . VAL A 1 405 ? 40.018 31.652 -3.454 1.00 49.12 405 VAL A N 1
ATOM 3026 C CA . VAL A 1 405 ? 39.154 32.552 -4.207 1.00 51.09 405 VAL A CA 1
ATOM 3027 C C . VAL A 1 405 ? 39.978 33.608 -4.931 1.00 54.52 405 VAL A C 1
ATOM 3028 O O . VAL A 1 405 ? 39.647 34.020 -6.049 1.00 56.19 405 VAL A O 1
ATOM 3032 N N . PHE A 1 406 ? 41.055 34.074 -4.301 1.00 50.08 406 PHE A N 1
ATOM 3033 C CA . PHE A 1 406 ? 41.874 35.124 -4.893 1.00 52.82 406 PHE A CA 1
ATOM 3034 C C . PHE A 1 406 ? 42.712 34.626 -6.057 1.00 58.54 406 PHE A C 1
ATOM 3035 O O . PHE A 1 406 ? 43.286 35.445 -6.781 1.00 58.40 406 PHE A O 1
ATOM 3043 N N . GLU A 1 407 ? 42.801 33.313 -6.254 1.00 58.52 407 GLU A N 1
ATOM 3044 C CA . GLU A 1 407 ? 43.386 32.760 -7.464 1.00 64.62 407 GLU A CA 1
ATOM 3045 C C . GLU A 1 407 ? 42.317 32.259 -8.419 1.00 63.91 407 GLU A C 1
ATOM 3046 O O . GLU A 1 407 ? 42.637 31.597 -9.410 1.00 70.21 407 GLU A O 1
ATOM 3052 N N . GLY A 1 408 ? 41.057 32.562 -8.138 1.00 60.39 408 GLY A N 1
ATOM 3053 C CA . GLY A 1 408 ? 39.979 32.239 -9.042 1.00 61.52 408 GLY A CA 1
ATOM 3054 C C . GLY A 1 408 ? 39.391 30.858 -8.889 1.00 62.22 408 GLY A C 1
ATOM 3055 O O . GLY A 1 408 ? 38.819 30.345 -9.856 1.00 63.02 408 GLY A O 1
ATOM 3056 N N . LYS A 1 409 ? 39.501 30.243 -7.710 1.00 62.03 409 LYS A N 1
ATOM 3057 C CA . LYS A 1 409 ? 38.993 28.891 -7.494 1.00 61.67 409 LYS A CA 1
ATOM 3058 C C . LYS A 1 409 ? 38.245 28.813 -6.171 1.00 59.00 409 LYS A C 1
ATOM 3059 O O . LYS A 1 409 ? 38.775 29.215 -5.130 1.00 57.39 409 LYS A O 1
ATOM 3065 N N . LYS A 1 410 ? 37.019 28.304 -6.220 1.00 57.78 410 LYS A N 1
ATOM 3066 C CA . LYS A 1 410 ? 36.280 28.026 -4.999 1.00 55.56 410 LYS A CA 1
ATOM 3067 C C . LYS A 1 410 ? 37.072 27.041 -4.142 1.00 55.55 410 LYS A C 1
ATOM 3068 O O . LYS A 1 410 ? 37.742 26.152 -4.678 1.00 55.21 410 LYS A O 1
ATOM 3074 N N . PRO A 1 411 ? 37.048 27.182 -2.821 1.00 54.33 411 PRO A N 1
ATOM 3075 C CA . PRO A 1 411 ? 37.767 26.229 -1.972 1.00 50.32 411 PRO A CA 1
ATOM 3076 C C . PRO A 1 411 ? 37.116 24.859 -2.043 1.00 49.36 411 PRO A C 1
ATOM 3077 O O . PRO A 1 411 ? 35.940 24.716 -2.377 1.00 51.04 411 PRO A O 1
ATOM 3081 N N . GLU A 1 412 ? 37.904 23.832 -1.741 1.00 46.83 412 GLU A N 1
ATOM 3082 C CA . GLU A 1 412 ? 37.399 22.471 -1.874 1.00 48.79 412 GLU A CA 1
ATOM 3083 C C . GLU A 1 412 ? 36.347 22.186 -0.803 1.00 46.58 412 GLU A C 1
ATOM 3084 O O . GLU A 1 412 ? 36.541 22.502 0.377 1.00 44.90 412 GLU A O 1
ATOM 3090 N N . ASN A 1 413 ? 35.223 21.602 -1.221 1.00 46.84 413 ASN A N 1
ATOM 3091 C CA . ASN A 1 413 ? 34.200 21.089 -0.296 1.00 51.18 413 ASN A CA 1
ATOM 3092 C C . ASN A 1 413 ? 33.658 22.187 0.623 1.00 48.13 413 ASN A C 1
ATOM 3093 O O . ASN A 1 413 ? 33.303 21.932 1.774 1.00 50.31 413 ASN A O 1
ATOM 3098 N N . TRP A 1 414 ? 33.572 23.419 0.130 1.00 45.05 414 TRP A N 1
ATOM 3099 C CA . TRP A 1 414 ? 33.197 24.532 0.990 1.00 43.43 414 TRP A CA 1
ATOM 3100 C C . TRP A 1 414 ? 31.712 24.485 1.365 1.00 46.44 414 TRP A C 1
ATOM 3101 O O . TRP A 1 414 ? 30.872 23.967 0.626 1.00 47.10 414 TRP A O 1
ATOM 3112 N N . LYS A 1 415 ? 31.402 25.034 2.538 1.00 41.75 415 LYS A N 1
ATOM 3113 C CA . LYS A 1 415 ? 30.035 25.042 3.051 1.00 44.45 415 LYS A CA 1
ATOM 3114 C C . LYS A 1 415 ? 29.108 25.873 2.170 1.00 45.18 415 LYS A C 1
ATOM 3115 O O . LYS A 1 415 ? 29.490 26.913 1.633 1.00 44.39 415 LYS A O 1
ATOM 3121 N N . ASP A 1 416 ? 27.850 25.439 2.060 1.00 45.09 416 ASP A N 1
ATOM 3122 C CA . ASP A 1 416 ? 26.837 26.256 1.401 1.00 46.18 416 ASP A CA 1
ATOM 3123 C C . ASP A 1 416 ? 25.782 26.756 2.384 1.00 48.22 416 ASP A C 1
ATOM 3124 O O . ASP A 1 416 ? 24.721 27.233 1.965 1.00 49.65 416 ASP A O 1
ATOM 3129 N N . ALA A 1 417 ? 26.070 26.671 3.681 1.00 46.91 417 ALA A N 1
ATOM 3130 C CA . ALA A 1 417 ? 25.212 27.208 4.730 1.00 43.43 417 ALA A CA 1
ATOM 3131 C C . ALA A 1 417 ? 26.092 27.661 5.888 1.00 45.93 417 ALA A C 1
ATOM 3132 O O . ALA A 1 417 ? 27.225 27.190 6.046 1.00 44.04 417 ALA A O 1
ATOM 3134 N N . VAL A 1 418 ? 25.559 28.568 6.710 1.00 40.07 418 VAL A N 1
ATOM 3135 C CA . VAL A 1 418 ? 26.288 29.081 7.864 1.00 37.33 418 VAL A CA 1
ATOM 3136 C C . VAL A 1 418 ? 25.447 28.930 9.129 1.00 37.85 418 VAL A C 1
ATOM 3137 O O . VAL A 1 418 ? 24.213 29.026 9.112 1.00 40.20 418 VAL A O 1
ATOM 3141 N N . TYR A 1 419 ? 26.147 28.691 10.234 1.00 41.45 419 TYR A N 1
ATOM 3142 C CA . TYR A 1 419 ? 25.586 28.566 11.571 1.00 41.52 419 TYR A CA 1
ATOM 3143 C C . TYR A 1 419 ? 25.645 29.899 12.300 1.00 42.28 419 TYR A C 1
ATOM 3144 O O . TYR A 1 419 ? 26.567 30.694 12.095 1.00 37.76 419 TYR A O 1
ATOM 3153 N N . TYR A 1 420 ? 24.671 30.116 13.187 1.00 39.72 420 TYR A N 1
ATOM 3154 C CA . TYR A 1 420 ? 24.585 31.332 13.988 1.00 40.04 420 TYR A CA 1
ATOM 3155 C C . TYR A 1 420 ? 24.037 30.979 15.362 1.00 42.38 420 TYR A C 1
ATOM 3156 O O . TYR A 1 420 ? 23.107 30.174 15.470 1.00 38.82 420 TYR A O 1
ATOM 3165 N N . ARG A 1 421 ? 24.604 31.583 16.406 1.00 38.75 421 ARG A N 1
ATOM 3166 C CA . ARG A 1 421 ? 23.995 31.502 17.729 1.00 38.14 421 ARG A CA 1
ATOM 3167 C C . ARG A 1 421 ? 24.292 32.761 18.524 1.00 41.48 421 ARG A C 1
ATOM 3168 O O . ARG A 1 421 ? 25.453 33.164 18.644 1.00 41.05 421 ARG A O 1
ATOM 3176 N N . TYR A 1 422 ? 23.239 33.376 19.053 1.00 38.94 422 TYR A N 1
ATOM 3177 C CA . TYR A 1 422 ? 23.342 34.499 19.978 1.00 40.00 422 TYR A CA 1
ATOM 3178 C C . TYR A 1 422 ? 22.990 33.975 21.362 1.00 41.14 422 TYR A C 1
ATOM 3179 O O . TYR A 1 422 ? 21.862 33.529 21.584 1.00 39.12 422 TYR A O 1
ATOM 3188 N N . TRP A 1 423 ? 23.944 34.042 22.287 1.00 40.15 423 TRP A N 1
ATOM 3189 C CA . TRP A 1 423 ? 23.787 33.443 23.608 1.00 41.26 423 TRP A CA 1
ATOM 3190 C C . TRP A 1 423 ? 23.274 34.399 24.674 1.00 40.93 423 TRP A C 1
ATOM 3191 O O . TRP A 1 423 ? 22.727 33.934 25.681 1.00 42.00 423 TRP A O 1
ATOM 3202 N N . MET A 1 424 ? 23.459 35.714 24.497 1.00 41.14 424 MET A N 1
ATOM 3203 C CA . MET A 1 424 ? 23.337 36.673 25.596 1.00 39.59 424 MET A CA 1
ATOM 3204 C C . MET A 1 424 ? 21.855 37.041 25.746 1.00 42.20 424 MET A C 1
ATOM 3205 O O . MET A 1 424 ? 21.400 38.132 25.381 1.00 41.10 424 MET A O 1
ATOM 3210 N N . HIS A 1 425 ? 21.093 36.110 26.322 1.00 41.51 425 HIS A N 1
ATOM 3211 C CA . HIS A 1 425 ? 19.639 36.251 26.413 1.00 37.41 425 HIS A CA 1
ATOM 3212 C C . HIS A 1 425 ? 19.206 37.520 27.161 1.00 41.67 425 HIS A C 1
ATOM 3213 O O . HIS A 1 425 ? 19.513 37.690 28.345 1.00 44.24 425 HIS A O 1
ATOM 3220 N N . MET A 1 426 ? 18.450 38.386 26.468 1.00 40.35 426 MET A N 1
ATOM 3221 C CA . MET A 1 426 ? 17.772 39.574 27.009 1.00 43.31 426 MET A CA 1
ATOM 3222 C C . MET A 1 426 ? 18.670 40.725 27.477 1.00 41.37 426 MET A C 1
ATOM 3223 O O . MET A 1 426 ? 18.203 41.865 27.548 1.00 43.58 426 MET A O 1
ATOM 3228 N N . ILE A 1 427 ? 19.940 40.468 27.803 1.00 39.89 427 ILE A N 1
ATOM 3229 C CA . ILE A 1 427 ? 20.783 41.520 28.372 1.00 38.12 427 ILE A CA 1
ATOM 3230 C C . ILE A 1 427 ? 20.963 42.667 27.375 1.00 42.63 427 ILE A C 1
ATOM 3231 O O . ILE A 1 427 ? 21.114 42.448 26.166 1.00 41.42 427 ILE A O 1
ATOM 3236 N N . HIS A 1 428 ? 20.906 43.909 27.888 1.00 42.18 428 HIS A N 1
ATOM 3237 C CA . HIS A 1 428 ? 21.187 45.158 27.160 1.00 45.16 428 HIS A CA 1
ATOM 3238 C C . HIS A 1 428 ? 20.073 45.646 26.237 1.00 42.10 428 HIS A C 1
ATOM 3239 O O . HIS A 1 428 ? 19.716 46.831 26.266 1.00 41.91 428 HIS A O 1
ATOM 3246 N N . HIS A 1 429 ? 19.564 44.766 25.373 1.00 41.37 429 HIS A N 1
ATOM 3247 C CA . HIS A 1 429 ? 18.612 45.162 24.339 1.00 38.41 429 HIS A CA 1
ATOM 3248 C C . HIS A 1 429 ? 17.377 44.266 24.291 1.00 40.91 429 HIS A C 1
ATOM 3249 O O . HIS A 1 429 ? 16.597 44.363 23.335 1.00 40.49 429 HIS A O 1
ATOM 3256 N N . ASP A 1 430 ? 17.179 43.397 25.288 1.00 38.09 430 ASP A N 1
ATOM 3257 C CA . ASP A 1 430 ? 15.971 42.570 25.373 1.00 41.25 430 ASP A CA 1
ATOM 3258 C C . ASP A 1 430 ? 15.797 41.725 24.116 1.00 40.63 430 ASP A C 1
ATOM 3259 O O . ASP A 1 430 ? 14.703 41.620 23.557 1.00 41.94 430 ASP A O 1
ATOM 3264 N N . VAL A 1 431 ? 16.885 41.116 23.668 1.00 40.90 431 VAL A N 1
ATOM 3265 C CA . VAL A 1 431 ? 16.901 40.249 22.496 1.00 38.73 431 VAL A CA 1
ATOM 3266 C C . VAL A 1 431 ? 17.008 38.811 22.995 1.00 40.04 431 VAL A C 1
ATOM 3267 O O . VAL A 1 431 ? 17.957 38.484 23.722 1.00 39.07 431 VAL A O 1
ATOM 3271 N N . PRO A 1 432 ? 16.054 37.942 22.661 1.00 40.94 432 PRO A N 1
ATOM 3272 C CA . PRO A 1 432 ? 16.100 36.558 23.151 1.00 37.97 432 PRO A CA 1
ATOM 3273 C C . PRO A 1 432 ? 17.176 35.742 22.460 1.00 38.78 432 PRO A C 1
ATOM 3274 O O . PRO A 1 432 ? 17.492 35.950 21.287 1.00 38.63 432 PRO A O 1
ATOM 3278 N N . ALA A 1 433 ? 17.709 34.768 23.196 1.00 40.37 433 ALA A N 1
ATOM 3279 C CA . ALA A 1 433 ? 18.761 33.913 22.652 1.00 41.04 433 ALA A CA 1
ATOM 3280 C C . ALA A 1 433 ? 18.203 33.050 21.528 1.00 41.64 433 ALA A C 1
ATOM 3281 O O . ALA A 1 433 ? 17.047 32.626 21.575 1.00 41.38 433 ALA A O 1
ATOM 3283 N N . HIS A 1 434 ? 19.020 32.807 20.498 1.00 41.89 434 HIS A N 1
ATOM 3284 C CA . HIS A 1 434 ? 18.528 32.038 19.362 1.00 42.31 434 HIS A CA 1
ATOM 3285 C C . HIS A 1 434 ? 19.690 31.378 18.631 1.00 43.68 434 HIS A C 1
ATOM 3286 O O . HIS A 1 434 ? 20.846 31.791 18.748 1.00 41.03 434 HIS A O 1
ATOM 3293 N N . ILE A 1 435 ? 19.361 30.313 17.904 1.00 40.34 435 ILE A N 1
ATOM 3294 C CA . ILE A 1 435 ? 20.270 29.682 16.961 1.00 41.01 435 ILE A CA 1
ATOM 3295 C C . ILE A 1 435 ? 19.642 29.767 15.573 1.00 42.71 435 ILE A C 1
ATOM 3296 O O . ILE A 1 435 ? 18.452 30.029 15.423 1.00 41.89 435 ILE A O 1
ATOM 3301 N N . GLY A 1 436 ? 20.447 29.514 14.549 1.00 40.40 436 GLY A N 1
ATOM 3302 C CA . GLY A 1 436 ? 19.845 29.466 13.228 1.00 40.51 436 GLY A CA 1
ATOM 3303 C C . GLY A 1 436 ? 20.808 28.961 12.184 1.00 41.35 436 GLY A C 1
ATOM 3304 O O . GLY A 1 436 ? 22.003 28.785 12.433 1.00 40.95 436 GLY A O 1
ATOM 3305 N N . ILE A 1 437 ? 20.269 28.768 10.989 1.00 39.60 437 ILE A N 1
ATOM 3306 C CA . ILE A 1 437 ? 21.049 28.374 9.824 1.00 39.60 437 ILE A CA 1
ATOM 3307 C C . ILE A 1 437 ? 20.602 29.249 8.669 1.00 40.96 437 ILE A C 1
ATOM 3308 O O . ILE A 1 437 ? 19.406 29.513 8.511 1.00 40.60 437 ILE A O 1
ATOM 3313 N N . ARG A 1 438 ? 21.557 29.725 7.877 1.00 41.91 438 ARG A N 1
ATOM 3314 C CA . ARG A 1 438 ? 21.251 30.455 6.656 1.00 38.20 438 ARG A CA 1
ATOM 3315 C C . ARG A 1 438 ? 21.898 29.727 5.491 1.00 40.83 438 ARG A C 1
ATOM 3316 O O . ARG A 1 438 ? 23.122 29.560 5.467 1.00 40.77 438 ARG A O 1
ATOM 3324 N N . THR A 1 439 ? 21.076 29.266 4.555 1.00 44.17 439 THR A N 1
ATOM 3325 C CA . THR A 1 439 ? 21.557 28.717 3.296 1.00 45.66 439 THR A CA 1
ATOM 3326 C C . THR A 1 439 ? 21.604 29.850 2.282 1.00 43.61 439 THR A C 1
ATOM 3327 O O . THR A 1 439 ? 21.387 31.013 2.621 1.00 44.79 439 THR A O 1
ATOM 3331 N N . GLU A 1 440 ? 21.845 29.522 1.016 1.00 45.63 440 GLU A N 1
ATOM 3332 C CA . GLU A 1 440 ? 21.773 30.547 -0.014 1.00 50.11 440 GLU A CA 1
ATOM 3333 C C . GLU A 1 440 ? 20.339 30.958 -0.329 1.00 49.25 440 GLU A C 1
ATOM 3334 O O . GLU A 1 440 ? 20.137 32.020 -0.931 1.00 48.09 440 GLU A O 1
ATOM 3340 N N . ASN A 1 441 ? 19.345 30.177 0.097 1.00 46.13 441 ASN A N 1
ATOM 3341 C CA . ASN A 1 441 ? 17.954 30.452 -0.231 1.00 48.80 441 ASN A CA 1
ATOM 3342 C C . ASN A 1 441 ? 17.07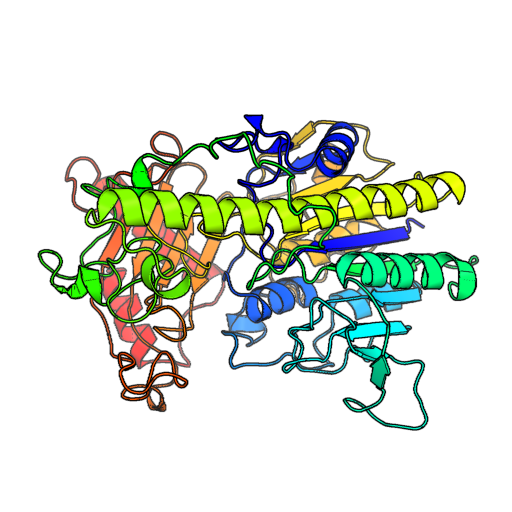2 30.758 0.970 1.00 48.82 441 ASN A C 1
ATOM 3343 O O . ASN A 1 441 ? 16.118 31.528 0.835 1.00 47.20 441 ASN A O 1
ATOM 3348 N N . TYR A 1 442 ? 17.357 30.197 2.137 1.00 44.69 442 TYR A N 1
ATOM 3349 C CA . TYR A 1 442 ? 16.433 30.295 3.255 1.00 44.51 442 TYR A CA 1
ATOM 3350 C C . TYR A 1 442 ? 17.206 30.516 4.539 1.00 44.51 442 TYR A C 1
ATOM 3351 O O . TYR A 1 442 ? 18.358 30.095 4.670 1.00 45.38 442 TYR A O 1
ATOM 3360 N N . LYS A 1 443 ? 16.542 31.144 5.499 1.00 40.54 443 LYS A N 1
ATOM 3361 C CA . LYS A 1 443 ? 17.079 31.319 6.836 1.00 40.71 443 LYS A CA 1
ATOM 3362 C C . LYS A 1 443 ? 16.075 30.755 7.823 1.00 41.70 443 LYS A C 1
ATOM 3363 O O . LYS A 1 443 ? 14.903 31.139 7.799 1.00 42.76 443 LYS A O 1
ATOM 3369 N N . LEU A 1 444 ? 16.524 29.845 8.677 1.00 41.13 444 LEU A N 1
ATOM 3370 C CA . LEU A 1 444 ? 15.687 29.312 9.745 1.00 42.05 444 LEU A CA 1
ATOM 3371 C C . LEU A 1 444 ? 16.276 29.756 11.077 1.00 43.37 444 LEU A C 1
ATOM 3372 O O . LEU A 1 444 ? 17.442 29.469 11.369 1.00 42.21 444 LEU A O 1
ATOM 3377 N N . ILE A 1 445 ? 15.475 30.455 11.871 1.00 41.67 445 ILE A N 1
ATOM 3378 C CA . ILE A 1 445 ? 15.872 30.942 13.186 1.00 42.01 445 ILE A CA 1
ATOM 3379 C C . ILE A 1 445 ? 15.046 30.199 14.219 1.00 42.80 445 ILE A C 1
ATOM 3380 O O . ILE A 1 445 ? 13.821 30.104 14.084 1.00 44.18 445 ILE A O 1
ATOM 3385 N N . LEU A 1 446 ? 15.705 29.700 15.255 1.00 42.15 446 LEU A N 1
ATOM 3386 C CA . LEU A 1 446 ? 15.039 29.058 16.383 1.00 41.36 446 LEU A CA 1
ATOM 3387 C C . LEU A 1 446 ? 15.285 29.936 17.604 1.00 41.38 446 LEU A C 1
ATOM 3388 O O . LEU A 1 446 ? 16.410 30.022 18.099 1.00 41.33 446 LEU A O 1
ATOM 3393 N N . PHE A 1 447 ? 14.249 30.620 18.063 1.00 42.57 447 PHE A N 1
ATOM 3394 C CA . PHE A 1 447 ? 14.343 31.393 19.294 1.00 43.52 447 PHE A CA 1
ATOM 3395 C C . PHE A 1 447 ? 14.103 30.445 20.460 1.00 42.95 447 PHE A C 1
ATOM 3396 O O . PHE A 1 447 ? 12.979 29.976 20.659 1.00 45.44 447 PHE A O 1
ATOM 3404 N N . TYR A 1 448 ? 15.167 30.107 21.198 1.00 44.17 448 TYR A N 1
ATOM 3405 C CA . TYR A 1 448 ? 15.004 29.201 22.331 1.00 44.71 448 TYR A CA 1
ATOM 3406 C C . TYR A 1 448 ? 14.836 29.926 23.657 1.00 44.07 448 TYR A C 1
ATOM 3407 O O . TYR A 1 448 ? 14.358 29.314 24.620 1.00 44.11 448 TYR A O 1
ATOM 3416 N N . GLY A 1 449 ? 15.192 31.210 23.723 1.00 44.35 449 GLY A N 1
ATOM 3417 C CA . GLY A 1 449 ? 14.725 32.060 24.804 1.00 42.92 449 GLY A CA 1
ATOM 3418 C C . GLY A 1 449 ? 15.197 31.691 26.192 1.00 44.10 449 GLY A C 1
ATOM 3419 O O . GLY A 1 449 ? 14.461 31.903 27.158 1.00 44.58 449 GLY A O 1
ATOM 3420 N N . ARG A 1 450 ? 16.416 31.176 26.333 1.00 44.35 450 ARG A N 1
ATOM 3421 C CA . ARG A 1 450 ? 16.961 30.868 27.647 1.00 44.44 450 ARG A CA 1
ATOM 3422 C C . ARG A 1 450 ? 18.351 31.472 27.788 1.00 43.43 450 ARG A C 1
ATOM 3423 O O . ARG A 1 450 ? 19.055 31.696 26.800 1.00 40.92 450 ARG A O 1
ATOM 3431 N N . HIS A 1 451 ? 18.753 31.712 29.036 1.00 41.60 451 HIS A N 1
ATOM 3432 C CA . HIS A 1 451 ? 20.118 32.108 29.353 1.00 44.90 451 HIS A CA 1
ATOM 3433 C C . HIS A 1 451 ? 20.892 30.900 29.866 1.00 46.67 451 HIS A C 1
ATOM 3434 O O . HIS A 1 451 ? 20.370 30.103 30.653 1.00 45.96 451 HIS A O 1
ATOM 3441 N N . TYR A 1 452 ? 22.141 30.774 29.416 1.00 46.02 452 TYR A N 1
ATOM 3442 C CA . TYR A 1 452 ? 22.962 29.624 29.784 1.00 50.31 452 TYR A CA 1
ATOM 3443 C C . TYR A 1 452 ? 23.368 29.649 31.252 1.00 52.22 452 TYR A C 1
ATOM 3444 O O . TYR A 1 452 ? 23.807 28.625 31.775 1.00 53.60 452 TYR A O 1
ATOM 3453 N N . ASP A 1 453 ? 23.252 30.792 31.922 1.00 51.51 453 ASP A N 1
ATOM 3454 C CA . ASP A 1 453 ? 23.628 30.918 33.330 1.00 52.21 453 ASP A CA 1
ATOM 3455 C C . ASP A 1 453 ? 22.360 31.222 34.123 1.00 52.70 453 ASP A C 1
ATOM 3456 O O . ASP A 1 453 ? 21.940 32.377 34.195 1.00 50.90 453 ASP A O 1
ATOM 3461 N N . ASP A 1 454 ? 21.742 30.199 34.727 1.00 52.04 454 ASP A N 1
ATOM 3462 C CA . ASP A 1 454 ? 20.435 30.478 35.325 1.00 55.46 454 ASP A CA 1
ATOM 3463 C C . ASP A 1 454 ? 20.513 31.363 36.568 1.00 53.65 454 ASP A C 1
ATOM 3464 O O . ASP A 1 454 ? 19.461 31.740 37.099 1.00 49.45 454 ASP A O 1
ATOM 3469 N N . LYS A 1 455 ? 21.706 31.719 37.046 1.00 51.69 455 LYS A N 1
ATOM 3470 C CA . LYS A 1 455 ? 21.776 32.724 38.097 1.00 52.75 455 LYS A CA 1
ATOM 3471 C C . LYS A 1 455 ? 21.287 34.083 37.605 1.00 49.87 455 LYS A C 1
ATOM 3472 O O . LYS A 1 455 ? 20.833 34.901 38.418 1.00 51.61 455 LYS A O 1
ATOM 3478 N N . ARG A 1 456 ? 21.335 34.324 36.290 1.00 49.04 456 ARG A N 1
ATOM 3479 C CA . ARG A 1 456 ? 20.965 35.621 35.740 1.00 47.79 456 ARG A CA 1
ATOM 3480 C C . ARG A 1 456 ? 19.459 35.851 35.705 1.00 49.48 456 ARG A C 1
ATOM 3481 O O . ARG A 1 456 ? 19.036 37.008 35.624 1.00 46.79 456 ARG A O 1
ATOM 3489 N N . TYR A 1 457 ? 18.643 34.797 35.750 1.00 48.38 457 TYR A N 1
ATOM 3490 C CA . TYR A 1 457 ? 17.199 34.996 35.740 1.00 46.70 457 TYR A CA 1
ATOM 3491 C C . TYR A 1 457 ? 16.792 35.852 36.926 1.00 52.18 457 TYR A C 1
ATOM 3492 O O . TYR A 1 457 ? 17.247 35.632 38.055 1.00 50.71 457 TYR A O 1
ATOM 3501 N N . GLY A 1 458 ? 15.895 36.810 36.674 1.00 50.29 458 GLY A N 1
ATOM 3502 C CA . GLY A 1 458 ? 15.440 37.727 37.692 1.00 50.56 458 GLY A CA 1
ATOM 3503 C C . GLY A 1 458 ? 16.248 39.002 37.801 1.00 53.60 458 GLY A C 1
ATOM 3504 O O . GLY A 1 458 ? 15.734 40.002 38.314 1.00 56.47 458 GLY A O 1
ATOM 3505 N N . GLN A 1 459 ? 17.495 38.999 37.334 1.00 48.43 459 GLN A N 1
ATOM 3506 C CA . GLN A 1 459 ? 18.285 40.221 37.336 1.00 48.71 459 GLN A CA 1
ATOM 3507 C C . GLN A 1 459 ? 17.808 41.163 36.229 1.00 47.07 459 GLN A C 1
ATOM 3508 O O . GLN A 1 459 ? 17.063 40.779 35.324 1.00 46.56 459 GLN A O 1
ATOM 3514 N N . LYS A 1 460 ? 18.252 42.418 36.308 1.00 49.48 460 LYS A N 1
ATOM 3515 C CA . LYS A 1 460 ? 17.880 43.405 35.303 1.00 45.38 460 LYS A CA 1
ATOM 3516 C C . LYS A 1 460 ? 18.606 43.127 33.996 1.00 44.37 460 LYS A C 1
ATOM 3517 O O . LYS A 1 460 ? 19.794 42.794 33.991 1.00 49.61 460 LYS A O 1
ATOM 3523 N N . SER A 1 461 ? 17.885 43.255 32.880 1.00 41.56 461 SER A N 1
ATOM 3524 C CA . SER A 1 461 ? 18.530 43.152 31.571 1.00 40.29 461 SER A CA 1
ATOM 3525 C C . SER A 1 461 ? 19.355 44.391 31.253 1.00 44.47 461 SER A C 1
ATOM 3526 O O . SER A 1 461 ? 20.378 44.295 30.559 1.00 42.32 461 SER A O 1
ATOM 3529 N N . MET A 1 462 ? 18.924 45.555 31.740 1.00 44.96 462 MET A N 1
ATOM 3530 C CA . MET A 1 462 ? 19.682 46.801 31.623 1.00 47.82 462 MET A CA 1
ATOM 3531 C C . MET A 1 462 ? 19.890 47.334 33.033 1.00 48.90 462 MET A C 1
ATOM 3532 O O . MET A 1 462 ? 19.015 48.002 33.586 1.00 48.63 462 MET A O 1
ATOM 3537 N N . SER A 1 463 ? 21.053 47.027 33.612 1.00 48.41 463 SER A N 1
ATOM 3538 C CA . SER A 1 463 ? 21.259 47.234 35.040 1.00 49.09 463 SER A CA 1
ATOM 3539 C C . SER A 1 463 ? 21.437 48.697 35.414 1.00 52.38 463 SER A C 1
ATOM 3540 O O . SER A 1 463 ? 21.464 49.010 36.609 1.00 51.64 463 SER A O 1
ATOM 3543 N N . TRP A 1 464 ? 21.555 49.593 34.439 1.00 51.48 464 TRP A N 1
ATOM 3544 C CA . TRP A 1 464 ? 21.671 51.015 34.725 1.00 50.32 464 TRP A CA 1
ATOM 3545 C C . TRP A 1 464 ? 20.318 51.714 34.805 1.00 54.05 464 TRP A C 1
ATOM 3546 O O . TRP A 1 464 ? 20.279 52.939 34.948 1.00 53.16 464 TRP A O 1
ATOM 3557 N N . LEU A 1 465 ? 19.212 50.976 34.724 1.00 52.11 465 LEU A N 1
ATOM 3558 C CA . LEU A 1 465 ? 17.877 51.563 34.755 1.00 51.56 465 LEU A CA 1
ATOM 3559 C C . LEU A 1 465 ? 17.057 50.966 35.890 1.00 55.39 465 LEU A C 1
ATOM 3560 O O . LEU A 1 465 ? 17.008 49.742 36.052 1.00 54.20 465 LEU A O 1
ATOM 3565 N N . LYS A 1 466 ? 16.393 51.834 36.660 1.00 57.08 466 LYS A N 1
ATOM 3566 C CA . LYS A 1 466 ? 15.623 51.371 37.810 1.00 55.67 466 LYS A CA 1
ATOM 3567 C C . LYS A 1 466 ? 14.446 50.499 37.395 1.00 60.01 466 LYS A C 1
ATOM 3568 O O . LYS A 1 466 ? 14.058 49.591 38.140 1.00 60.72 466 LYS A O 1
ATOM 3570 N N . ASN A 1 467 ? 13.860 50.757 36.224 1.00 59.58 467 ASN A N 1
ATOM 3571 C CA . ASN A 1 467 ? 12.683 50.031 35.766 1.00 58.79 467 ASN A CA 1
ATOM 3572 C C . ASN A 1 467 ? 12.992 49.090 34.607 1.00 56.11 467 ASN A C 1
ATOM 3573 O O . ASN A 1 467 ? 12.096 48.765 33.821 1.00 52.58 467 ASN A O 1
ATOM 3578 N N . SER A 1 468 ? 14.240 48.647 34.487 1.00 53.99 468 SER A N 1
ATOM 3579 C CA . SER A 1 468 ? 14.599 47.685 33.456 1.00 47.22 468 SER A CA 1
ATOM 3580 C C . SER A 1 468 ? 13.693 46.464 33.512 1.00 47.53 468 SER A C 1
ATOM 3581 O O . SER A 1 468 ? 13.222 46.062 34.580 1.00 47.32 468 SER A O 1
ATOM 3584 N N . HIS A 1 469 ? 13.462 45.851 32.355 1.00 44.38 469 HIS A N 1
ATOM 3585 C CA . HIS A 1 469 ? 12.889 44.511 32.381 1.00 49.06 469 HIS A CA 1
ATOM 3586 C C . HIS A 1 469 ? 13.874 43.557 33.043 1.00 49.48 469 HIS A C 1
ATOM 3587 O O . HIS A 1 469 ? 15.067 43.849 33.171 1.00 45.91 469 HIS A O 1
ATOM 3594 N N . LYS A 1 470 ? 13.362 42.405 33.470 1.00 51.41 470 LYS A N 1
ATOM 3595 C CA . LYS A 1 470 ? 14.197 41.375 34.070 1.00 51.39 470 LYS A CA 1
ATOM 3596 C C . LYS A 1 470 ? 14.472 40.262 33.071 1.00 50.92 470 LYS A C 1
ATOM 3597 O O . LYS A 1 470 ? 13.698 40.030 32.141 1.00 48.05 470 LYS A O 1
ATOM 3603 N N . ILE A 1 471 ? 15.604 39.588 33.266 1.00 50.35 471 ILE A N 1
ATOM 3604 C CA . ILE A 1 471 ? 15.967 38.451 32.429 1.00 44.73 471 ILE A CA 1
ATOM 3605 C C . ILE A 1 471 ? 15.037 37.295 32.784 1.00 47.91 471 ILE A C 1
ATOM 3606 O O . ILE A 1 471 ? 15.055 36.788 33.908 1.00 48.80 471 ILE A O 1
ATOM 3611 N N . VAL A 1 472 ? 14.200 36.893 31.830 1.00 46.03 472 VAL A N 1
ATOM 3612 C CA . VAL A 1 472 ? 13.241 35.808 32.025 1.00 47.28 472 VAL A CA 1
ATOM 3613 C C . VAL A 1 472 ? 13.228 34.941 30.779 1.00 44.33 472 VAL A C 1
ATOM 3614 O O . VAL A 1 472 ? 13.545 35.405 29.675 1.00 48.74 472 VAL A O 1
ATOM 3618 N N . PRO A 1 473 ? 12.836 33.682 30.917 1.00 49.28 473 PRO A N 1
ATOM 3619 C CA . PRO A 1 473 ? 12.670 32.845 29.726 1.00 49.05 473 PRO A CA 1
ATOM 3620 C C . PRO A 1 473 ? 11.532 33.371 28.863 1.00 49.45 473 PRO A C 1
ATOM 3621 O O . PRO A 1 473 ? 10.519 33.863 29.368 1.00 50.49 473 PRO A O 1
ATOM 3625 N N . THR A 1 474 ? 11.739 33.330 27.550 1.00 47.63 474 THR A N 1
ATOM 3626 C CA . THR A 1 474 ? 10.754 33.777 26.574 1.00 48.28 474 THR A CA 1
ATOM 3627 C C . THR A 1 474 ? 10.255 32.580 25.773 1.00 49.03 474 THR A C 1
ATOM 3628 O O . THR A 1 474 ? 10.668 31.443 25.992 1.00 48.74 474 THR A O 1
ATOM 3632 N N . LEU A 1 475 ? 9.359 32.850 24.830 1.00 48.67 475 LEU A N 1
ATOM 3633 C CA . LEU A 1 475 ? 8.666 31.785 24.118 1.00 47.78 475 LEU A CA 1
ATOM 3634 C C . LEU A 1 475 ? 9.572 31.137 23.082 1.00 48.54 475 LEU A C 1
ATOM 3635 O O . LEU A 1 475 ? 10.375 31.812 22.447 1.00 47.11 475 LEU A O 1
ATOM 3640 N N . VAL A 1 476 ? 9.423 29.814 22.894 1.00 46.92 476 VAL A N 1
ATOM 3641 C CA . VAL A 1 476 ? 10.167 29.134 21.837 1.00 47.73 476 VAL A CA 1
ATOM 3642 C C . VAL A 1 476 ? 9.427 29.307 20.519 1.00 46.37 476 VAL A C 1
ATOM 3643 O O . VAL A 1 476 ? 8.215 29.106 20.454 1.00 50.28 476 VAL A O 1
ATOM 3647 N N . SER A 1 477 ? 10.144 29.622 19.447 1.00 44.63 477 SER A N 1
ATOM 3648 C CA . SER A 1 477 ? 9.477 29.691 18.153 1.00 45.71 477 SER A CA 1
ATOM 3649 C C . SER A 1 477 ? 10.502 29.644 17.030 1.00 46.59 477 SER A C 1
ATOM 3650 O O . SER A 1 477 ? 11.694 29.900 17.231 1.00 45.24 477 SER A O 1
ATOM 3653 N N . PHE A 1 478 ? 10.012 29.304 15.842 1.00 45.74 478 PHE A N 1
ATOM 3654 C CA . PHE A 1 478 ? 10.789 29.318 14.610 1.00 44.82 478 PHE A CA 1
ATOM 3655 C C . PHE A 1 478 ? 10.359 30.494 13.744 1.00 46.15 478 PHE A C 1
ATOM 3656 O O . PHE A 1 478 ? 9.179 30.871 13.725 1.00 44.13 478 PHE A O 1
ATOM 3664 N N . GLU A 1 479 ? 11.322 31.056 13.010 1.00 44.01 479 GLU A N 1
ATOM 3665 C CA . GLU A 1 479 ? 11.053 32.006 11.936 1.00 39.87 479 GLU A CA 1
ATOM 3666 C C . GLU A 1 479 ? 11.799 31.522 10.701 1.00 42.13 479 GLU A C 1
ATOM 3667 O O . GLU A 1 479 ? 12.983 31.166 10.783 1.00 44.76 479 GLU A O 1
ATOM 3673 N N . LEU A 1 480 ? 11.120 31.532 9.559 1.00 42.59 480 LEU A N 1
ATOM 3674 C CA . LEU A 1 480 ? 11.667 31.020 8.305 1.00 41.38 480 LEU A CA 1
ATOM 3675 C C . LEU A 1 480 ? 11.527 32.114 7.256 1.00 42.50 480 LEU A C 1
ATOM 3676 O O . LEU A 1 480 ? 10.412 32.567 6.988 1.00 43.07 480 LEU A O 1
ATOM 3681 N N . TYR A 1 481 ? 12.646 32.568 6.689 1.00 41.34 481 TYR A N 1
ATOM 3682 C CA . TYR A 1 481 ? 12.613 33.616 5.674 1.00 41.02 481 TYR A CA 1
ATOM 3683 C C . TYR A 1 481 ? 13.210 33.105 4.374 1.00 44.05 481 TYR A C 1
ATOM 3684 O O . TYR A 1 481 ? 14.217 32.389 4.379 1.00 43.66 481 TYR A O 1
ATOM 3693 N N . ASP A 1 482 ? 12.567 33.466 3.264 1.00 43.02 482 ASP A N 1
ATOM 3694 C CA . ASP A 1 482 ? 13.096 33.238 1.920 1.00 44.02 482 ASP A CA 1
ATOM 3695 C C . ASP A 1 482 ? 14.007 34.420 1.610 1.00 45.11 482 ASP A C 1
ATOM 3696 O O . ASP A 1 482 ? 13.558 35.474 1.146 1.00 43.25 482 ASP A O 1
ATOM 3701 N N . VAL A 1 483 ? 15.306 34.261 1.885 1.00 43.90 483 VAL A N 1
ATOM 3702 C CA . VAL A 1 483 ? 16.199 35.409 1.743 1.00 43.37 483 VAL A CA 1
ATOM 3703 C C . VAL A 1 483 ? 16.482 35.751 0.292 1.00 44.84 483 VAL A C 1
ATOM 3704 O O . VAL A 1 483 ? 17.033 36.817 0.017 1.00 45.83 483 VAL A O 1
ATOM 3708 N N . LYS A 1 484 ? 16.123 34.880 -0.645 1.00 48.83 484 LYS A N 1
ATOM 3709 C CA . LYS A 1 484 ? 16.298 35.207 -2.053 1.00 48.99 484 LYS A CA 1
ATOM 3710 C C . LYS A 1 484 ? 15.160 36.085 -2.563 1.00 52.37 484 LYS A C 1
ATOM 3711 O O . LYS A 1 484 ? 15.397 37.119 -3.194 1.00 51.62 484 LYS A O 1
ATOM 3717 N N . ASN A 1 485 ? 13.917 35.698 -2.304 1.00 48.14 485 ASN A N 1
ATOM 3718 C CA . ASN A 1 485 ? 12.800 36.490 -2.800 1.00 50.76 485 ASN A CA 1
ATOM 3719 C C . ASN A 1 485 ? 12.304 37.505 -1.787 1.00 50.04 485 ASN A C 1
ATOM 3720 O O . ASN A 1 485 ? 11.514 38.380 -2.148 1.00 53.58 485 ASN A O 1
ATOM 3725 N N . ASP A 1 486 ? 12.765 37.415 -0.542 1.00 50.99 486 ASP A N 1
ATOM 3726 C CA . ASP A 1 486 ? 12.362 38.329 0.528 1.00 47.73 486 ASP A CA 1
ATOM 3727 C C . ASP A 1 486 ? 13.626 38.731 1.281 1.00 43.92 486 ASP A C 1
ATOM 3728 O O . ASP A 1 486 ? 13.803 38.420 2.461 1.00 43.57 486 ASP A O 1
ATOM 3733 N N . PRO A 1 487 ? 14.545 39.420 0.599 1.00 45.92 487 PRO A N 1
ATOM 3734 C CA . PRO A 1 487 ? 15.844 39.746 1.219 1.00 47.42 487 PRO A CA 1
ATOM 3735 C C . PRO A 1 487 ? 15.746 40.631 2.446 1.00 48.67 487 PRO A C 1
ATOM 3736 O O . PRO A 1 487 ? 16.711 40.698 3.222 1.00 46.52 487 PRO A O 1
ATOM 3740 N N . TYR A 1 488 ? 14.636 41.337 2.632 1.00 46.75 488 TYR A N 1
ATOM 3741 C CA . TYR A 1 488 ? 14.458 42.177 3.802 1.00 45.20 488 TYR A CA 1
ATOM 3742 C C . TYR A 1 488 ? 13.774 41.445 4.949 1.00 44.37 488 TYR A C 1
ATOM 3743 O O . TYR A 1 488 ? 13.493 42.065 5.979 1.00 43.61 488 TYR A O 1
ATOM 3752 N N . GLU A 1 489 ? 13.523 40.141 4.802 1.00 42.00 489 GLU A N 1
ATOM 3753 C CA . GLU A 1 489 ? 12.908 39.322 5.855 1.00 44.59 489 GLU A CA 1
ATOM 3754 C C . GLU A 1 489 ? 11.620 39.974 6.373 1.00 43.65 489 GLU A C 1
ATOM 3755 O O . GLU A 1 489 ? 11.388 40.125 7.579 1.00 39.79 489 GLU A O 1
ATOM 3761 N N . MET A 1 490 ? 10.759 40.348 5.426 1.00 41.12 490 MET A N 1
ATOM 3762 C CA . MET A 1 490 ? 9.454 40.905 5.761 1.00 41.83 490 MET A CA 1
ATOM 3763 C C . MET A 1 490 ? 8.448 39.839 6.195 1.00 43.55 490 MET A C 1
ATOM 3764 O O . MET A 1 490 ? 7.501 40.157 6.925 1.00 42.74 490 MET A O 1
ATOM 3769 N N . VAL A 1 491 ? 8.609 38.594 5.745 1.00 40.55 491 VAL A N 1
ATOM 3770 C CA . VAL A 1 491 ? 7.538 37.586 5.802 1.00 43.28 491 VAL A CA 1
ATOM 3771 C C . VAL A 1 491 ? 8.046 36.296 6.435 1.00 44.52 491 VAL A C 1
ATOM 3772 O O . VAL A 1 491 ? 8.712 35.492 5.774 1.00 43.97 491 VAL A O 1
ATOM 3776 N N . ASN A 1 492 ? 7.696 36.073 7.701 1.00 44.21 492 ASN A N 1
ATOM 3777 C CA . ASN A 1 492 ? 7.969 34.796 8.345 1.00 46.90 492 ASN A CA 1
ATOM 3778 C C . ASN A 1 492 ? 7.077 33.722 7.731 1.00 46.22 492 ASN A C 1
ATOM 3779 O O . ASN A 1 492 ? 5.847 33.839 7.753 1.00 44.49 492 ASN A O 1
ATOM 3784 N N . LEU A 1 493 ? 7.693 32.689 7.165 1.00 44.98 493 LEU A N 1
ATOM 3785 C CA . LEU A 1 493 ? 6.964 31.628 6.472 1.00 47.75 493 LEU A CA 1
ATOM 3786 C C . LEU A 1 493 ? 6.730 30.389 7.328 1.00 48.29 493 LEU A C 1
ATOM 3787 O O . LEU A 1 493 ? 6.101 29.435 6.854 1.00 50.87 493 LEU A O 1
ATOM 3792 N N . ALA A 1 494 ? 7.196 30.376 8.578 1.00 47.35 494 ALA A N 1
ATOM 3793 C CA . ALA A 1 494 ? 7.206 29.122 9.332 1.00 49.60 494 ALA A CA 1
ATOM 3794 C C . ALA A 1 494 ? 5.813 28.547 9.564 1.00 54.11 494 ALA A C 1
ATOM 3795 O O . ALA A 1 494 ? 5.681 27.332 9.752 1.00 54.95 494 ALA A O 1
ATOM 3797 N N . ASP A 1 495 ? 4.766 29.367 9.553 1.00 52.47 495 ASP A N 1
ATOM 3798 C CA . ASP A 1 495 ? 3.422 28.857 9.801 1.00 55.34 495 ASP A CA 1
ATOM 3799 C C . ASP A 1 495 ? 2.575 28.815 8.539 1.00 54.49 495 ASP A C 1
ATOM 3800 O O . ASP A 1 495 ? 1.365 28.565 8.617 1.00 56.80 495 ASP A O 1
ATOM 3805 N N . ASN A 1 496 ? 3.178 29.062 7.387 1.00 54.53 496 ASN A N 1
ATOM 3806 C CA . ASN A 1 496 ? 2.491 28.925 6.114 1.00 55.23 496 ASN A CA 1
ATOM 3807 C C . ASN A 1 496 ? 2.525 27.462 5.691 1.00 59.36 496 ASN A C 1
ATOM 3808 O O . ASN A 1 496 ? 3.614 26.897 5.535 1.00 58.72 496 ASN A O 1
ATOM 3813 N N . PRO A 1 497 ? 1.380 26.817 5.489 1.00 59.79 497 PRO A N 1
ATOM 3814 C CA . PRO A 1 497 ? 1.408 25.383 5.173 1.00 59.93 497 PRO A CA 1
ATOM 3815 C C . PRO A 1 497 ? 2.041 25.079 3.832 1.00 62.13 497 PRO A C 1
ATOM 3816 O O . PRO A 1 497 ? 2.534 23.962 3.635 1.00 58.59 497 PRO A O 1
ATOM 3820 N N . LYS A 1 498 ? 2.072 26.046 2.914 1.00 63.34 498 LYS A N 1
ATOM 3821 C CA . LYS A 1 498 ? 2.774 25.859 1.652 1.00 61.30 498 LYS A CA 1
ATOM 3822 C C . LYS A 1 498 ? 4.264 25.620 1.855 1.00 63.79 498 LYS A C 1
ATOM 3823 O O . LYS A 1 498 ? 4.924 25.078 0.959 1.00 64.35 498 LYS A O 1
ATOM 3826 N N . TYR A 1 499 ? 4.809 25.997 3.013 1.00 58.97 499 TYR A N 1
ATOM 3827 C CA . TYR A 1 499 ? 6.234 25.854 3.282 1.00 58.06 499 TYR A CA 1
ATOM 3828 C C . TYR A 1 499 ? 6.537 24.758 4.304 1.00 57.73 499 TYR A C 1
ATOM 3829 O O . TYR A 1 499 ? 7.635 24.728 4.868 1.00 56.73 499 TYR A O 1
ATOM 3838 N N . ALA A 1 500 ? 5.590 23.845 4.536 1.00 55.90 500 ALA A N 1
ATOM 3839 C CA . ALA A 1 500 ? 5.775 22.825 5.564 1.00 58.64 500 ALA A CA 1
ATOM 3840 C C . ALA A 1 500 ? 6.987 21.943 5.270 1.00 58.73 500 ALA A C 1
ATOM 3841 O O . ALA A 1 500 ? 7.699 21.518 6.189 1.00 58.00 500 ALA A O 1
ATOM 3843 N N . LYS A 1 501 ? 7.226 21.633 3.995 1.00 57.59 501 LYS A N 1
ATOM 3844 C CA . LYS A 1 501 ? 8.338 20.753 3.660 1.00 52.52 501 LYS A CA 1
ATOM 3845 C C . LYS A 1 501 ? 9.670 21.488 3.787 1.00 54.65 501 LYS A C 1
ATOM 3846 O O . LYS A 1 501 ? 10.652 20.926 4.288 1.00 53.48 501 LYS A O 1
ATOM 3849 N N . VAL A 1 502 ? 9.713 22.751 3.354 1.00 54.33 502 VAL A N 1
ATOM 3850 C CA . VAL A 1 502 ? 10.902 23.581 3.538 1.00 52.29 502 VAL A CA 1
ATOM 3851 C C . VAL A 1 502 ? 11.249 23.698 5.018 1.00 52.48 502 VAL A C 1
ATOM 3852 O O . VAL A 1 502 ? 12.414 23.556 5.418 1.00 47.68 502 VAL A O 1
ATOM 3856 N N . LEU A 1 503 ? 10.240 23.959 5.855 1.00 54.30 503 LEU A N 1
ATOM 3857 C CA . LEU A 1 503 ? 10.479 24.094 7.289 1.00 51.08 503 LEU A CA 1
ATOM 3858 C C . LEU A 1 503 ? 11.078 22.816 7.865 1.00 50.47 503 LEU A C 1
ATOM 3859 O O . LEU A 1 503 ? 12.051 22.868 8.631 1.00 47.91 503 LEU A O 1
ATOM 3864 N N . LYS A 1 504 ? 10.504 21.659 7.500 1.00 50.72 504 LYS A N 1
ATOM 3865 C CA . LYS A 1 504 ? 11.030 20.373 7.951 1.00 49.87 504 LYS A CA 1
ATOM 3866 C C . LYS A 1 504 ? 12.450 20.157 7.438 1.00 52.30 504 LYS A C 1
ATOM 3867 O O . LYS A 1 504 ? 13.328 19.729 8.192 1.00 51.71 504 LYS A O 1
ATOM 3871 N N . ASP A 1 505 ? 12.692 20.468 6.162 1.00 51.93 505 ASP A N 1
ATOM 3872 C CA . ASP A 1 505 ? 14.028 20.318 5.589 1.00 52.85 505 ASP A CA 1
ATOM 3873 C C . ASP A 1 505 ? 15.033 21.219 6.317 1.00 51.46 505 ASP A C 1
ATOM 3874 O O . ASP A 1 505 ? 16.143 20.788 6.641 1.00 50.06 505 ASP A O 1
ATOM 3879 N N . MET A 1 506 ? 14.660 22.477 6.588 1.00 45.89 506 MET A N 1
ATOM 3880 C CA . MET A 1 506 ? 15.584 23.376 7.285 1.00 44.07 506 MET A CA 1
ATOM 3881 C C . MET A 1 506 ? 15.760 23.024 8.750 1.00 46.87 506 MET A C 1
ATOM 3882 O O . MET A 1 506 ? 16.846 23.244 9.305 1.00 46.16 506 MET A O 1
ATOM 3887 N N . LYS A 1 507 ? 14.745 22.443 9.382 1.00 44.24 507 LYS A N 1
ATOM 3888 C CA . LYS A 1 507 ? 14.938 21.982 10.751 1.00 48.33 507 LYS A CA 1
ATOM 3889 C C . LYS A 1 507 ? 15.950 20.843 10.801 1.00 47.91 507 LYS A C 1
ATOM 3890 O O . LYS A 1 507 ? 16.802 20.792 11.697 1.00 47.00 507 LYS A O 1
ATOM 3896 N N . LYS A 1 508 ? 15.865 19.925 9.840 1.00 47.80 508 LYS A N 1
ATOM 3897 C CA . LYS A 1 508 ? 16.832 18.836 9.739 1.00 46.20 508 LYS A CA 1
ATOM 3898 C C . LYS A 1 508 ? 18.246 19.382 9.546 1.00 47.09 508 LYS A C 1
ATOM 3899 O O . LYS A 1 508 ? 19.201 18.897 10.166 1.00 48.73 508 LYS A O 1
ATOM 3905 N N . LYS A 1 509 ? 18.398 20.379 8.671 1.00 47.17 509 LYS A N 1
ATOM 3906 C CA . LYS A 1 509 ? 19.713 20.978 8.427 1.00 50.78 509 LYS A CA 1
ATOM 3907 C C . LYS A 1 509 ? 20.243 21.699 9.659 1.00 46.49 509 LYS A C 1
ATOM 3908 O O . LYS A 1 509 ? 21.437 21.618 9.971 1.00 45.43 509 LYS A O 1
ATOM 3914 N N . LEU A 1 510 ? 19.382 22.436 10.354 1.00 45.20 510 LEU A N 1
ATOM 3915 C CA . LEU A 1 510 ? 19.807 23.114 11.573 1.00 46.65 510 LEU A CA 1
ATOM 3916 C C . LEU A 1 510 ? 20.279 22.112 12.614 1.00 46.50 510 LEU A C 1
ATOM 3917 O O . LEU A 1 510 ? 21.320 22.309 13.253 1.00 44.75 510 LEU A O 1
ATOM 3922 N N . ARG A 1 511 ? 19.514 21.027 12.798 1.00 46.72 511 ARG A N 1
ATOM 3923 C CA . ARG A 1 511 ? 19.881 19.990 13.755 1.00 46.67 511 ARG A CA 1
ATOM 3924 C C . ARG A 1 511 ? 21.245 19.405 13.425 1.00 45.83 511 ARG A C 1
ATOM 3925 O O . ARG A 1 511 ? 22.074 19.199 14.316 1.00 47.57 511 ARG A O 1
ATOM 3933 N N . GLU A 1 512 ? 21.476 19.097 12.145 1.00 45.02 512 GLU A N 1
ATOM 3934 C CA . GLU A 1 512 ? 22.727 18.469 11.737 1.00 46.17 512 GLU A CA 1
ATOM 3935 C C . GLU A 1 512 ? 23.888 19.448 11.815 1.00 46.32 512 GLU A C 1
ATOM 3936 O O . GLU A 1 512 ? 24.988 19.076 12.237 1.00 45.91 512 GLU A O 1
ATOM 3942 N N . LEU A 1 513 ? 23.672 20.694 11.394 1.00 45.24 513 LEU A N 1
ATOM 3943 C CA . LEU A 1 513 ? 24.756 21.667 11.456 1.00 45.22 513 LEU A CA 1
ATOM 3944 C C . LEU A 1 513 ? 25.186 21.899 12.900 1.00 44.51 513 LEU A C 1
ATOM 3945 O O . LEU A 1 513 ? 26.381 21.914 13.207 1.00 46.16 513 LEU A O 1
ATOM 3950 N N . ARG A 1 514 ? 24.218 22.057 13.804 1.00 45.49 514 ARG A N 1
ATOM 3951 C CA . ARG A 1 514 ? 24.526 22.165 15.226 1.00 45.39 514 ARG A CA 1
ATOM 3952 C C . ARG A 1 514 ? 25.363 20.982 15.704 1.00 50.52 514 ARG A C 1
ATOM 3953 O O . ARG A 1 514 ? 26.321 21.155 16.470 1.00 46.86 514 ARG A O 1
ATOM 3961 N N . LYS A 1 515 ? 25.032 19.768 15.249 1.00 46.09 515 LYS A N 1
ATOM 3962 C CA . LYS A 1 515 ? 25.893 18.631 15.558 1.00 45.85 515 LYS A CA 1
ATOM 3963 C C . LYS A 1 515 ? 27.247 18.761 14.866 1.00 46.34 515 LYS A C 1
ATOM 3964 O O . LYS A 1 515 ? 28.291 18.503 15.478 1.00 47.77 515 LYS A O 1
ATOM 3970 N N . GLN A 1 516 ? 27.249 19.157 13.588 1.00 46.65 516 GLN A N 1
ATOM 3971 C CA . GLN A 1 516 ? 28.488 19.231 12.816 1.00 47.35 516 GLN A CA 1
ATOM 3972 C C . GLN A 1 516 ? 29.498 20.169 13.478 1.00 49.88 516 GLN A C 1
ATOM 3973 O O . GLN A 1 516 ? 30.706 19.907 13.458 1.00 47.30 516 GLN A O 1
ATOM 3979 N N . VAL A 1 517 ? 29.029 21.284 14.054 1.00 44.64 517 VAL A N 1
ATOM 3980 C CA . VAL A 1 517 ? 29.945 22.253 14.655 1.00 46.40 517 VAL A CA 1
ATOM 3981 C C . VAL A 1 517 ? 30.182 21.991 16.135 1.00 47.85 517 VAL A C 1
ATOM 3982 O O . VAL A 1 517 ? 31.003 22.685 16.753 1.00 47.25 517 VAL A O 1
ATOM 3986 N N . GLY A 1 518 ? 29.490 21.019 16.727 1.00 45.04 518 GLY A N 1
ATOM 3987 C CA . GLY A 1 518 ? 29.733 20.656 18.110 1.00 48.27 518 GLY A CA 1
ATOM 3988 C C . GLY A 1 518 ? 29.043 21.518 19.143 1.00 49.11 518 GLY A C 1
ATOM 3989 O O . GLY A 1 518 ? 29.465 21.532 20.303 1.00 50.68 518 GLY A O 1
ATOM 3990 N N . ASP A 1 519 ? 27.987 22.231 18.761 1.00 46.41 519 ASP A N 1
ATOM 3991 C CA . ASP A 1 519 ? 27.275 23.144 19.656 1.00 46.88 519 ASP A CA 1
ATOM 3992 C C . ASP A 1 519 ? 26.040 22.461 20.246 1.00 50.48 519 ASP A C 1
ATOM 3993 O O . ASP A 1 519 ? 24.901 22.872 20.030 1.00 47.06 519 ASP A O 1
ATOM 3998 N N . THR A 1 520 ? 26.279 21.397 21.010 1.00 53.21 520 THR A N 1
ATOM 3999 C CA . THR A 1 520 ? 25.205 20.491 21.401 1.00 52.02 520 THR A CA 1
ATOM 4000 C C . THR A 1 520 ? 24.822 20.612 22.871 1.00 52.18 520 THR A C 1
ATOM 4001 O O . THR A 1 520 ? 23.996 19.838 23.347 1.00 52.47 520 THR A O 1
ATOM 4005 N N . ASP A 1 521 ? 25.389 21.570 23.598 1.00 54.27 521 ASP A N 1
ATOM 4006 C CA . ASP A 1 521 ? 24.872 21.992 24.894 1.00 52.62 521 ASP A CA 1
ATOM 4007 C C . ASP A 1 521 ? 24.948 20.924 25.984 1.00 57.27 521 ASP A C 1
ATOM 4008 O O . ASP A 1 521 ? 24.163 20.978 26.936 1.00 56.34 521 ASP A O 1
ATOM 4013 N N . GLU A 1 522 ? 25.872 19.956 25.904 1.00 55.98 522 GLU A N 1
ATOM 4014 C CA . GLU A 1 522 ? 26.018 19.038 27.036 1.00 56.37 522 GLU A CA 1
ATOM 4015 C C . GLU A 1 522 ? 26.323 19.771 28.334 1.00 53.82 522 GLU A C 1
ATOM 4016 O O . GLU A 1 522 ? 25.957 19.291 29.413 1.00 56.75 522 GLU A O 1
ATOM 4022 N N . ALA A 1 523 ? 26.975 20.926 28.263 1.00 50.95 523 ALA A N 1
ATOM 4023 C CA . ALA A 1 523 ? 27.283 21.673 29.476 1.00 56.65 523 ALA A CA 1
ATOM 4024 C C . ALA A 1 523 ? 26.102 22.474 30.008 1.00 59.01 523 ALA A C 1
ATOM 4025 O O . ALA A 1 523 ? 26.202 23.020 31.114 1.00 58.70 523 ALA A O 1
ATOM 4027 N N . TYR A 1 524 ? 25.006 22.580 29.255 1.00 55.00 524 TYR A N 1
ATOM 4028 C CA . TYR A 1 524 ? 23.869 23.432 29.618 1.00 52.76 524 TYR A CA 1
ATOM 4029 C C . TYR A 1 524 ? 22.583 22.643 29.427 1.00 53.88 524 TYR A C 1
ATOM 4030 O O . TYR A 1 524 ? 21.787 22.932 28.527 1.00 53.80 524 TYR A O 1
ATOM 4039 N N . PRO A 1 525 ? 22.344 21.638 30.272 1.00 57.71 525 PRO A N 1
ATOM 4040 C CA . PRO A 1 525 ? 21.216 20.721 30.026 1.00 58.95 525 PRO A CA 1
ATOM 4041 C C . PRO A 1 525 ? 19.852 21.401 29.985 1.00 58.36 525 PRO A C 1
ATOM 4042 O O . PRO A 1 525 ? 18.969 20.910 29.268 1.00 56.80 525 PRO A O 1
ATOM 4046 N N . GLU A 1 526 ? 19.649 22.493 30.740 1.00 56.92 526 GLU A N 1
ATOM 4047 C CA . GLU A 1 526 ? 18.453 23.327 30.586 1.00 54.84 526 GLU A CA 1
ATOM 4048 C C . GLU A 1 526 ? 18.244 23.703 29.124 1.00 60.40 526 GLU A C 1
ATOM 4049 O O . GLU A 1 526 ? 17.154 23.524 28.567 1.00 56.75 526 GLU A O 1
ATOM 4055 N N . LEU A 1 527 ? 19.296 24.240 28.492 1.00 55.63 527 LEU A N 1
ATOM 4056 C CA . LEU A 1 527 ? 19.231 24.687 27.102 1.00 52.66 527 LEU A CA 1
ATOM 4057 C C . LEU A 1 527 ? 19.148 23.508 26.139 1.00 51.16 527 LEU A C 1
ATOM 4058 O O . LEU A 1 527 ? 18.422 23.560 25.139 1.00 51.34 527 LEU A O 1
ATOM 4063 N N . LYS A 1 528 ? 19.916 22.453 26.401 1.00 52.83 528 LYS A N 1
ATOM 4064 C CA . LYS A 1 528 ? 19.900 21.295 25.516 1.00 52.87 528 LYS A CA 1
ATOM 4065 C C . LYS A 1 528 ? 18.505 20.695 25.413 1.00 54.86 528 LYS A C 1
ATOM 4066 O O . LYS A 1 528 ? 18.053 20.333 24.321 1.00 53.77 528 LYS A O 1
ATOM 4072 N N . LYS A 1 529 ? 17.808 20.580 26.541 1.00 49.65 529 LYS A N 1
ATOM 4073 C CA . LYS A 1 529 ? 16.464 20.014 26.508 1.00 56.94 529 LYS A CA 1
ATOM 4074 C C . LYS A 1 529 ? 15.528 20.857 25.649 1.00 54.68 529 LYS A C 1
ATOM 4075 O O . LYS A 1 529 ? 14.739 20.317 24.865 1.00 54.14 529 LYS A O 1
ATOM 4081 N N . VAL A 1 530 ? 15.604 22.183 25.777 1.00 52.98 530 VAL A N 1
ATOM 4082 C CA . VAL A 1 530 ? 14.704 23.056 25.029 1.00 51.07 530 VAL A CA 1
ATOM 4083 C C . VAL A 1 530 ? 14.986 22.974 23.535 1.00 50.23 530 VAL A C 1
ATOM 4084 O O . VAL A 1 530 ? 14.064 22.859 22.719 1.00 48.73 530 VAL A O 1
ATOM 4088 N N . ILE A 1 531 ? 16.259 23.086 23.152 1.00 49.14 531 ILE A N 1
ATOM 4089 C CA . ILE A 1 531 ? 16.606 23.114 21.735 1.00 46.43 531 ILE A CA 1
ATOM 4090 C C . ILE A 1 531 ? 16.397 21.741 21.101 1.00 50.48 531 ILE A C 1
ATOM 4091 O O . ILE A 1 531 ? 15.886 21.633 19.982 1.00 50.24 531 ILE A O 1
ATOM 4096 N N . ASP A 1 532 ? 16.824 20.674 21.782 1.00 52.55 532 ASP A N 1
ATOM 4097 C CA . ASP A 1 532 ? 16.602 19.335 21.243 1.00 51.15 532 ASP A CA 1
ATOM 4098 C C . ASP A 1 532 ? 15.115 19.081 21.017 1.00 55.00 532 ASP A C 1
ATOM 4099 O O . ASP A 1 532 ? 14.720 18.496 20.000 1.00 57.28 532 ASP A O 1
ATOM 4104 N N . LYS A 1 533 ? 14.274 19.518 21.957 1.00 55.58 533 LYS A N 1
ATOM 4105 C CA . LYS A 1 533 ? 12.831 19.307 21.832 1.00 55.61 533 LYS A CA 1
ATOM 4106 C C . LYS A 1 533 ? 12.253 20.071 20.643 1.00 56.50 533 LYS A C 1
ATOM 4107 O O . LYS A 1 533 ? 11.416 19.540 19.904 1.00 54.49 533 LYS A O 1
ATOM 4110 N N . ALA A 1 534 ? 12.680 21.322 20.447 1.00 52.88 534 ALA A N 1
ATOM 4111 C CA . ALA A 1 534 ? 12.162 22.122 19.341 1.00 51.20 534 ALA A CA 1
ATOM 4112 C C . ALA A 1 534 ? 12.562 21.546 17.990 1.00 52.85 534 ALA A C 1
ATOM 4113 O O . ALA A 1 534 ? 11.823 21.701 17.014 1.00 55.51 534 ALA A O 1
ATOM 4115 N N . LEU A 1 535 ? 13.725 20.905 17.901 1.00 49.57 535 LEU A N 1
ATOM 4116 C CA . LEU A 1 535 ? 14.193 20.358 16.629 1.00 54.03 535 LEU A CA 1
ATOM 4117 C C . LEU A 1 535 ? 13.675 18.939 16.405 1.00 58.08 535 LEU A C 1
ATOM 4118 O O . LEU A 1 535 ? 14.372 18.104 15.841 1.00 66.69 535 LEU A O 1
ATOM 4123 N N . ARG A 1 536 ? 12.439 18.686 16.832 1.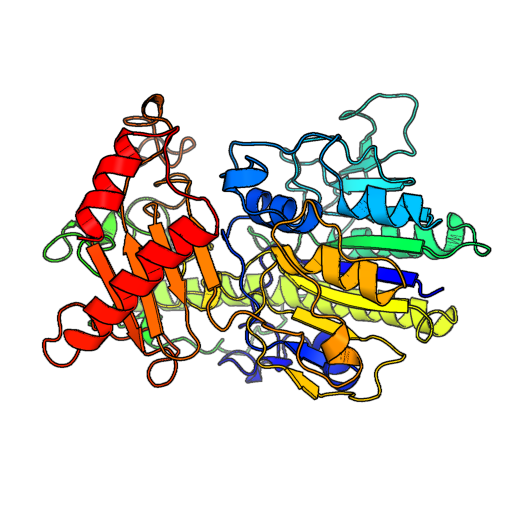00 66.46 536 ARG A N 1
ATOM 4124 C CA . ARG A 1 536 ? 11.754 17.386 16.805 1.00 75.59 536 ARG A CA 1
ATOM 4125 C C . ARG A 1 536 ? 12.282 16.468 17.889 1.00 73.41 536 ARG A C 1
ATOM 4126 O O . ARG A 1 536 ? 11.516 16.000 18.727 1.00 77.67 536 ARG A O 1
#

B-factor: mean 49.37, std 10.38, range [30.43, 111.69]

Nearest PDB structures (foldseek):
  7snj-assembly1_A  TM=1.002E+00  e=0.000E+00  Phocaeicola plebeius DSM 17135
  7sno-assembly1_A  TM=1.001E+00  e=0.000E+00  Phocaeicola plebeius DSM 17135
  7lj2-assembly2_B  TM=9.982E-01  e=1.651E-96  Bacteroides uniformis
  7lha-assembly2_B  TM=9.983E-01  e=2.733E-94  Bacteroides uniformis
  7lha-assembly1_A  TM=9.940E-01  e=1.594E-93  Bacteroides uniformis

Sequence (506 aa):
QMNVIYIMSDDHTSQAIGAYGSRLAVLNPTPTIDELARDGMLFENCFCTNSISTPSRACIMTGQYSHRNKVLTLDEVLQPDQEYLVDEFHNMGYQTAMIGKWHLGCEPSHFDYYSVFNGHGGQGEYFDPTFLTSDVTDKKWPNNQIKKMGYSSDIVTNLAIDWLKNRRDKSKPFFMMHHYKAPHDMFEYAPRYEYYLDDVEVPVPLSLFDTDKWGSEGTRGKNDSLRHFIGTSVSSRHEIRNYVMEYKCNTGDEMENTYLAYQHYLKSYLRCVKGVDDNLKRLFDYLKKEGLWENTIIVYTGDQGMMLGEHDLQDKRWMYEESQRMPFIVRDPRCPYKGAKSDLMINNIDFAPTLIEMVGGKEPSYMDGKSFASVFEGKKPENWKDAVYYRYWMHMIHHDVPAHIGIRTENYKLILFYGRHYDDKRYGQKSMSWLKNSHKIVPTLVSFELYDVKNDPYEMVNLADNPKYAKVLKDMKKKLRELRKQVGDTDEAYPELKKVIDKALR

Solvent-accessible surface area: 19121 Å² total; per-residue (Å²): 141,20,11,0,0,0,0,1,0,0,1,0,0,10,10,0,0,11,32,44,59,30,62,0,30,120,23,85,0,0,41,22,0,15,63,6,7,159,51,3,8,5,0,63,24,0,0,0,5,1,0,0,3,7,0,0,5,0,0,1,2,0,0,11,21,6,34,110,2,139,1,8,0,48,79,44,95,2,112,53,106,28,0,51,0,0,38,32,0,106,113,43,43,6,20,1,0,0,0,0,1,8,43,4,50,15,51,0,55,61,13,88,15,4,1,0,4,34,10,90,76,12,26,8,60,5,81,45,0,13,0,5,4,44,66,34,117,102,59,94,60,76,91,6,93,55,131,83,145,33,15,0,1,32,11,0,0,72,14,0,28,52,8,0,118,86,109,30,61,134,97,110,22,1,0,0,3,0,6,0,11,0,0,29,40,126,6,84,41,1,101,134,14,67,161,50,17,80,146,62,103,0,35,41,14,146,6,8,94,63,26,107,121,6,7,18,60,0,1,33,4,121,159,55,86,47,23,106,43,2,0,2,0,0,17,44,25,0,102,14,59,7,19,9,110,90,50,181,25,132,68,77,74,100,123,48,5,6,68,75,0,0,17,86,0,0,30,5,0,0,15,0,0,39,0,0,1,51,2,0,113,97,0,9,64,12,0,107,156,61,54,10,32,114,58,0,0,0,1,0,0,0,0,0,0,5,0,0,0,5,0,8,1,7,10,7,9,2,0,0,12,15,0,0,36,0,0,6,0,4,5,6,18,126,6,94,100,80,42,30,124,14,94,20,2,0,0,0,2,1,1,0,0,4,6,1,65,15,14,70,21,162,54,4,114,76,14,45,2,115,10,1,10,33,16,9,121,45,132,131,9,167,154,26,63,96,15,2,4,0,5,0,5,0,0,1,8,49,6,0,1,0,0,0,0,0,4,14,19,102,68,50,0,0,0,0,0,0,0,64,0,31,50,93,166,50,57,46,86,72,2,0,92,139,49,97,101,8,16,95,0,56,73,17,68,67,16,31,0,0,0,14,9,140,120,22,67,140,0,51,51,27,17,12,133,60,119,107,53,58,97,37,29,59,79,7,35,104,109,0,84,77,34,9,108,133,27,48,4,32,10,120,83,63,95,58,1,64,152,21,0,51,87,20,4,197

InterPro domains:
  IPR000917 Sulfatase, N-terminal [PF00884] (33-390)
  IPR017850 Alkaline-phosphatase-like, core domain superfamily [G3DSA:3.40.720.10] (30-534)
  IPR017850 Alkaline-phosphatase-like, core domain superfamily [SSF53649] (30-519)
  IPR024607 Sulfatase, conserved site [PS00149] (123-133)
  IPR024607 Sulfatase, conserved site [PS00523] (81-93)
  IPR032506 N-sulphoglucosamine sulphohydrolase, C-terminal [PF16347] (476-516)

Radius of gyration: 21.97 Å; Cα contacts (8 Å, |Δi|>4): 1139; chains: 1; bounding box: 64×52×49 Å

Foldseek 3Di:
DFAAEEEAEAQPFLLQALCLPHLQVVLVLFVLVNVLLLFFEWENAEFAQFFDQQQLLLLLQQLAHCVVQVVQDLVDAGDCVRRVLLVLCVVVVAQEEEFEQRSRQDDVVSHPKYWYFCPPRRLFDQAFTKTQIPVQPVDDPPPSIDTDGGGQLLVLLVVVLCCVVPPDDVVHHHYYYRYYSPPDPPLQFDVVCVCPCVPDQRDDDPLLPDLPFFDDCQQQNDVNPCQLPAFEFQFCSPPFHHQLVVVVDDPPDRVVSSSVSLRVLVSSRSSRSNSNSVSVVVNQVSCVVVVNNLRYKYKYKYSFFFDSSRNRHTGARDCADRGGHMTIIINHNPQPDRSHYHHANHYSSQNSQQVSVLVPHHRDPVRPHHHQVCVSVPDGDPPGDQKDKHWHALACAPTNHATWIWMGGVFKIKIWRLFDHLDVVQFQPFSYNVDPPGDGRDGGDIDMFMAGCVVCVSNSHGCLPPPVCVVVNLVRLVVRVVVCVVSVVQCPVRVVSNVSSVVVSD